Protein AF-A0A956H7H0-F1 (afdb_monomer_lite)

Foldseek 3Di:
DPLDAQDPPLVDVLSVLLNVLSVVQCQQCPDPDPPDDGNLLVLLQLQVVCVPPVSVVSLVVLQVVLQVLLVVLLVLQVVLVVQVVVVVVLVVLVVVLVVLCVCLDPVVVVVVCVVVVHPDPPPVNVVSVVSNVVSVVVVVVSSVRDHSVSSFSVQLSSLQQAAWAFADAPADPPQRHRPQPDPCQQDQEGTPVNRHRSSNLSNQSNQFWHKQACAAPDRRDIATGRCANQWWADDDPVDFATHQKGFDWDDDDPDIGTSHIAGLCDPPQCSHVVNLLRLLSLLVSLVLQPVHDDSSDNHCDPSQLVSLQQQCVQQVHDRDSTCHSCNSQQSSQAGPVSSGGHHRYRRDPPDQRPCHPDSPDPVPFDDDFDQPPPDPDPVVRGDDDPDVDDDGDDDDDPDPDDDDDPDPVPDDDDKDWDADPVPRDIDID

pLDDT: mean 72.26, std 20.15, range [29.22, 96.75]

Radius of gyration: 27.43 Å; chains: 1; bounding box: 87×65×63 Å

Sequence (429 aa):
MPDQQPNTQDGNPFSLLAYVLFKVRHSLEDLEQQGRPPRWIRIARGAPYKDEALGSIVGTAVNGMAESLSFMVELTLDLEELLYQTDAAKAVTEVMLRLIQAATDQNFQNGIQALVGVQTLGDLGSAMTTINAAAADVESYLDYIPEPEDVRGLGHELYRMLCIVQRSFPRDPADNAIDADDSELLAREHLVQDECGKIRLCAWSYAHGVHSKGLGPNEANEQELFCFGARRLFKTAANNELPRFGGMKWISGEDQVQVYEFDFNPAEAPKKNKDIVELVALLTKHGYGTPAMNANAEVISDQIRQNLMLFQAINELPIHGEVDNHTINRLMNLDFARKNLKRAKPFDPAFVPPWGNNPTPRPVWGDLKLINPGAEEWADEGNALQLRTPHPYYVVPLSPAGILPPSVGNWPKQQGWLSDPGTGTRGFV

Secondary structure (DSSP, 8-state):
--SPPPP-SS--HHHHHHHHHHHHHHHHHS-SSTTSPPHHHHHHTTGGGTTSHHHHHHHHHHHHHHHHHHHHHHHHHHHHHHHHHHHHHHHHHHHHHHHHHHHT-HHHHHHHHHHHT-S--THHHHHHHHHHHHHHHHHHHHTTSPPHHHHHHHHHHHHHHH---BPPPPB-TTT--B-SS-GGGG-S--B-TTTS-HHHHHHHHTT--EEE-S-TT-TT--EEESSTTSS-----SS--PPPSEEEEEEEETTEEEEEEEEESS-SSGGGTTHHHHHHHHHHHHTT--SSPP-TT-SS--HHHHHHHHHHHHHTT---SSS--HHHHHHHTTEETTTTEE-PPPPP-TT---TTTT---------------TT-SSTTTTT-----SS----------SS----SSGGG------EEE-TTT--EEE-

Structure (mmCIF, N/CA/C/O backbone):
data_AF-A0A956H7H0-F1
#
_entry.id   AF-A0A956H7H0-F1
#
loop_
_atom_site.group_PDB
_atom_site.id
_atom_site.type_symbol
_atom_site.label_atom_id
_atom_site.label_alt_id
_atom_site.label_comp_id
_atom_site.label_asym_id
_atom_site.label_entity_id
_atom_site.label_seq_id
_atom_site.pdbx_PDB_ins_code
_atom_site.Cartn_x
_atom_site.Cartn_y
_atom_site.Cartn_z
_atom_site.occupancy
_atom_site.B_iso_or_equiv
_atom_site.auth_seq_id
_atom_site.auth_comp_id
_atom_site.auth_asym_id
_atom_site.auth_atom_id
_atom_site.pdbx_PDB_model_num
ATOM 1 N N . MET A 1 1 ? -0.222 -11.703 12.374 1.00 39.00 1 MET A N 1
ATOM 2 C CA . MET A 1 1 ? -0.604 -12.417 13.612 1.00 39.00 1 MET A CA 1
ATOM 3 C C . MET A 1 1 ? -2.125 -12.396 13.744 1.00 39.00 1 MET A C 1
ATOM 5 O O . MET A 1 1 ? -2.737 -11.573 13.063 1.00 39.00 1 MET A O 1
ATOM 9 N N . PRO A 1 2 ? -2.752 -13.269 14.557 1.00 41.53 2 PRO A N 1
ATOM 10 C CA . PRO A 1 2 ? -4.130 -13.043 15.023 1.00 41.53 2 PRO A CA 1
ATOM 11 C C . PRO A 1 2 ? -4.265 -11.648 15.680 1.00 41.53 2 PRO A C 1
ATOM 13 O O . PRO A 1 2 ? -3.256 -10.960 15.838 1.00 41.53 2 PRO A O 1
ATOM 16 N N . ASP A 1 3 ? -5.477 -11.204 16.035 1.00 61.56 3 ASP A N 1
ATOM 17 C CA . ASP A 1 3 ? -5.767 -9.974 16.814 1.00 61.56 3 ASP A CA 1
ATOM 18 C C . ASP A 1 3 ? -5.174 -10.016 18.240 1.00 61.56 3 ASP A C 1
ATOM 20 O O . ASP A 1 3 ? -5.851 -9.861 19.254 1.00 61.56 3 ASP A O 1
ATOM 24 N N . GLN A 1 4 ? -3.880 -10.288 18.339 1.00 68.38 4 GLN A N 1
ATOM 25 C CA . GLN A 1 4 ? -3.144 -10.348 19.577 1.00 68.38 4 GLN A CA 1
ATOM 26 C C . GLN A 1 4 ? -2.668 -8.943 19.914 1.00 68.38 4 GLN A C 1
ATOM 28 O O . GLN A 1 4 ? -1.978 -8.292 19.131 1.00 68.38 4 GLN A O 1
ATOM 33 N N . GLN A 1 5 ? -3.069 -8.484 21.093 1.00 77.44 5 GLN A N 1
ATOM 34 C CA . GLN A 1 5 ? -2.661 -7.199 21.631 1.00 77.44 5 GLN A CA 1
ATOM 35 C C . GLN A 1 5 ? -1.123 -7.128 21.739 1.00 77.44 5 GLN A C 1
ATOM 37 O O . GLN A 1 5 ? -0.523 -8.082 22.245 1.00 77.44 5 GLN A O 1
ATOM 42 N N . PRO A 1 6 ? -0.487 -6.014 21.321 1.00 74.81 6 PRO A N 1
ATOM 43 C CA . PRO A 1 6 ? 0.944 -5.797 21.532 1.00 74.81 6 PRO A CA 1
ATOM 44 C C . PRO A 1 6 ? 1.327 -5.912 23.016 1.00 74.81 6 PRO A C 1
ATOM 46 O O . PRO A 1 6 ? 0.569 -5.481 23.892 1.00 74.81 6 PRO A O 1
ATOM 49 N N . ASN A 1 7 ? 2.491 -6.501 23.304 1.00 74.62 7 ASN A N 1
ATOM 50 C CA . ASN A 1 7 ? 2.996 -6.624 24.671 1.00 74.62 7 ASN A CA 1
ATOM 51 C C . ASN A 1 7 ? 3.462 -5.255 25.174 1.00 74.62 7 ASN A C 1
ATOM 53 O O . ASN A 1 7 ? 4.359 -4.674 24.592 1.00 74.62 7 ASN A O 1
ATOM 57 N N . THR A 1 8 ? 2.877 -4.744 26.254 1.00 73.38 8 THR A N 1
ATOM 58 C CA . THR A 1 8 ? 3.257 -3.442 26.835 1.00 73.38 8 THR A CA 1
ATOM 59 C C . THR A 1 8 ? 4.093 -3.574 28.109 1.00 73.38 8 THR A C 1
ATOM 61 O O . THR A 1 8 ? 4.335 -2.576 28.783 1.00 73.38 8 THR A O 1
ATOM 64 N N . GLN A 1 9 ? 4.445 -4.799 28.513 1.00 71.31 9 GLN A N 1
ATOM 65 C CA . GLN A 1 9 ? 5.193 -5.071 29.749 1.00 71.31 9 GLN A CA 1
ATOM 66 C C . GLN A 1 9 ? 6.713 -5.065 29.544 1.00 71.31 9 GLN A C 1
ATOM 68 O O . GLN A 1 9 ? 7.451 -5.099 30.523 1.00 71.31 9 GLN A O 1
ATOM 73 N N . ASP A 1 10 ? 7.168 -5.015 28.293 1.00 68.12 10 ASP A N 1
ATOM 74 C CA . ASP A 1 10 ? 8.579 -4.947 27.896 1.00 68.12 10 ASP A CA 1
ATOM 75 C C . ASP A 1 10 ? 9.209 -3.557 28.121 1.00 68.12 10 ASP A C 1
ATOM 77 O O . ASP A 1 10 ? 10.428 -3.430 28.134 1.00 68.12 10 ASP A O 1
ATOM 81 N N . GLY A 1 11 ? 8.393 -2.514 28.320 1.00 63.34 11 GLY A N 1
ATOM 82 C CA . GLY A 1 11 ? 8.860 -1.134 28.471 1.00 63.34 11 GLY A CA 1
ATOM 83 C C . GLY A 1 11 ? 9.300 -0.480 27.157 1.00 63.34 11 GLY A C 1
ATOM 84 O O . GLY A 1 11 ? 9.808 0.642 27.186 1.00 63.34 11 GLY A O 1
ATOM 85 N N . ASN A 1 12 ? 9.080 -1.136 26.012 1.00 68.00 12 ASN A N 1
ATOM 86 C CA . ASN A 1 12 ? 9.510 -0.641 24.712 1.00 68.00 12 ASN A CA 1
ATOM 87 C C . ASN A 1 12 ? 8.557 0.463 24.197 1.00 68.00 12 ASN A C 1
ATOM 89 O O . ASN A 1 12 ? 7.347 0.230 24.065 1.00 68.00 12 ASN A O 1
ATOM 93 N N . PRO A 1 13 ? 9.058 1.670 23.864 1.00 65.44 13 PRO A N 1
ATOM 94 C CA . PRO A 1 13 ? 8.220 2.750 23.343 1.00 65.44 13 PRO A CA 1
ATOM 95 C C . PRO A 1 13 ? 7.509 2.394 22.025 1.00 65.44 13 PRO A C 1
ATOM 97 O O . PRO A 1 13 ? 6.378 2.839 21.816 1.00 65.44 13 PRO A O 1
ATOM 100 N N . PHE A 1 14 ? 8.106 1.571 21.157 1.00 69.69 14 PHE A N 1
ATOM 101 C CA . PHE A 1 14 ? 7.477 1.133 19.907 1.00 69.69 14 PHE A CA 1
ATOM 102 C C . PHE A 1 14 ? 6.320 0.166 20.157 1.00 69.69 14 PHE A C 1
ATOM 104 O O . PHE A 1 14 ? 5.262 0.313 19.539 1.00 69.69 14 PHE A O 1
ATOM 111 N N . SER A 1 15 ? 6.458 -0.738 21.131 1.00 68.44 15 SER A N 1
ATOM 112 C CA . SER A 1 15 ? 5.367 -1.609 21.583 1.00 68.44 15 SER A CA 1
ATOM 113 C C . SER A 1 15 ? 4.195 -0.806 22.163 1.00 68.44 15 SER A C 1
ATOM 115 O O . SER A 1 15 ? 3.029 -1.116 21.900 1.00 68.44 15 SER A O 1
ATOM 117 N N . LEU A 1 16 ? 4.478 0.279 22.895 1.00 66.81 16 LEU A N 1
ATOM 118 C CA . LEU A 1 16 ? 3.454 1.194 23.412 1.00 66.81 16 LEU A CA 1
ATOM 119 C C . LEU A 1 16 ? 2.737 1.964 22.293 1.00 66.81 16 LEU A C 1
ATOM 121 O O . LEU A 1 16 ? 1.510 2.077 22.319 1.00 66.81 16 LEU A O 1
ATOM 125 N N . LEU A 1 17 ? 3.469 2.464 21.294 1.00 68.12 17 LEU A N 1
ATOM 126 C CA . LEU A 1 17 ? 2.873 3.120 20.125 1.00 68.12 17 LEU A CA 1
ATOM 127 C C . LEU A 1 17 ? 2.012 2.143 19.316 1.00 68.12 17 LEU A C 1
ATOM 129 O O . LEU A 1 17 ? 0.865 2.460 18.994 1.00 68.12 17 LEU A O 1
ATOM 133 N N . ALA A 1 18 ? 2.515 0.932 19.063 1.00 69.88 18 ALA A N 1
ATOM 134 C CA . ALA A 1 18 ? 1.756 -0.132 18.415 1.00 69.88 18 ALA A CA 1
ATOM 135 C C . ALA A 1 18 ? 0.470 -0.453 19.192 1.00 69.88 18 ALA A C 1
ATOM 137 O O . ALA A 1 18 ? -0.594 -0.599 18.595 1.00 69.88 18 ALA A O 1
ATOM 138 N N . TYR A 1 19 ? 0.527 -0.486 20.527 1.00 75.12 19 TYR A N 1
ATOM 139 C CA . TYR A 1 19 ? -0.649 -0.678 21.375 1.00 75.12 19 TYR A CA 1
ATOM 140 C C . TYR A 1 19 ? -1.686 0.449 21.234 1.00 75.12 19 TYR A C 1
ATOM 142 O O . TYR A 1 19 ? -2.889 0.177 21.176 1.00 75.12 19 TYR A O 1
ATOM 150 N N . VAL A 1 20 ? -1.251 1.710 21.142 1.00 70.56 20 VAL A N 1
ATOM 151 C CA . VAL A 1 20 ? -2.161 2.841 20.897 1.00 70.56 20 VAL A CA 1
ATOM 152 C C . VAL A 1 20 ? -2.854 2.685 19.543 1.00 70.56 20 VAL A C 1
ATOM 154 O O . VAL A 1 20 ? -4.081 2.782 19.481 1.00 70.56 20 VAL A O 1
ATOM 157 N N . LEU A 1 21 ? -2.106 2.382 18.478 1.00 75.62 21 LEU A N 1
ATOM 158 C CA . LEU A 1 21 ? -2.679 2.169 17.144 1.00 75.62 21 LEU A CA 1
ATOM 159 C C . LEU A 1 21 ? -3.631 0.967 17.112 1.00 75.62 21 LEU A C 1
ATOM 161 O O . LEU A 1 21 ? -4.729 1.071 16.568 1.00 75.62 21 LEU A O 1
ATOM 165 N N . PHE A 1 22 ? -3.271 -0.122 17.792 1.00 79.19 22 PHE A N 1
ATOM 166 C CA . PHE A 1 22 ? -4.132 -1.285 17.990 1.00 79.19 22 PHE A CA 1
ATOM 167 C C . PHE A 1 22 ? -5.466 -0.895 18.645 1.00 79.19 22 PHE A C 1
ATOM 169 O O . PHE A 1 22 ? -6.535 -1.293 18.178 1.00 79.19 22 PHE A O 1
ATOM 176 N N . LYS A 1 23 ? -5.445 -0.063 19.697 1.00 79.50 23 LYS A N 1
ATOM 177 C CA . LYS A 1 23 ? -6.673 0.430 20.343 1.00 79.50 23 LYS A CA 1
ATOM 178 C C . LYS A 1 23 ? -7.485 1.356 19.447 1.00 79.50 23 LYS A C 1
ATOM 180 O O . LYS A 1 23 ? -8.712 1.290 19.495 1.00 79.50 23 LYS A O 1
ATOM 185 N N . VAL A 1 24 ? -6.842 2.189 18.630 1.00 79.62 24 VAL A N 1
ATOM 186 C CA . VAL A 1 24 ? -7.536 3.024 17.636 1.00 79.62 24 VAL A CA 1
ATOM 187 C C . VAL A 1 24 ? -8.235 2.148 16.596 1.00 79.62 24 VAL A C 1
AT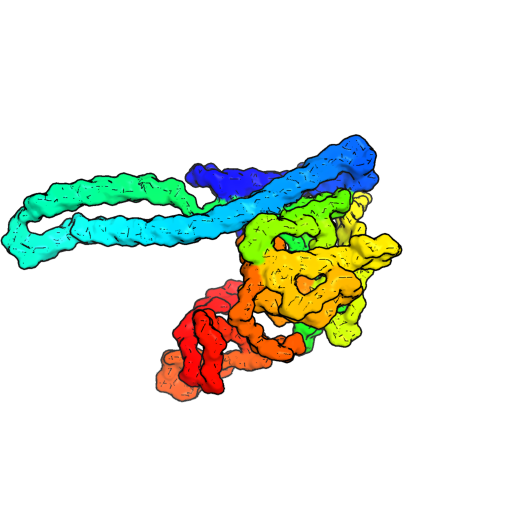OM 189 O O . VAL A 1 24 ? -9.422 2.351 16.344 1.00 79.62 24 VAL A O 1
ATOM 192 N N . ARG A 1 25 ? -7.553 1.131 16.055 1.00 85.06 25 ARG A N 1
ATOM 193 C CA . ARG A 1 25 ? -8.128 0.173 15.099 1.00 85.06 25 ARG A CA 1
ATOM 194 C C . ARG A 1 25 ? -9.345 -0.548 15.679 1.00 85.06 25 ARG A C 1
ATOM 196 O O . ARG A 1 25 ? -10.431 -0.442 15.118 1.00 85.06 25 ARG A O 1
ATOM 203 N N . HIS A 1 26 ? -9.203 -1.179 16.843 1.00 83.94 26 HIS A N 1
ATOM 204 C CA . HIS A 1 26 ? -10.318 -1.854 17.518 1.00 83.94 26 HIS A CA 1
ATOM 205 C C . HIS A 1 26 ? -11.457 -0.893 17.866 1.00 83.94 26 HIS A C 1
ATOM 207 O O . HIS A 1 26 ? -12.628 -1.210 17.695 1.00 83.94 26 HIS A O 1
ATOM 213 N N . SER A 1 27 ? -11.138 0.338 18.270 1.00 81.62 27 SER A N 1
ATOM 214 C CA . SER A 1 27 ? -12.150 1.370 18.492 1.00 81.62 27 SER A CA 1
ATOM 215 C C . SER A 1 27 ? -12.966 1.666 17.227 1.00 81.62 27 SER A C 1
ATOM 217 O O . SER A 1 27 ? -14.162 1.948 17.325 1.00 81.62 27 SER A O 1
ATOM 219 N N . LEU A 1 28 ? -12.353 1.604 16.046 1.00 84.62 28 LEU A N 1
ATOM 220 C CA . LEU A 1 28 ? -13.034 1.825 14.775 1.00 84.62 28 LEU A CA 1
ATOM 221 C C . LEU A 1 28 ? -13.867 0.617 14.340 1.00 84.62 28 LEU A C 1
ATOM 223 O O . LEU A 1 28 ? -14.989 0.809 13.861 1.00 84.62 28 LEU A O 1
ATOM 227 N N . GLU A 1 29 ? -13.312 -0.585 14.495 1.00 88.00 29 GLU A N 1
ATOM 228 C CA . GLU A 1 29 ? -13.802 -1.840 13.914 1.00 88.00 29 GLU A CA 1
ATOM 229 C C . GLU A 1 29 ? -14.776 -2.607 14.814 1.00 88.00 29 GLU A C 1
ATOM 231 O O . GLU A 1 29 ? -15.742 -3.177 14.303 1.00 88.00 29 GLU A O 1
ATOM 236 N N . ASP A 1 30 ? -14.572 -2.588 16.132 1.00 85.19 30 ASP A N 1
ATOM 237 C CA . ASP A 1 30 ? -15.346 -3.407 17.058 1.00 85.19 30 ASP A CA 1
ATOM 238 C C . ASP A 1 30 ? -16.813 -2.954 17.131 1.00 85.19 30 ASP A C 1
ATOM 240 O O . ASP A 1 30 ? -17.162 -1.765 17.183 1.00 85.19 30 ASP A O 1
ATOM 244 N N . LEU A 1 31 ? -17.703 -3.943 17.202 1.00 80.19 31 LEU A N 1
ATOM 245 C CA . LEU A 1 31 ? -19.122 -3.722 17.440 1.00 80.19 31 LEU A CA 1
ATOM 246 C C . LEU A 1 31 ? -19.356 -3.470 18.933 1.00 80.19 31 LEU A C 1
ATOM 248 O O . LEU A 1 31 ? -19.445 -4.399 19.728 1.00 80.19 31 LEU A O 1
ATOM 252 N N . GLU A 1 32 ? -19.499 -2.199 19.313 1.00 73.56 32 GLU A N 1
ATOM 253 C CA . GLU A 1 32 ? -19.806 -1.813 20.701 1.00 73.56 32 GLU A CA 1
ATOM 254 C C . GLU A 1 32 ? -21.134 -2.394 21.209 1.00 73.56 32 GLU A C 1
ATOM 256 O O . GLU A 1 32 ? -21.290 -2.655 22.399 1.00 73.56 32 GLU A O 1
ATOM 261 N N . GLN A 1 33 ? -22.123 -2.517 20.319 1.00 75.88 33 GLN A N 1
ATOM 262 C CA . GLN A 1 33 ? -23.483 -2.951 20.635 1.00 75.88 33 GLN A CA 1
ATOM 263 C C . GLN A 1 33 ? -24.049 -3.758 19.467 1.00 75.88 33 GLN A C 1
ATOM 265 O O . GLN A 1 33 ? -23.892 -3.376 18.305 1.00 75.88 33 GLN A O 1
ATOM 270 N N . GLN A 1 34 ? -24.741 -4.854 19.776 1.00 70.25 34 GLN A N 1
ATOM 271 C CA . GLN A 1 34 ? -25.395 -5.685 18.769 1.00 70.25 34 GLN A CA 1
ATOM 272 C C . GLN A 1 34 ? -26.444 -4.860 18.006 1.00 70.25 34 GLN A C 1
ATOM 274 O O . GLN A 1 34 ? -27.272 -4.183 18.612 1.00 70.25 34 GLN A O 1
ATOM 279 N N . GLY A 1 35 ? -26.383 -4.887 16.674 1.00 72.94 35 GLY A N 1
ATOM 280 C CA . GLY A 1 35 ? -27.271 -4.111 15.801 1.00 72.94 35 GLY A CA 1
ATOM 281 C C . GLY A 1 35 ? -26.827 -2.668 15.530 1.00 72.94 35 GLY A C 1
ATOM 282 O O . GLY A 1 35 ? -27.426 -2.014 14.683 1.00 72.94 35 GLY A O 1
ATOM 283 N N . ARG A 1 36 ? -25.764 -2.164 16.178 1.00 79.31 36 ARG A N 1
ATOM 284 C CA . ARG A 1 36 ? -25.194 -0.846 15.862 1.00 79.31 36 ARG A CA 1
ATOM 285 C C . ARG A 1 36 ? -24.021 -0.991 14.883 1.00 79.31 36 ARG A C 1
ATOM 287 O O . ARG A 1 36 ? -23.135 -1.801 15.144 1.00 79.31 36 ARG A O 1
ATOM 294 N N . PRO A 1 37 ? -23.944 -0.181 13.810 1.00 86.75 37 PRO A N 1
ATOM 295 C CA . PRO A 1 37 ? -22.790 -0.194 12.918 1.00 86.75 37 PRO A CA 1
ATOM 296 C C . PRO A 1 37 ? -21.474 0.123 13.653 1.00 86.75 37 PRO A C 1
ATOM 298 O O . PRO A 1 37 ? -21.477 0.901 14.622 1.00 86.75 37 PRO A O 1
ATOM 301 N N . PRO A 1 38 ? -20.329 -0.393 13.172 1.00 90.38 38 PRO A N 1
ATOM 302 C CA . PRO A 1 38 ? -19.017 -0.047 13.720 1.00 90.38 38 PRO A CA 1
ATOM 303 C C . PRO A 1 38 ? -18.729 1.460 13.572 1.00 90.38 38 PRO A C 1
ATOM 305 O O . PRO A 1 38 ? -19.393 2.167 12.802 1.00 90.38 38 PRO A O 1
ATOM 308 N N . ARG A 1 39 ? -17.783 2.002 14.354 1.00 90.00 39 ARG A N 1
ATOM 309 C CA . ARG A 1 39 ? -17.557 3.464 14.413 1.00 90.00 39 ARG A CA 1
ATOM 310 C C . ARG A 1 39 ? -17.133 4.033 13.062 1.00 90.00 39 ARG A C 1
ATOM 312 O O . ARG A 1 39 ? -17.610 5.104 12.703 1.00 90.00 39 ARG A O 1
ATOM 319 N N . TRP A 1 40 ? -16.326 3.312 12.287 1.00 91.25 40 TRP A N 1
ATOM 320 C CA . TRP A 1 40 ? -15.899 3.774 10.961 1.00 91.25 40 TRP A CA 1
ATOM 321 C C . TRP A 1 40 ? -17.076 3.957 9.978 1.00 91.25 40 TRP A C 1
ATOM 323 O O . TRP A 1 40 ? -17.098 4.917 9.212 1.00 91.25 40 TRP A O 1
ATOM 333 N N . ILE A 1 41 ? -18.124 3.128 10.073 1.00 92.81 41 ILE A N 1
ATOM 334 C CA . ILE A 1 41 ? -19.369 3.306 9.301 1.00 92.81 41 ILE A CA 1
ATOM 335 C C . ILE A 1 41 ? -20.173 4.506 9.789 1.00 92.81 41 ILE A C 1
ATOM 337 O O . ILE A 1 41 ? -20.744 5.246 8.990 1.00 92.81 41 ILE A O 1
ATOM 341 N N . ARG A 1 42 ? -20.220 4.723 11.106 1.00 89.75 42 ARG A N 1
ATOM 342 C CA . ARG A 1 42 ? -20.869 5.909 11.684 1.00 89.75 42 ARG A CA 1
ATOM 343 C C . ARG A 1 42 ? -20.168 7.201 11.260 1.00 89.75 42 ARG A C 1
ATOM 345 O O . ARG A 1 42 ? -20.850 8.194 11.041 1.00 89.75 42 ARG A O 1
ATOM 352 N N . ILE A 1 43 ? -18.844 7.170 11.114 1.00 89.81 43 ILE A N 1
ATOM 353 C CA . ILE A 1 43 ? -18.056 8.271 10.549 1.00 89.81 43 ILE A CA 1
ATOM 354 C C . ILE A 1 43 ? -18.444 8.487 9.081 1.00 89.81 43 ILE A C 1
ATOM 356 O O . ILE A 1 43 ? -18.843 9.591 8.727 1.00 89.81 43 ILE A O 1
ATOM 360 N N . ALA A 1 44 ? -18.436 7.436 8.253 1.00 91.62 44 ALA A N 1
ATOM 361 C CA . ALA A 1 44 ? -18.815 7.537 6.840 1.00 91.62 44 ALA A CA 1
ATOM 362 C C . ALA A 1 44 ? -20.255 8.050 6.634 1.00 91.62 44 ALA A C 1
ATOM 364 O O . ALA A 1 44 ? -20.524 8.816 5.712 1.00 91.62 44 ALA A O 1
ATOM 365 N N . ARG A 1 45 ? -21.183 7.710 7.538 1.00 90.50 45 ARG A N 1
ATOM 366 C CA . ARG A 1 45 ? -22.562 8.235 7.548 1.00 90.50 45 ARG A CA 1
ATOM 367 C C . ARG A 1 45 ? -22.628 9.761 7.671 1.00 90.50 45 ARG A C 1
ATOM 369 O O . ARG A 1 45 ? -23.615 10.351 7.244 1.00 90.50 45 ARG A O 1
ATOM 376 N N . GLY A 1 46 ? -21.613 10.398 8.254 1.00 87.50 46 GLY A N 1
ATOM 377 C CA . GLY A 1 46 ? -21.520 11.853 8.366 1.00 87.50 46 GLY A CA 1
ATOM 378 C C . GLY A 1 46 ? -21.101 12.555 7.071 1.00 87.50 46 GLY A C 1
ATOM 379 O O . GLY A 1 46 ? -21.301 13.762 6.954 1.00 87.50 46 GLY A O 1
ATOM 380 N N . ALA A 1 47 ? -20.549 11.831 6.093 1.00 91.06 47 ALA A N 1
ATOM 381 C CA . ALA A 1 47 ? -19.990 12.418 4.878 1.00 91.06 47 ALA A CA 1
ATOM 382 C C . ALA A 1 47 ? -20.986 13.196 3.991 1.00 91.06 47 ALA A C 1
ATOM 384 O O . ALA A 1 47 ? -20.596 14.243 3.469 1.00 91.06 47 ALA A O 1
ATOM 385 N N . PRO A 1 48 ? -22.265 12.788 3.838 1.00 91.19 48 PRO A N 1
ATOM 386 C CA . PRO A 1 48 ? -23.262 13.595 3.128 1.00 91.19 48 PRO A CA 1
ATOM 387 C C . PRO A 1 48 ? -23.482 14.988 3.737 1.00 91.19 48 PRO A C 1
ATOM 389 O O . PRO A 1 48 ? -23.924 15.891 3.037 1.00 91.19 48 PRO A O 1
ATOM 392 N N . TYR A 1 49 ? -23.144 15.169 5.018 1.00 90.06 49 TYR A N 1
ATOM 393 C CA . TYR A 1 49 ? -23.279 16.422 5.765 1.00 90.06 49 TYR A CA 1
ATOM 394 C C . TYR A 1 49 ? -21.948 17.176 5.894 1.00 90.06 49 TYR A C 1
ATOM 396 O O . TYR A 1 49 ? -21.803 18.025 6.769 1.00 90.06 49 TYR A O 1
ATOM 404 N N . LYS A 1 50 ? -20.937 16.860 5.073 1.00 87.50 50 LYS A N 1
ATOM 405 C CA . LYS A 1 50 ? -19.587 17.451 5.168 1.00 87.50 50 LYS A CA 1
ATOM 406 C C . LYS A 1 50 ? -19.544 18.979 5.048 1.00 87.50 50 LYS A C 1
ATOM 408 O O . LYS A 1 50 ? -18.609 19.588 5.558 1.00 87.50 50 LYS A O 1
ATOM 413 N N . ASP A 1 51 ? -20.554 19.577 4.418 1.00 88.50 51 ASP A N 1
ATOM 414 C CA . ASP A 1 51 ? -20.695 21.031 4.278 1.00 88.50 51 ASP A CA 1
ATOM 415 C C . ASP A 1 51 ? -21.405 21.675 5.490 1.00 88.50 51 ASP A C 1
ATOM 417 O O . ASP A 1 51 ? -21.469 22.898 5.612 1.00 88.50 51 ASP A O 1
ATOM 421 N N . GLU A 1 52 ? -21.919 20.864 6.420 1.00 90.81 52 GLU A N 1
ATOM 422 C CA . GLU A 1 52 ? -22.496 21.302 7.690 1.00 90.81 52 GLU A CA 1
ATOM 423 C C . GLU A 1 52 ? -21.448 21.291 8.811 1.00 90.81 52 GLU A C 1
ATOM 425 O O . GLU A 1 52 ? -20.462 20.557 8.761 1.00 90.81 52 GLU A O 1
ATOM 430 N N . ALA A 1 53 ? -21.678 22.060 9.882 1.00 80.62 53 ALA A N 1
ATOM 431 C CA . ALA A 1 53 ? -20.700 22.242 10.960 1.00 80.62 53 ALA A CA 1
ATOM 432 C C . ALA A 1 53 ? -20.195 20.918 11.566 1.00 80.62 53 ALA A C 1
ATOM 434 O O . ALA A 1 53 ? -18.990 20.727 11.718 1.00 80.62 53 ALA A O 1
ATOM 435 N N . LEU A 1 54 ? -21.098 19.985 11.890 1.00 75.19 54 LEU A N 1
ATOM 436 C CA . LEU A 1 54 ? -20.714 18.703 12.491 1.00 75.19 54 LEU A CA 1
ATOM 437 C C . LEU A 1 54 ? -20.015 17.777 11.488 1.00 75.19 54 LEU A C 1
ATOM 439 O O . LEU A 1 54 ? -19.015 17.156 11.841 1.00 75.19 54 LEU A O 1
ATOM 443 N N . GLY A 1 55 ? -20.494 17.702 10.243 1.00 74.25 55 GLY A N 1
ATOM 444 C CA . GLY A 1 55 ? -19.854 16.879 9.216 1.00 74.25 55 GLY A CA 1
ATOM 445 C C . GLY A 1 55 ? -18.476 17.410 8.829 1.00 74.25 55 GLY A C 1
ATOM 446 O O . GLY A 1 55 ? -17.547 16.619 8.688 1.00 74.25 55 GLY A O 1
ATOM 447 N N . SER A 1 56 ? -18.307 18.731 8.756 1.00 78.69 56 SER A N 1
ATOM 448 C CA . SER A 1 56 ? -17.024 19.386 8.487 1.00 78.69 56 SER A CA 1
ATOM 449 C C . SER A 1 56 ? -15.987 19.104 9.584 1.00 78.69 56 SER A C 1
ATOM 451 O O . SER A 1 56 ? -14.836 18.772 9.283 1.00 78.69 56 SER A O 1
ATOM 453 N N . ILE A 1 57 ? -16.393 19.148 10.862 1.00 73.25 57 ILE A N 1
ATOM 454 C CA . ILE A 1 57 ? -15.517 18.806 11.999 1.00 73.25 57 ILE A CA 1
ATOM 455 C C . ILE A 1 57 ? -15.056 17.347 11.908 1.00 73.25 57 ILE A C 1
ATOM 457 O O . ILE A 1 57 ? -13.868 17.064 12.070 1.00 73.25 57 ILE A O 1
ATOM 461 N N . VAL A 1 58 ? -15.976 16.421 11.618 1.00 77.94 58 VAL A N 1
ATOM 462 C CA . VAL A 1 58 ? -15.635 15.000 11.459 1.00 77.94 58 VAL A CA 1
ATOM 463 C C . VAL A 1 58 ? -14.707 14.791 10.259 1.00 77.94 58 VAL A C 1
ATOM 465 O O . VAL A 1 58 ? -13.699 14.102 10.399 1.00 77.94 58 VAL A O 1
ATOM 468 N N . GLY A 1 59 ? -14.978 15.433 9.118 1.00 74.19 59 GLY A N 1
ATOM 469 C CA . GLY A 1 59 ? -14.114 15.373 7.934 1.00 74.19 59 GLY A CA 1
ATOM 470 C C . GLY A 1 59 ? -12.694 15.868 8.215 1.00 74.19 59 GLY A C 1
ATOM 471 O O . GLY A 1 59 ? -11.721 15.207 7.856 1.00 74.19 59 GLY A O 1
ATOM 472 N N . THR A 1 60 ? -12.567 16.972 8.957 1.00 72.44 60 THR A N 1
ATOM 473 C CA . THR A 1 60 ? -11.272 17.528 9.384 1.00 72.44 60 THR A CA 1
ATOM 474 C C . THR A 1 60 ? -10.511 16.554 10.283 1.00 72.44 60 THR A C 1
ATOM 476 O O . THR A 1 60 ? -9.312 16.348 10.096 1.00 72.44 60 THR A O 1
ATOM 479 N N . ALA A 1 61 ? -11.197 15.920 11.237 1.00 70.88 61 ALA A N 1
ATOM 480 C CA . ALA A 1 61 ? -10.587 14.946 12.139 1.00 70.88 61 ALA A CA 1
ATOM 481 C C . ALA A 1 61 ? -10.103 13.689 11.396 1.00 70.88 61 ALA A C 1
ATOM 483 O O . ALA A 1 61 ? -9.001 13.208 11.656 1.00 70.88 61 ALA A O 1
ATOM 484 N N . VAL A 1 62 ? -10.899 13.181 10.449 1.00 78.75 62 VAL A N 1
ATOM 485 C CA . VAL A 1 62 ? -10.524 12.037 9.605 1.00 78.75 62 VAL A CA 1
ATOM 486 C C . VAL A 1 62 ? -9.307 12.369 8.747 1.00 78.75 62 VAL A C 1
ATOM 488 O O . VAL A 1 62 ? -8.375 11.570 8.693 1.00 78.75 62 VAL A O 1
ATOM 491 N N . ASN A 1 63 ? -9.287 13.550 8.124 1.00 75.75 63 ASN A N 1
ATOM 492 C CA . ASN A 1 63 ? -8.157 13.997 7.316 1.00 75.75 63 ASN A CA 1
ATOM 493 C C . ASN A 1 63 ? -6.878 14.122 8.163 1.00 75.75 63 ASN A C 1
ATOM 495 O O . ASN A 1 63 ? -5.859 13.517 7.847 1.00 75.75 63 ASN A O 1
ATOM 499 N N . GLY A 1 64 ? -6.956 14.801 9.312 1.00 67.31 64 GLY A N 1
ATOM 500 C CA . GLY A 1 64 ? -5.819 14.921 10.229 1.00 67.31 64 GLY A CA 1
ATOM 501 C C . GLY A 1 64 ? -5.291 13.566 10.716 1.00 67.31 64 GLY A C 1
ATOM 502 O O . GLY A 1 64 ? -4.080 13.389 10.850 1.00 67.31 64 GLY A O 1
ATOM 503 N N . MET A 1 65 ? -6.177 12.588 10.934 1.00 74.00 65 MET A N 1
ATOM 504 C CA . MET A 1 65 ? -5.783 11.224 11.291 1.00 74.00 65 MET A CA 1
ATOM 505 C C . MET A 1 65 ? -5.088 10.505 10.128 1.00 74.00 65 MET A C 1
ATOM 507 O O . MET A 1 65 ? -4.047 9.892 10.350 1.00 74.00 65 MET A O 1
ATOM 511 N N . ALA A 1 66 ? -5.615 10.601 8.904 1.00 76.25 66 ALA A N 1
ATOM 512 C CA . ALA A 1 66 ? -4.989 10.010 7.723 1.00 76.25 66 ALA A CA 1
ATOM 513 C C . ALA A 1 66 ? -3.583 10.583 7.474 1.00 76.25 66 ALA A C 1
ATOM 515 O O . ALA A 1 66 ? -2.639 9.810 7.333 1.00 76.25 66 ALA A O 1
ATOM 516 N N . GLU A 1 67 ? -3.425 11.909 7.532 1.00 73.38 67 GLU A N 1
ATOM 517 C CA . GLU A 1 67 ? -2.124 12.580 7.398 1.00 73.38 67 GLU A CA 1
ATOM 518 C C . GLU A 1 67 ? -1.125 12.158 8.475 1.00 73.38 67 GLU A C 1
ATOM 520 O O . GLU A 1 67 ? 0.034 11.856 8.185 1.00 73.38 67 GLU A O 1
ATOM 525 N N . SER A 1 68 ? -1.582 12.093 9.728 1.00 70.88 68 SER A N 1
ATOM 526 C CA . SER A 1 68 ? -0.732 11.679 10.846 1.00 70.88 68 SER A CA 1
ATOM 527 C C . SER A 1 68 ? -0.232 10.248 10.661 1.00 70.88 68 SER A C 1
ATOM 529 O O . SER A 1 68 ? 0.939 9.970 10.909 1.00 70.88 68 SER A O 1
ATOM 531 N N . LEU A 1 69 ? -1.096 9.334 10.204 1.00 79.50 69 LEU A N 1
ATOM 532 C CA . LEU A 1 69 ? -0.702 7.952 9.936 1.00 79.50 69 LEU A CA 1
ATOM 533 C C . LEU A 1 69 ? 0.256 7.845 8.749 1.00 79.50 69 LEU A C 1
ATOM 535 O O . LEU A 1 69 ? 1.215 7.084 8.826 1.00 79.50 69 LEU A O 1
ATOM 539 N N . SER A 1 70 ? 0.046 8.621 7.686 1.00 75.88 70 SER A N 1
ATOM 540 C CA . SER A 1 70 ? 0.972 8.678 6.551 1.00 75.88 70 SER A CA 1
ATOM 541 C C . SER A 1 70 ? 2.369 9.143 6.959 1.00 75.88 70 SER A C 1
ATOM 543 O O . SER A 1 70 ? 3.361 8.572 6.512 1.00 75.88 70 SER A O 1
ATOM 545 N N . PHE A 1 71 ? 2.458 10.136 7.846 1.00 73.62 71 PHE A N 1
ATOM 546 C CA . PHE A 1 71 ? 3.730 10.577 8.416 1.00 73.62 71 PHE A CA 1
ATOM 547 C C . PHE A 1 71 ? 4.355 9.516 9.334 1.00 73.62 71 PHE A C 1
ATOM 549 O O . PHE A 1 71 ? 5.553 9.261 9.263 1.00 73.62 71 PHE A O 1
ATOM 556 N N . MET A 1 72 ? 3.546 8.835 10.155 1.00 72.94 72 MET A N 1
ATOM 557 C CA . MET A 1 72 ? 4.032 7.720 10.973 1.00 72.94 72 MET A CA 1
ATOM 558 C C . MET A 1 72 ? 4.569 6.566 10.121 1.00 72.94 72 MET A C 1
ATOM 560 O O . MET A 1 72 ? 5.553 5.960 10.524 1.00 72.94 72 MET A O 1
ATOM 564 N N . VAL A 1 73 ? 3.978 6.265 8.957 1.00 83.19 73 VAL A N 1
ATOM 565 C CA . VAL A 1 73 ? 4.504 5.250 8.024 1.00 83.19 73 VAL A CA 1
ATOM 566 C C . VAL A 1 73 ? 5.911 5.606 7.557 1.00 83.19 73 VAL A C 1
ATOM 568 O O . VAL A 1 73 ? 6.797 4.762 7.643 1.00 83.19 73 VAL A O 1
ATOM 571 N N . GLU A 1 74 ? 6.122 6.840 7.099 1.00 81.81 74 GLU A N 1
ATOM 572 C CA . GLU A 1 74 ? 7.436 7.325 6.663 1.00 81.81 74 GLU A CA 1
ATOM 573 C C . GLU A 1 74 ? 8.464 7.243 7.794 1.00 81.81 74 GLU A C 1
ATOM 575 O O . GLU A 1 74 ? 9.467 6.550 7.649 1.00 81.81 74 GLU A O 1
ATOM 580 N N . LEU A 1 75 ? 8.156 7.821 8.960 1.00 76.50 75 LEU A N 1
ATOM 581 C CA . LEU A 1 75 ? 9.051 7.773 10.118 1.00 76.50 75 LEU A CA 1
ATOM 582 C C . LEU A 1 75 ? 9.362 6.343 10.566 1.00 76.50 75 LEU A C 1
ATOM 584 O O . LEU A 1 75 ? 10.487 6.046 10.947 1.00 76.50 75 LEU A O 1
ATOM 588 N N . THR A 1 76 ? 8.371 5.449 10.538 1.00 76.88 76 THR A N 1
ATOM 589 C CA . THR A 1 76 ? 8.556 4.038 10.907 1.00 76.88 76 THR A CA 1
ATOM 590 C C . THR A 1 76 ? 9.505 3.347 9.929 1.00 76.88 76 THR A C 1
ATOM 592 O O . THR A 1 76 ? 10.346 2.564 10.354 1.00 76.88 76 THR A O 1
ATOM 595 N N . LEU A 1 77 ? 9.411 3.661 8.634 1.00 82.56 77 LEU A N 1
ATOM 596 C CA . LEU A 1 77 ? 10.317 3.136 7.613 1.00 82.56 77 LEU A CA 1
ATOM 597 C C . LEU A 1 77 ? 11.733 3.715 7.736 1.00 82.56 77 LEU A C 1
ATOM 599 O O . LEU A 1 77 ? 12.691 2.964 7.578 1.00 82.56 77 LEU A O 1
ATOM 603 N N . ASP A 1 78 ? 11.873 5.016 8.004 1.00 78.69 78 ASP A N 1
ATOM 604 C CA . ASP A 1 78 ? 13.177 5.654 8.254 1.00 78.69 78 ASP A CA 1
ATOM 605 C C . ASP A 1 78 ? 13.849 5.037 9.488 1.00 78.69 78 ASP A C 1
ATOM 607 O O . ASP A 1 78 ? 15.032 4.696 9.474 1.00 78.69 78 ASP A O 1
ATOM 611 N N . LEU A 1 79 ? 13.074 4.842 10.558 1.00 71.94 79 LEU A N 1
ATOM 612 C CA . LEU A 1 79 ? 13.542 4.193 11.776 1.00 71.94 79 LEU A CA 1
ATOM 613 C C . LEU A 1 79 ? 13.945 2.744 11.520 1.00 71.94 79 LEU A C 1
ATOM 615 O O . LEU A 1 79 ? 15.001 2.344 11.988 1.00 71.94 79 LEU A O 1
ATOM 619 N N . GLU A 1 80 ? 13.160 1.961 10.776 1.00 76.69 80 GLU A N 1
ATOM 620 C CA . GLU A 1 80 ? 13.524 0.577 10.451 1.00 76.69 80 GLU A CA 1
ATOM 621 C C . GLU A 1 80 ? 14.886 0.515 9.732 1.00 76.69 80 GLU A C 1
ATOM 623 O O . GLU A 1 80 ? 15.734 -0.305 10.083 1.00 76.69 80 GLU A O 1
ATOM 628 N N . GLU A 1 81 ? 15.141 1.419 8.783 1.00 75.62 81 GLU A N 1
ATOM 629 C CA . GLU A 1 81 ? 16.419 1.495 8.069 1.00 75.62 81 GLU A CA 1
ATOM 630 C C . GLU A 1 81 ? 17.591 1.885 8.984 1.00 75.62 81 GLU A C 1
ATOM 632 O O . GLU A 1 81 ? 18.638 1.228 8.969 1.00 75.62 81 GLU A O 1
ATOM 637 N N . LEU A 1 82 ? 17.407 2.903 9.831 1.00 72.31 82 LEU A N 1
ATOM 638 C CA . LEU A 1 82 ? 18.403 3.306 10.828 1.00 72.31 82 LEU A CA 1
ATOM 639 C C . LEU A 1 82 ? 18.684 2.189 11.837 1.00 72.31 82 LEU A C 1
ATOM 641 O O . LEU A 1 82 ? 19.836 1.969 12.224 1.00 72.31 82 LEU A O 1
ATOM 645 N N . LEU A 1 83 ? 17.647 1.467 12.257 1.00 70.06 83 LEU A N 1
ATOM 646 C CA . LEU A 1 83 ? 17.781 0.360 13.190 1.00 70.06 83 LEU A CA 1
ATOM 647 C C . LEU A 1 83 ? 18.469 -0.834 12.551 1.00 70.06 83 LEU A C 1
ATOM 649 O O . LEU A 1 83 ? 19.261 -1.448 13.241 1.00 70.06 83 LEU A O 1
ATOM 653 N N . TYR A 1 84 ? 18.289 -1.144 11.263 1.00 70.00 84 TYR A N 1
ATOM 654 C CA . TYR A 1 84 ? 19.093 -2.200 10.626 1.00 70.00 84 TYR A CA 1
ATOM 655 C C . TYR A 1 84 ? 20.593 -1.875 10.635 1.00 70.00 84 TYR A C 1
ATOM 657 O O . TYR A 1 84 ? 21.419 -2.759 10.859 1.00 70.00 84 TYR A O 1
ATOM 665 N N . GLN A 1 85 ? 20.965 -0.611 10.418 1.00 63.41 85 GLN A N 1
ATOM 666 C CA . GLN A 1 85 ? 22.367 -0.186 10.510 1.00 63.41 85 GLN A CA 1
ATOM 667 C C . GLN A 1 85 ? 22.880 -0.253 11.955 1.00 63.41 85 GLN A C 1
ATOM 669 O O . GLN A 1 85 ? 24.000 -0.702 12.206 1.00 63.41 85 GLN A O 1
ATOM 674 N N . THR A 1 86 ? 22.047 0.172 12.905 1.00 64.62 86 THR A N 1
ATOM 675 C CA . THR A 1 86 ? 22.371 0.167 14.336 1.00 64.62 86 THR A CA 1
ATOM 676 C C . THR A 1 86 ? 22.454 -1.256 14.890 1.00 64.62 86 THR A C 1
ATOM 678 O O . THR A 1 86 ? 23.371 -1.555 15.644 1.00 64.62 86 THR A O 1
ATOM 681 N N . ASP A 1 87 ? 21.568 -2.151 14.465 1.00 67.19 87 ASP A N 1
ATOM 682 C CA . ASP A 1 87 ? 21.550 -3.578 14.787 1.00 67.19 87 ASP A CA 1
ATOM 683 C C . ASP A 1 87 ? 22.796 -4.278 14.252 1.00 67.19 87 ASP A C 1
ATOM 685 O O . ASP A 1 87 ? 23.476 -4.977 14.993 1.00 67.19 87 ASP A O 1
ATOM 689 N N . ALA A 1 88 ? 23.196 -3.999 13.007 1.00 54.06 88 ALA A N 1
ATOM 690 C CA . ALA A 1 88 ? 24.466 -4.494 12.485 1.00 54.06 88 ALA A CA 1
ATOM 691 C C . ALA A 1 88 ? 25.658 -4.032 13.350 1.00 54.06 88 ALA A C 1
ATOM 693 O O . ALA A 1 88 ? 26.571 -4.815 13.620 1.00 54.06 88 ALA A O 1
ATOM 694 N N . ALA A 1 89 ? 25.646 -2.785 13.833 1.00 52.25 89 ALA A N 1
ATOM 695 C CA . ALA A 1 89 ? 26.674 -2.266 14.735 1.00 52.25 89 ALA A CA 1
ATOM 696 C C . ALA A 1 89 ? 26.607 -2.891 16.146 1.00 52.25 89 ALA A C 1
ATOM 698 O O . ALA A 1 89 ? 27.653 -3.232 16.711 1.00 52.25 89 ALA A O 1
ATOM 699 N N . LYS A 1 90 ? 25.399 -3.098 16.691 1.00 67.06 90 LYS A N 1
ATOM 700 C CA . LYS A 1 90 ? 25.134 -3.811 17.952 1.00 67.06 90 LYS A CA 1
ATOM 701 C C . LYS A 1 90 ? 25.648 -5.243 17.857 1.00 67.06 90 LYS A C 1
ATOM 703 O O . LYS A 1 90 ? 26.497 -5.618 18.654 1.00 67.06 90 LYS A O 1
ATOM 708 N N . ALA A 1 91 ? 25.270 -5.990 16.823 1.00 59.75 91 ALA A N 1
ATOM 709 C CA . ALA A 1 91 ? 25.718 -7.356 16.575 1.00 59.75 91 ALA A CA 1
ATOM 710 C C . ALA A 1 91 ? 27.248 -7.464 16.458 1.00 59.75 91 ALA A C 1
ATOM 712 O O . ALA A 1 91 ? 27.855 -8.358 17.046 1.00 59.75 91 ALA A O 1
ATOM 713 N N . VAL A 1 92 ? 27.912 -6.534 15.757 1.00 43.53 92 VAL A N 1
ATOM 714 C CA . VAL A 1 92 ? 29.387 -6.474 15.723 1.00 43.53 92 VAL A CA 1
ATOM 715 C C . VAL A 1 92 ? 29.956 -6.227 17.120 1.00 43.53 92 VAL A C 1
ATOM 717 O O . VAL A 1 92 ? 30.930 -6.871 17.507 1.00 43.53 92 VAL A O 1
ATOM 720 N N . THR A 1 93 ? 29.342 -5.338 17.898 1.00 56.34 93 THR A N 1
ATOM 721 C CA . THR A 1 93 ? 29.765 -5.047 19.273 1.00 56.34 93 THR A CA 1
ATOM 722 C C . THR A 1 93 ? 29.573 -6.253 20.189 1.00 56.34 93 THR A C 1
ATOM 724 O O . THR A 1 93 ? 30.483 -6.580 20.942 1.00 56.34 93 THR A O 1
ATOM 727 N N . GLU A 1 94 ? 28.462 -6.980 20.076 1.00 68.62 94 GLU A N 1
ATOM 728 C CA . GLU A 1 94 ? 28.205 -8.225 20.807 1.00 68.62 94 GLU A CA 1
ATOM 729 C C . GLU A 1 94 ? 29.195 -9.332 20.432 1.00 68.62 94 GLU A C 1
ATOM 731 O O . GLU A 1 94 ? 29.692 -10.046 21.302 1.00 68.62 94 GLU A O 1
ATOM 736 N N . VAL A 1 95 ? 29.536 -9.473 19.148 1.00 52.50 95 VAL A N 1
ATOM 737 C CA . VAL A 1 95 ? 30.564 -10.424 18.697 1.00 52.50 95 VAL A CA 1
ATOM 738 C C . VAL A 1 95 ? 31.931 -10.047 19.269 1.00 52.50 95 VAL A C 1
ATOM 740 O O . VAL A 1 95 ? 32.655 -10.920 19.750 1.00 52.50 95 VAL A O 1
ATOM 743 N N . MET A 1 96 ? 32.274 -8.757 19.275 1.00 45.12 96 MET A N 1
ATOM 744 C CA . MET A 1 96 ? 33.506 -8.255 19.890 1.00 45.12 96 MET A CA 1
ATOM 745 C C . MET A 1 96 ? 33.507 -8.453 21.410 1.00 45.12 96 MET A C 1
ATOM 747 O O . MET A 1 96 ? 34.532 -8.835 21.970 1.00 45.12 96 MET A O 1
ATOM 751 N N . LEU A 1 97 ? 32.365 -8.271 22.072 1.00 60.84 97 LEU A N 1
ATOM 752 C CA . LEU A 1 97 ? 32.187 -8.524 23.499 1.00 60.84 97 LEU A CA 1
ATOM 753 C C . LEU A 1 97 ? 32.395 -10.006 23.823 1.00 60.84 97 LEU A C 1
ATOM 755 O O . LEU A 1 97 ? 33.165 -10.337 24.721 1.00 60.84 97 LEU A O 1
ATOM 759 N N . ARG A 1 98 ? 31.790 -10.908 23.043 1.00 64.12 98 ARG A N 1
ATOM 760 C CA . ARG A 1 98 ? 31.974 -12.361 23.183 1.00 64.12 98 ARG A CA 1
ATOM 761 C C . ARG A 1 98 ? 33.411 -12.789 22.897 1.00 64.12 98 ARG A C 1
ATOM 763 O O . ARG A 1 98 ? 33.914 -13.691 23.558 1.00 64.12 98 ARG A O 1
ATOM 770 N N . LEU A 1 99 ? 34.092 -12.137 21.953 1.00 51.66 99 LEU A N 1
ATOM 771 C CA . LEU A 1 99 ? 35.517 -12.355 21.694 1.00 51.66 99 LEU A CA 1
ATOM 772 C C . LEU A 1 99 ? 36.374 -11.921 22.890 1.00 51.66 99 LEU A C 1
ATOM 774 O O . LEU A 1 99 ? 37.278 -12.653 23.287 1.00 51.66 99 LEU A O 1
ATOM 778 N N . ILE A 1 100 ? 36.076 -10.759 23.476 1.00 59.09 100 ILE A N 1
ATOM 779 C CA . ILE A 1 100 ? 36.736 -10.260 24.685 1.00 59.09 100 ILE A CA 1
ATOM 780 C C . ILE A 1 100 ? 36.513 -11.231 25.848 1.00 59.09 100 ILE A C 1
ATOM 782 O O . ILE A 1 100 ? 37.486 -11.657 26.459 1.00 59.09 100 ILE A O 1
ATOM 786 N N . GLN A 1 101 ? 35.268 -11.641 26.099 1.00 64.69 101 GLN A N 1
ATOM 787 C CA . GLN A 1 101 ? 34.913 -12.610 27.141 1.00 64.69 101 GLN A CA 1
ATOM 788 C C . GLN A 1 101 ? 35.593 -13.971 26.923 1.00 64.69 101 GLN A C 1
ATOM 790 O O . GLN A 1 101 ? 36.067 -14.583 27.873 1.00 64.69 101 GLN A O 1
ATOM 795 N N . ALA A 1 102 ? 35.699 -14.444 25.677 1.00 60.56 102 ALA A N 1
ATOM 796 C CA . ALA A 1 102 ? 36.413 -15.680 25.356 1.00 60.56 102 ALA A CA 1
ATOM 797 C C . ALA A 1 102 ? 37.933 -15.551 25.568 1.00 60.56 102 ALA A C 1
ATOM 799 O O . ALA A 1 102 ? 38.572 -16.483 26.053 1.00 60.56 102 ALA A O 1
ATOM 800 N N . ALA A 1 103 ? 38.519 -14.395 25.241 1.00 54.78 103 ALA A N 1
ATOM 801 C CA . ALA A 1 103 ? 39.934 -14.105 25.473 1.00 54.78 103 ALA A CA 1
ATOM 802 C C . ALA A 1 103 ? 40.263 -13.878 26.961 1.00 54.78 103 ALA A C 1
ATOM 804 O O . ALA A 1 103 ? 41.412 -14.047 27.373 1.00 54.78 103 ALA A O 1
ATOM 805 N N . THR A 1 104 ? 39.271 -13.509 27.773 1.00 61.81 104 THR A N 1
ATOM 806 C CA . THR A 1 104 ? 39.391 -13.395 29.230 1.00 61.81 104 THR A CA 1
ATOM 807 C C . THR A 1 104 ? 38.850 -14.619 29.970 1.00 61.81 104 THR A C 1
ATOM 809 O O . THR A 1 104 ? 38.892 -14.626 31.200 1.00 61.81 104 THR A O 1
ATOM 812 N N . ASP A 1 105 ? 38.421 -15.677 29.274 1.00 69.94 105 ASP A N 1
ATOM 813 C CA . ASP A 1 105 ? 37.944 -16.909 29.907 1.00 69.94 105 ASP A CA 1
ATOM 814 C C . ASP A 1 105 ? 39.072 -17.635 30.652 1.00 69.94 105 ASP A C 1
ATOM 816 O O . ASP A 1 105 ? 40.217 -17.719 30.195 1.00 69.94 105 ASP A O 1
ATOM 820 N N . GLN A 1 106 ? 38.732 -18.229 31.794 1.00 67.50 106 GLN A N 1
ATOM 821 C CA . GLN A 1 106 ? 39.684 -18.910 32.663 1.00 67.50 106 GLN A CA 1
ATOM 822 C C . GLN A 1 106 ? 40.375 -20.079 31.943 1.00 67.50 106 GLN A C 1
ATOM 824 O O . GLN A 1 106 ? 41.557 -20.324 32.174 1.00 67.50 106 GLN A O 1
ATOM 829 N N . ASN A 1 107 ? 39.687 -20.781 31.035 1.00 68.31 107 ASN A N 1
ATOM 830 C CA . ASN A 1 107 ? 40.290 -21.886 30.282 1.00 68.31 107 ASN A CA 1
ATOM 831 C C . ASN A 1 107 ? 41.324 -21.396 29.266 1.00 68.31 107 ASN A C 1
ATOM 833 O O . ASN A 1 107 ? 42.391 -21.999 29.132 1.00 68.31 107 ASN A O 1
ATOM 837 N N . PHE A 1 108 ? 41.039 -20.284 28.588 1.00 63.53 108 PHE A N 1
ATOM 838 C CA . PHE A 1 108 ? 41.983 -19.636 27.682 1.00 63.53 108 PHE A CA 1
ATOM 839 C C . PHE A 1 108 ? 43.211 -19.119 28.446 1.00 63.53 108 PHE A C 1
ATOM 841 O O . PHE A 1 108 ? 44.349 -19.379 28.048 1.00 63.53 108 PHE A O 1
ATOM 848 N N . GLN A 1 109 ? 42.995 -18.482 29.601 1.00 63.34 109 GLN A N 1
ATOM 849 C CA . GLN A 1 109 ? 44.067 -18.023 30.489 1.00 63.34 109 GLN A CA 1
ATOM 850 C C . GLN A 1 109 ? 44.952 -19.176 30.979 1.00 63.34 109 GLN A C 1
ATOM 852 O O . GLN A 1 109 ? 46.179 -19.082 30.908 1.00 63.34 109 GLN A O 1
ATOM 857 N N . ASN A 1 110 ? 44.346 -20.276 31.432 1.00 68.25 110 ASN A N 1
ATOM 858 C CA . ASN A 1 110 ? 45.065 -21.471 31.874 1.00 68.25 110 ASN A CA 1
ATOM 859 C C . ASN A 1 110 ? 45.877 -22.088 30.720 1.00 68.25 110 ASN A C 1
ATOM 861 O O . ASN A 1 110 ? 47.004 -22.540 30.927 1.00 68.25 110 ASN A O 1
ATOM 865 N N . GLY A 1 111 ? 45.340 -22.054 29.495 1.00 60.62 111 GLY A N 1
ATOM 866 C CA . GLY A 1 111 ? 46.039 -22.472 28.280 1.00 60.62 111 GLY A CA 1
ATOM 867 C C . GLY A 1 111 ? 47.271 -21.617 27.967 1.00 60.62 111 GLY A C 1
ATOM 868 O O . GLY A 1 111 ? 48.340 -22.166 27.706 1.00 60.62 111 GLY A O 1
ATOM 869 N N . ILE A 1 112 ? 47.167 -20.285 28.055 1.00 60.97 112 ILE A N 1
ATOM 870 C CA . ILE A 1 112 ? 48.311 -19.377 27.852 1.00 60.97 112 ILE A CA 1
ATOM 871 C C . ILE A 1 112 ? 49.361 -19.531 28.958 1.00 60.97 112 ILE A C 1
ATOM 873 O O . ILE A 1 112 ? 50.552 -19.593 28.658 1.00 60.97 112 ILE A O 1
ATOM 877 N N . GLN A 1 113 ? 48.952 -19.642 30.223 1.00 63.84 113 GLN A N 1
ATOM 878 C CA . GLN A 1 113 ? 49.877 -19.871 31.340 1.00 63.84 113 GLN A CA 1
ATOM 879 C C . GLN A 1 113 ? 50.665 -21.176 31.166 1.00 63.84 113 GLN A C 1
ATOM 881 O O . GLN A 1 113 ? 51.879 -21.197 31.378 1.00 63.84 113 GLN A O 1
ATOM 886 N N . ALA A 1 114 ? 49.999 -22.240 30.705 1.00 67.50 114 ALA A N 1
ATOM 887 C CA . ALA A 1 114 ? 50.644 -23.509 30.382 1.00 67.50 114 ALA A CA 1
ATOM 888 C C . ALA A 1 114 ? 51.619 -23.395 29.194 1.00 67.50 114 ALA A C 1
ATOM 890 O O . ALA A 1 114 ? 52.672 -24.029 29.212 1.00 67.50 114 ALA A O 1
ATOM 891 N N . LEU A 1 115 ? 51.297 -22.578 28.184 1.00 60.16 115 LEU A N 1
ATOM 892 C CA . LEU A 1 115 ? 52.120 -22.404 26.982 1.00 60.16 115 LEU A CA 1
ATOM 893 C C . LEU A 1 115 ? 53.373 -21.543 27.225 1.00 60.16 115 LEU A C 1
ATOM 895 O O . LEU A 1 115 ? 54.433 -21.820 26.669 1.00 60.16 115 LEU A O 1
ATOM 899 N N . VAL A 1 116 ? 53.249 -20.491 28.039 1.00 63.59 116 VAL A N 1
ATOM 900 C CA . VAL A 1 116 ? 54.320 -19.511 28.311 1.00 63.59 116 VAL A CA 1
ATOM 901 C C . VAL A 1 116 ? 55.128 -19.885 29.569 1.00 63.59 116 VAL A C 1
ATOM 903 O O . VAL A 1 116 ? 56.201 -19.337 29.807 1.00 63.59 116 VAL A O 1
ATOM 906 N N . GLY A 1 117 ? 54.660 -20.859 30.360 1.00 57.75 117 GLY A N 1
ATOM 907 C CA . GLY A 1 117 ? 55.388 -21.405 31.512 1.00 57.75 117 GLY A CA 1
ATOM 908 C C . GLY A 1 117 ? 55.451 -20.470 32.723 1.00 57.75 117 GLY A C 1
ATOM 909 O O . GLY A 1 117 ? 56.363 -20.585 33.542 1.00 57.75 117 GLY A O 1
ATOM 910 N N . VAL A 1 118 ? 54.503 -19.535 32.842 1.00 57.91 118 VAL A N 1
ATOM 911 C CA . VAL A 1 118 ? 54.460 -18.515 33.906 1.00 57.91 118 VAL A CA 1
ATOM 912 C C . VAL A 1 118 ? 53.307 -18.812 34.864 1.00 57.91 118 VAL A C 1
ATOM 914 O O . VAL A 1 118 ? 52.195 -19.088 34.423 1.00 57.91 118 VAL A O 1
ATOM 917 N N . GLN A 1 119 ? 53.557 -18.740 36.178 1.00 57.59 119 GLN A N 1
ATOM 918 C CA . GLN A 1 119 ? 52.552 -19.059 37.208 1.00 57.59 119 GLN A CA 1
ATOM 919 C C . GLN A 1 119 ? 51.515 -17.949 37.439 1.00 57.59 119 GLN A C 1
ATOM 921 O O . GLN A 1 119 ? 50.458 -18.216 38.003 1.00 57.59 119 GLN A O 1
ATOM 926 N N . THR A 1 120 ? 51.799 -16.708 37.034 1.00 57.72 120 THR A N 1
ATOM 927 C CA . THR A 1 120 ? 50.879 -15.571 37.169 1.00 57.72 120 THR A CA 1
ATOM 928 C C . THR A 1 120 ? 50.990 -14.645 35.958 1.00 57.72 120 THR A C 1
ATOM 930 O O . THR A 1 120 ? 52.076 -14.423 35.428 1.00 57.72 120 THR A O 1
ATOM 933 N N . LEU A 1 121 ? 49.854 -14.098 35.512 1.00 57.81 121 LEU A N 1
ATOM 934 C CA . LEU A 1 121 ? 49.770 -13.244 34.318 1.00 57.81 121 LEU A CA 1
ATOM 935 C C . LEU A 1 121 ? 50.141 -11.765 34.579 1.00 57.81 121 LEU A C 1
ATOM 937 O O . LEU A 1 121 ? 50.133 -10.971 33.645 1.00 57.81 121 LEU A O 1
ATOM 941 N N . GLY A 1 122 ? 50.501 -11.380 35.811 1.00 64.00 122 GLY A N 1
ATOM 942 C CA . GLY A 1 122 ? 51.009 -10.036 36.141 1.00 64.00 122 GLY A CA 1
ATOM 943 C C . GLY A 1 122 ? 50.130 -8.889 35.616 1.00 64.00 122 GLY A C 1
ATOM 944 O O . GLY A 1 122 ? 48.914 -8.900 35.815 1.00 64.00 122 GLY A O 1
ATOM 945 N N . ASP A 1 123 ? 50.743 -7.934 34.908 1.00 56.97 123 ASP A N 1
ATOM 946 C CA . ASP A 1 123 ? 50.092 -6.767 34.278 1.00 56.97 123 ASP A CA 1
ATOM 947 C C . ASP A 1 123 ? 48.986 -7.131 33.270 1.00 56.97 123 ASP A C 1
ATOM 949 O O . ASP A 1 123 ? 48.094 -6.332 32.988 1.00 56.97 123 ASP A O 1
ATOM 953 N N . LEU A 1 124 ? 49.001 -8.356 32.737 1.00 55.06 124 LEU A N 1
ATOM 954 C CA . LEU A 1 124 ? 47.949 -8.837 31.847 1.00 55.06 124 LEU A CA 1
ATOM 955 C C . LEU A 1 124 ? 46.654 -9.134 32.621 1.00 55.06 124 LEU A C 1
ATOM 957 O O . LEU A 1 124 ? 45.568 -8.886 32.109 1.00 55.06 124 LEU A O 1
ATOM 961 N N . GLY A 1 125 ? 46.742 -9.604 33.871 1.00 60.53 125 GLY A N 1
ATOM 962 C CA . GLY A 1 125 ? 45.565 -9.884 34.704 1.00 60.53 125 GLY A CA 1
ATOM 963 C C . GLY A 1 125 ? 44.814 -8.618 35.136 1.00 60.53 125 GLY A C 1
ATOM 964 O O . GLY A 1 125 ? 43.581 -8.596 35.163 1.00 60.53 125 GLY A O 1
ATOM 965 N N . SER A 1 126 ? 45.540 -7.533 35.423 1.00 61.16 126 SER A N 1
ATOM 966 C CA . SER A 1 126 ? 44.936 -6.229 35.724 1.00 61.16 126 SER A CA 1
ATOM 967 C C . SER A 1 126 ? 44.294 -5.609 34.481 1.00 61.16 126 SER A C 1
ATOM 969 O O . SER A 1 126 ? 43.142 -5.184 34.551 1.00 61.16 126 SER A O 1
ATOM 971 N N . ALA A 1 127 ? 44.973 -5.656 33.327 1.00 56.56 127 ALA A N 1
ATOM 972 C CA . ALA A 1 127 ? 44.409 -5.227 32.048 1.00 56.56 127 ALA A CA 1
ATOM 973 C C . ALA A 1 127 ? 43.128 -6.006 31.689 1.00 56.56 127 ALA A C 1
ATOM 975 O O . ALA A 1 127 ? 42.134 -5.399 31.300 1.00 56.56 127 ALA A O 1
ATOM 976 N N . MET A 1 128 ? 43.102 -7.329 31.895 1.00 63.22 128 MET A N 1
ATOM 977 C CA . MET A 1 128 ? 41.914 -8.164 31.662 1.00 63.22 128 MET A CA 1
ATOM 978 C C . MET A 1 128 ? 40.748 -7.827 32.601 1.00 63.22 128 MET A C 1
ATOM 980 O O . MET A 1 128 ? 39.598 -7.848 32.175 1.00 63.22 128 MET A O 1
ATOM 984 N N . THR A 1 129 ? 41.022 -7.466 33.857 1.00 67.38 129 THR A N 1
ATOM 985 C CA . THR A 1 129 ? 39.976 -7.042 34.806 1.00 67.38 129 THR A CA 1
ATOM 986 C C . THR A 1 129 ? 39.341 -5.720 34.369 1.00 67.38 129 THR A C 1
ATOM 988 O O . THR A 1 129 ? 38.119 -5.586 34.382 1.00 67.38 129 THR A O 1
ATOM 991 N N . THR A 1 130 ? 40.153 -4.756 33.923 1.00 63.91 130 THR A N 1
ATOM 992 C CA . THR A 1 130 ? 39.664 -3.487 33.363 1.00 63.91 130 THR A CA 1
ATOM 993 C C . THR A 1 130 ? 38.858 -3.704 32.082 1.00 63.91 130 THR A C 1
ATOM 995 O O . THR A 1 130 ? 37.809 -3.089 31.908 1.00 63.91 130 THR A O 1
ATOM 998 N N . ILE A 1 131 ? 39.313 -4.610 31.214 1.00 59.88 131 ILE A N 1
ATOM 999 C CA . ILE A 1 131 ? 38.607 -4.986 29.985 1.00 59.88 131 ILE A CA 1
ATOM 1000 C C . ILE A 1 131 ? 37.254 -5.644 30.304 1.00 59.88 131 ILE A C 1
ATOM 1002 O O . ILE A 1 131 ? 36.261 -5.289 29.680 1.00 59.88 131 ILE A O 1
ATOM 1006 N N . ASN A 1 132 ? 37.182 -6.533 31.300 1.00 65.81 132 ASN A N 1
ATOM 1007 C CA . ASN A 1 132 ? 35.926 -7.168 31.718 1.00 65.81 132 ASN A CA 1
ATOM 1008 C C . ASN A 1 132 ? 34.928 -6.174 32.338 1.00 65.81 132 ASN A C 1
ATOM 1010 O O . ASN A 1 132 ? 33.728 -6.299 32.112 1.00 65.81 132 ASN A O 1
ATOM 1014 N N . ALA A 1 133 ? 35.402 -5.175 33.087 1.00 68.94 133 ALA A N 1
ATOM 1015 C CA . ALA A 1 133 ? 34.537 -4.120 33.618 1.00 68.94 133 ALA A CA 1
ATOM 1016 C C . ALA A 1 133 ? 33.966 -3.236 32.495 1.00 68.94 133 ALA A C 1
ATOM 1018 O O . ALA A 1 133 ? 32.763 -3.007 32.442 1.00 68.94 133 ALA A O 1
ATOM 1019 N N . ALA A 1 134 ? 34.810 -2.815 31.547 1.00 60.09 134 ALA A N 1
ATOM 1020 C CA . ALA A 1 134 ? 34.368 -2.045 30.386 1.00 60.09 134 ALA A CA 1
ATOM 1021 C C . ALA A 1 134 ? 33.419 -2.847 29.475 1.00 60.09 134 ALA A C 1
ATOM 1023 O O . ALA A 1 134 ? 32.478 -2.289 28.921 1.00 60.09 134 ALA A O 1
ATOM 1024 N N . ALA A 1 135 ? 33.645 -4.156 29.341 1.00 62.56 135 ALA A N 1
ATOM 1025 C CA . ALA A 1 135 ? 32.762 -5.078 28.635 1.00 62.56 135 ALA A CA 1
ATOM 1026 C C . ALA A 1 135 ? 31.355 -5.117 29.264 1.00 62.56 135 ALA A C 1
ATOM 1028 O O . ALA A 1 135 ? 30.369 -4.967 28.548 1.00 62.56 135 ALA A O 1
ATOM 1029 N N . ALA A 1 136 ? 31.263 -5.245 30.590 1.00 68.94 136 ALA A N 1
ATOM 1030 C CA . ALA A 1 136 ? 29.984 -5.235 31.304 1.00 68.94 136 ALA A CA 1
ATOM 1031 C C . ALA A 1 136 ? 29.249 -3.885 31.187 1.00 68.94 136 ALA A C 1
ATOM 1033 O O . ALA A 1 136 ? 28.031 -3.855 31.014 1.00 68.94 136 ALA A O 1
ATOM 1034 N N . ASP A 1 137 ? 29.984 -2.768 31.225 1.00 65.44 137 ASP A N 1
ATOM 1035 C CA . ASP A 1 137 ? 29.398 -1.444 30.999 1.00 65.44 137 ASP A CA 1
ATOM 1036 C C . ASP A 1 137 ? 28.823 -1.336 29.579 1.00 65.44 137 ASP A C 1
ATOM 1038 O O . ASP A 1 137 ? 27.689 -0.892 29.414 1.00 65.44 137 ASP A O 1
ATOM 1042 N N . VAL A 1 138 ? 29.559 -1.791 28.557 1.00 59.97 138 VAL A N 1
ATOM 1043 C CA . VAL A 1 138 ? 29.081 -1.821 27.163 1.00 59.97 138 VAL A CA 1
ATOM 1044 C C . VAL A 1 138 ? 27.823 -2.680 27.030 1.00 59.97 138 VAL A C 1
ATOM 1046 O O . VAL A 1 138 ? 26.856 -2.210 26.439 1.00 59.97 138 VAL A O 1
ATOM 1049 N N . GLU A 1 139 ? 27.792 -3.876 27.624 1.00 70.44 139 GLU A N 1
ATOM 1050 C CA . GLU A 1 139 ? 26.623 -4.772 27.629 1.00 70.44 139 GLU A CA 1
ATOM 1051 C C . GLU A 1 139 ? 25.370 -4.075 28.182 1.00 70.44 139 GLU A C 1
ATOM 1053 O O . GLU A 1 139 ? 24.316 -4.113 27.553 1.00 70.44 139 GLU A O 1
ATOM 1058 N N . SER A 1 140 ? 25.512 -3.314 29.273 1.00 67.81 140 SER A N 1
ATOM 1059 C CA . SER A 1 140 ? 24.396 -2.562 29.861 1.00 67.81 140 SER A CA 1
ATOM 1060 C C . SER A 1 140 ? 23.818 -1.474 28.946 1.00 67.81 140 SER A C 1
ATOM 1062 O O . SER A 1 140 ? 22.648 -1.124 29.083 1.00 67.81 140 SER A O 1
ATOM 1064 N N . TYR A 1 141 ? 24.608 -0.934 28.009 1.00 62.28 141 TYR A N 1
ATOM 1065 C CA . TYR A 1 141 ? 24.131 0.035 27.017 1.00 62.28 141 TYR A CA 1
ATOM 1066 C C . TYR A 1 141 ? 23.513 -0.636 25.785 1.00 62.28 141 TYR A C 1
ATOM 1068 O O . TYR A 1 141 ? 22.633 -0.037 25.164 1.00 62.28 141 TYR A O 1
ATOM 1076 N N . LEU A 1 142 ? 23.938 -1.857 25.434 1.00 65.50 142 LEU A N 1
ATOM 1077 C CA . LEU A 1 142 ? 23.393 -2.602 24.292 1.00 65.50 142 LEU A CA 1
ATOM 1078 C C . LEU A 1 142 ? 21.914 -2.964 24.490 1.00 65.50 142 LEU A C 1
ATOM 1080 O O . LEU A 1 142 ? 21.160 -2.946 23.518 1.00 65.50 142 LEU A O 1
ATOM 1084 N N . ASP A 1 143 ? 21.484 -3.199 25.732 1.00 66.56 143 ASP A N 1
ATOM 1085 C CA . ASP A 1 143 ? 20.085 -3.491 26.085 1.00 66.56 143 ASP A CA 1
ATOM 1086 C C . ASP A 1 143 ? 19.118 -2.326 25.798 1.00 66.56 143 ASP A C 1
ATOM 1088 O O . ASP A 1 143 ? 17.914 -2.534 25.662 1.00 66.56 143 ASP A O 1
ATOM 1092 N N . TYR A 1 144 ? 19.622 -1.092 25.682 1.00 63.41 144 TYR A N 1
ATOM 1093 C CA . TYR A 1 144 ? 18.808 0.090 25.365 1.00 63.41 144 TYR A CA 1
ATOM 1094 C C . TYR A 1 144 ? 18.756 0.416 23.869 1.00 63.41 144 TYR A C 1
ATOM 1096 O O . TYR A 1 144 ? 18.040 1.338 23.471 1.00 63.41 144 TYR A O 1
ATOM 1104 N N . ILE A 1 145 ? 19.526 -0.294 23.039 1.00 64.81 145 ILE A N 1
ATOM 1105 C CA . ILE A 1 145 ? 19.518 -0.106 21.589 1.00 64.81 145 ILE A CA 1
ATOM 1106 C C . ILE A 1 145 ? 18.303 -0.857 21.021 1.00 64.81 145 ILE A C 1
ATOM 1108 O O . ILE A 1 145 ? 18.274 -2.087 21.133 1.00 64.81 145 ILE A O 1
ATOM 1112 N N . PRO A 1 146 ? 17.320 -0.155 20.416 1.00 65.75 146 PRO A N 1
ATOM 1113 C CA . PRO A 1 146 ? 16.137 -0.796 19.854 1.00 65.75 146 PRO A CA 1
ATOM 1114 C C . PRO A 1 146 ? 16.514 -1.736 18.712 1.00 65.75 146 PRO A C 1
ATOM 1116 O O . PRO A 1 146 ? 17.460 -1.474 17.966 1.00 65.75 146 PRO A O 1
ATOM 1119 N N . GLU A 1 147 ? 15.735 -2.794 18.539 1.00 67.38 147 GLU A N 1
ATOM 1120 C CA . GLU A 1 147 ? 15.925 -3.754 17.459 1.00 67.38 147 GLU A CA 1
ATOM 1121 C C . GLU A 1 147 ? 14.952 -3.471 16.307 1.00 67.38 147 GLU A C 1
ATOM 1123 O O . GLU A 1 147 ? 13.845 -2.967 16.523 1.00 67.38 147 GLU A O 1
ATOM 1128 N N . PRO A 1 148 ? 15.297 -3.830 15.058 1.00 66.12 148 PRO A N 1
ATOM 1129 C CA . PRO A 1 148 ? 14.382 -3.685 13.927 1.00 66.12 148 PRO A CA 1
ATOM 1130 C C . PRO A 1 148 ? 13.048 -4.412 14.152 1.00 66.12 148 PRO A C 1
ATOM 1132 O O . PRO A 1 148 ? 12.011 -4.014 13.619 1.00 66.12 148 PRO A O 1
ATOM 1135 N N . GLU A 1 149 ? 13.053 -5.483 14.951 1.00 68.88 149 GLU A N 1
ATOM 1136 C CA . GLU A 1 149 ? 11.853 -6.253 15.280 1.00 68.88 149 GLU A CA 1
ATOM 1137 C C . GLU A 1 149 ? 10.832 -5.451 16.094 1.00 68.88 149 GLU A C 1
ATOM 1139 O O . GLU A 1 149 ? 9.627 -5.629 15.896 1.00 68.88 149 GLU A O 1
ATOM 1144 N N . ASP A 1 150 ? 11.291 -4.504 16.912 1.00 66.94 150 ASP A N 1
ATOM 1145 C CA . ASP A 1 150 ? 10.442 -3.652 17.749 1.00 66.94 150 ASP A CA 1
ATOM 1146 C C . ASP A 1 150 ? 9.539 -2.742 16.907 1.00 66.94 150 ASP A C 1
ATOM 1148 O O . ASP A 1 150 ? 8.382 -2.469 17.238 1.00 66.94 150 ASP A O 1
ATOM 1152 N N . VAL A 1 151 ? 10.049 -2.316 15.751 1.00 71.44 151 VAL A N 1
ATOM 1153 C CA . VAL A 1 151 ? 9.343 -1.442 14.809 1.00 71.44 151 VAL A CA 1
ATOM 1154 C C . VAL A 1 151 ? 8.361 -2.232 13.937 1.00 71.44 151 VAL A C 1
ATOM 1156 O O . VAL A 1 151 ? 7.361 -1.685 13.463 1.00 71.44 151 VAL A O 1
ATOM 1159 N N . ARG A 1 152 ? 8.544 -3.554 13.794 1.00 74.94 152 ARG A N 1
ATOM 1160 C CA . ARG A 1 152 ? 7.630 -4.403 13.007 1.00 74.94 152 ARG A CA 1
ATOM 1161 C C . ARG A 1 152 ? 6.220 -4.441 13.586 1.00 74.94 152 ARG A C 1
ATOM 1163 O O . ARG A 1 152 ? 5.269 -4.524 12.807 1.00 74.94 152 ARG A O 1
ATOM 1170 N N . GLY A 1 153 ? 6.074 -4.405 14.913 1.00 74.31 153 GLY A N 1
ATOM 1171 C CA . GLY A 1 153 ? 4.764 -4.370 15.573 1.00 74.31 153 GLY A CA 1
ATOM 1172 C C . GLY A 1 153 ? 3.993 -3.093 15.238 1.00 74.31 153 GLY A C 1
ATOM 1173 O O . GLY A 1 153 ? 2.812 -3.145 14.889 1.00 74.31 153 GLY A O 1
ATOM 1174 N N . LEU A 1 154 ? 4.692 -1.956 15.252 1.00 72.38 154 LEU A N 1
ATOM 1175 C CA . LEU A 1 154 ? 4.153 -0.659 14.850 1.00 72.38 154 LEU A CA 1
ATOM 1176 C C . LEU A 1 154 ? 3.763 -0.649 13.365 1.00 72.38 154 LEU A C 1
ATOM 1178 O O . LEU A 1 154 ? 2.642 -0.271 13.015 1.00 72.38 154 LEU A O 1
ATOM 1182 N N . GLY A 1 155 ? 4.655 -1.132 12.499 1.00 78.19 155 GLY A N 1
ATOM 1183 C CA . GLY A 1 155 ? 4.408 -1.208 11.063 1.00 78.19 155 GLY A CA 1
ATOM 1184 C C . GLY A 1 155 ? 3.212 -2.095 10.687 1.00 78.19 155 GLY A C 1
ATOM 1185 O O . GLY A 1 155 ? 2.474 -1.779 9.751 1.00 78.19 155 GLY A O 1
ATOM 1186 N N . HIS A 1 156 ? 2.944 -3.159 11.452 1.00 83.56 156 HIS A N 1
ATOM 1187 C CA . HIS A 1 156 ? 1.775 -4.019 11.253 1.00 83.56 156 HIS A CA 1
ATOM 1188 C C . HIS A 1 156 ? 0.451 -3.275 11.468 1.00 83.56 156 HIS A C 1
ATOM 1190 O O . HIS A 1 156 ? -0.471 -3.389 10.656 1.00 83.56 156 HIS A O 1
ATOM 1196 N N . GLU A 1 157 ? 0.349 -2.495 12.545 1.00 79.62 157 GLU A N 1
ATOM 1197 C CA . GLU A 1 157 ? -0.867 -1.732 12.839 1.00 79.62 157 GLU A CA 1
ATOM 1198 C C . GLU A 1 157 ? -1.050 -0.572 11.851 1.00 79.62 157 GLU A C 1
ATOM 1200 O O . GLU A 1 157 ? -2.165 -0.333 11.382 1.00 79.62 157 GLU A O 1
ATOM 1205 N N . LEU A 1 158 ? 0.040 0.083 11.435 1.00 84.06 158 LEU A N 1
ATOM 1206 C CA . LEU A 1 158 ? 0.006 1.092 10.370 1.00 84.06 158 LEU A CA 1
ATOM 1207 C C . LEU A 1 158 ? -0.476 0.504 9.036 1.00 84.06 158 LEU A C 1
ATOM 1209 O O . LEU A 1 158 ? -1.374 1.067 8.405 1.00 84.06 158 LEU A O 1
ATOM 1213 N N . TYR A 1 159 ? 0.044 -0.666 8.646 1.00 90.19 159 TYR A N 1
ATOM 1214 C CA . TYR A 1 159 ? -0.432 -1.406 7.478 1.00 90.19 159 TYR A CA 1
ATOM 1215 C C . TYR A 1 159 ? -1.941 -1.670 7.569 1.00 90.19 159 TYR A C 1
ATOM 1217 O O . TYR A 1 159 ? -2.686 -1.356 6.640 1.00 90.19 159 TYR A O 1
ATOM 1225 N N . ARG A 1 160 ? -2.417 -2.197 8.703 1.00 88.88 160 ARG A N 1
ATOM 1226 C CA . ARG A 1 160 ? -3.834 -2.537 8.902 1.00 88.88 160 ARG A CA 1
ATOM 1227 C C . ARG A 1 160 ? -4.764 -1.333 8.822 1.00 88.88 160 ARG A C 1
ATOM 1229 O O . ARG A 1 160 ? -5.894 -1.492 8.388 1.00 88.88 160 ARG A O 1
ATOM 1236 N N . MET A 1 161 ? -4.320 -0.138 9.202 1.00 86.38 161 MET A N 1
ATOM 1237 C CA . MET A 1 161 ? -5.156 1.067 9.135 1.00 86.38 161 MET A CA 1
ATOM 1238 C C . MET A 1 161 ? -5.225 1.707 7.741 1.00 86.38 161 MET A C 1
ATOM 1240 O O . MET A 1 161 ? -6.187 2.433 7.469 1.00 86.38 161 MET A O 1
ATOM 1244 N N . LEU A 1 162 ? -4.249 1.439 6.864 1.00 91.62 162 LEU A N 1
ATOM 1245 C CA . LEU A 1 162 ? -4.084 2.138 5.579 1.00 91.62 162 LEU A CA 1
ATOM 1246 C C . LEU A 1 162 ? -4.171 1.248 4.330 1.00 91.62 162 LEU A C 1
ATOM 1248 O O . LEU A 1 162 ? -4.381 1.778 3.238 1.00 91.62 162 LEU A O 1
ATOM 1252 N N . CYS A 1 163 ? -4.004 -0.070 4.458 1.00 94.56 163 CYS A N 1
ATOM 1253 C CA . CYS A 1 163 ? -3.925 -0.969 3.307 1.00 94.56 163 CYS A CA 1
ATOM 1254 C C . CYS A 1 163 ? -5.199 -0.982 2.449 1.00 94.56 163 CYS A C 1
ATOM 1256 O O . CYS A 1 163 ? -6.311 -0.728 2.915 1.00 94.56 163 CYS A O 1
ATOM 1258 N N . ILE A 1 164 ? -5.030 -1.311 1.169 1.00 95.75 164 ILE A N 1
ATOM 1259 C CA . ILE A 1 164 ? -6.132 -1.494 0.220 1.00 95.75 164 ILE A CA 1
ATOM 1260 C C . ILE A 1 164 ? -6.140 -2.952 -0.203 1.00 95.75 164 ILE A C 1
ATOM 1262 O O . ILE A 1 164 ? -5.126 -3.468 -0.671 1.00 95.75 164 ILE A O 1
ATOM 1266 N N . VAL A 1 165 ? -7.283 -3.613 -0.063 1.00 94.19 165 VAL A N 1
ATOM 1267 C CA . VAL A 1 165 ? -7.443 -5.012 -0.448 1.00 94.19 165 VAL A CA 1
ATOM 1268 C C . VAL A 1 165 ? -8.583 -5.137 -1.442 1.00 94.19 165 VAL A C 1
ATOM 1270 O O . VAL A 1 165 ? -9.754 -4.955 -1.117 1.00 94.19 165 VAL A O 1
ATOM 1273 N N . GLN A 1 166 ? -8.226 -5.447 -2.679 1.00 91.31 166 GLN A N 1
ATOM 1274 C CA . GLN A 1 166 ? -9.139 -5.821 -3.743 1.00 91.31 166 GLN A CA 1
ATOM 1275 C C . GLN A 1 166 ? -9.415 -7.328 -3.670 1.00 91.31 166 GLN A C 1
ATOM 1277 O O . GLN A 1 166 ? -8.529 -8.128 -3.368 1.00 91.31 166 GLN A O 1
ATOM 1282 N N . ARG A 1 167 ? -10.642 -7.735 -3.990 1.00 88.12 167 ARG A N 1
ATOM 1283 C CA . ARG A 1 167 ? -10.977 -9.113 -4.343 1.00 88.12 167 ARG A CA 1
ATOM 1284 C C . ARG A 1 167 ? -10.070 -9.529 -5.493 1.00 88.12 167 ARG A C 1
ATOM 1286 O O . ARG A 1 167 ? -9.865 -8.732 -6.415 1.00 88.12 167 ARG A O 1
ATOM 1293 N N . SER A 1 168 ? -9.581 -10.763 -5.454 1.00 82.81 168 SER A N 1
ATOM 1294 C CA . SER A 1 168 ? -8.757 -11.334 -6.518 1.00 82.81 168 SER A CA 1
ATOM 1295 C C . SER A 1 168 ? -9.389 -11.107 -7.890 1.00 82.81 168 SER A C 1
ATOM 1297 O O . SER A 1 168 ? -10.614 -11.160 -8.033 1.00 82.81 168 SER A O 1
ATOM 1299 N N . PHE A 1 169 ? -8.557 -10.822 -8.891 1.00 83.25 169 PHE A N 1
ATOM 1300 C CA . PHE A 1 169 ? -9.023 -10.821 -10.273 1.00 83.25 169 PHE A CA 1
ATOM 1301 C C . PHE A 1 169 ? -9.592 -12.204 -10.606 1.00 83.25 169 PHE A C 1
ATOM 1303 O O . PHE A 1 169 ? -8.970 -13.195 -10.208 1.00 83.25 169 PHE A O 1
ATOM 1310 N N . PRO A 1 170 ? -10.737 -12.288 -11.304 1.00 82.81 170 PRO A N 1
ATOM 1311 C CA . PRO A 1 170 ? -11.174 -13.558 -11.864 1.00 82.81 170 PRO A CA 1
ATOM 1312 C C . PRO A 1 170 ? -10.082 -14.059 -12.817 1.00 82.81 170 PRO A C 1
ATOM 1314 O O . PRO A 1 170 ? -9.485 -13.267 -13.554 1.00 82.81 170 PRO A O 1
ATOM 1317 N N . ARG A 1 171 ? -9.742 -15.347 -12.726 1.00 79.25 171 ARG A N 1
ATOM 1318 C CA . ARG A 1 171 ? -8.656 -15.965 -13.497 1.00 79.25 171 ARG A CA 1
ATOM 1319 C C . ARG A 1 171 ? -9.190 -17.137 -14.307 1.00 79.25 171 ARG A C 1
ATOM 1321 O O . ARG A 1 171 ? -9.943 -17.943 -13.763 1.00 79.25 171 ARG A O 1
ATOM 1328 N N . ASP A 1 172 ? -8.747 -17.259 -15.554 1.00 68.31 172 ASP A N 1
ATOM 1329 C CA . ASP A 1 172 ? -9.040 -18.425 -16.388 1.00 68.31 172 ASP A CA 1
ATOM 1330 C C . ASP A 1 172 ? -8.307 -19.658 -15.813 1.00 68.31 172 ASP A C 1
ATOM 1332 O O . ASP A 1 172 ? -7.085 -19.617 -15.623 1.00 68.31 172 ASP A O 1
ATOM 1336 N N . PRO A 1 173 ? -9.003 -20.770 -15.517 1.00 64.81 173 PRO A N 1
ATOM 1337 C CA . PRO A 1 173 ? -8.372 -21.990 -15.017 1.00 64.81 173 PRO A CA 1
ATOM 1338 C C . PRO A 1 173 ? -7.326 -22.614 -15.958 1.00 64.81 173 PRO A C 1
ATOM 1340 O O . PRO A 1 173 ? -6.490 -23.390 -15.494 1.00 64.81 173 PRO A O 1
ATOM 1343 N N . ALA A 1 174 ? -7.390 -22.340 -17.264 1.00 68.12 174 ALA A N 1
ATOM 1344 C CA . ALA A 1 174 ? -6.541 -22.963 -18.275 1.00 68.12 174 ALA A CA 1
ATOM 1345 C C . ALA A 1 174 ? -5.135 -22.353 -18.343 1.00 68.12 174 ALA A C 1
ATOM 1347 O O . ALA A 1 174 ? -4.157 -23.084 -18.514 1.00 68.12 174 ALA A O 1
ATOM 1348 N N . ASP A 1 175 ? -5.026 -21.031 -18.219 1.00 62.53 175 ASP A N 1
ATOM 1349 C CA . ASP A 1 175 ? -3.761 -20.304 -18.384 1.00 62.53 175 ASP A CA 1
ATOM 1350 C C . ASP A 1 175 ? -3.451 -19.310 -17.250 1.00 62.53 175 ASP A C 1
ATOM 1352 O O . ASP A 1 175 ? -2.370 -18.709 -17.234 1.00 62.53 175 ASP A O 1
ATOM 1356 N N . ASN A 1 176 ? -4.355 -19.184 -16.272 1.00 62.97 176 ASN A N 1
ATOM 1357 C CA . ASN A 1 176 ? -4.271 -18.273 -15.132 1.00 62.97 176 ASN A CA 1
ATOM 1358 C C . ASN A 1 176 ? -4.152 -16.786 -15.533 1.00 62.97 176 ASN A C 1
ATOM 1360 O O . ASN A 1 176 ? -3.689 -15.954 -14.745 1.00 62.97 176 ASN A O 1
ATOM 1364 N N . ALA A 1 177 ? -4.553 -16.424 -16.755 1.00 71.38 177 ALA A N 1
ATOM 1365 C CA . ALA A 1 177 ? -4.731 -15.035 -17.158 1.00 71.38 177 ALA A CA 1
ATOM 1366 C C . ALA A 1 177 ? -5.969 -14.438 -16.473 1.00 71.38 177 ALA A C 1
ATOM 1368 O O . ALA A 1 177 ? -6.791 -15.163 -15.921 1.00 71.38 177 ALA A O 1
ATOM 1369 N N . ILE A 1 178 ? -6.103 -13.106 -16.466 1.00 79.81 178 ILE A N 1
ATOM 1370 C CA . ILE A 1 178 ? -7.372 -12.482 -16.057 1.00 79.81 178 ILE A CA 1
ATOM 1371 C C . ILE A 1 178 ? -8.464 -12.965 -17.013 1.00 79.81 178 ILE A C 1
ATOM 1373 O O . ILE A 1 178 ? -8.328 -12.775 -18.223 1.00 79.81 178 ILE A O 1
ATOM 1377 N N . ASP A 1 179 ? -9.532 -13.534 -16.459 1.00 82.81 179 ASP A N 1
ATOM 1378 C CA . ASP A 1 179 ? -10.728 -13.876 -17.220 1.00 82.81 179 ASP A CA 1
ATOM 1379 C C . ASP A 1 179 ? -11.434 -12.575 -17.621 1.00 82.81 179 ASP A C 1
ATOM 1381 O O . ASP A 1 179 ? -12.013 -11.867 -16.794 1.00 82.81 179 ASP A O 1
ATOM 1385 N N . ALA A 1 180 ? -11.295 -12.224 -18.898 1.00 84.38 180 ALA A N 1
ATOM 1386 C CA . ALA A 1 180 ? -11.822 -10.996 -19.475 1.00 84.38 180 ALA A CA 1
ATOM 1387 C C . ALA A 1 180 ? -13.348 -11.024 -19.667 1.00 84.38 180 ALA A C 1
ATOM 1389 O O . ALA A 1 180 ? -13.946 -9.950 -19.803 1.00 84.38 180 ALA A O 1
ATOM 1390 N N . ASP A 1 181 ? -13.939 -12.223 -19.677 1.00 85.31 181 ASP A N 1
ATOM 1391 C CA . ASP A 1 181 ? -15.360 -12.472 -19.916 1.00 85.31 181 ASP A CA 1
ATOM 1392 C C . ASP A 1 181 ? -16.154 -12.591 -18.601 1.00 85.31 181 ASP A C 1
ATOM 1394 O O . ASP A 1 181 ? -17.388 -12.517 -18.606 1.00 85.31 181 ASP A O 1
ATOM 1398 N N . ASP A 1 182 ? -15.470 -12.720 -17.459 1.00 87.69 182 ASP A N 1
ATOM 1399 C CA . ASP A 1 182 ? -16.108 -12.755 -16.146 1.00 87.69 182 ASP A CA 1
ATOM 1400 C C . ASP A 1 182 ? -16.753 -11.401 -15.792 1.00 87.69 182 ASP A C 1
ATOM 1402 O O . ASP A 1 182 ? -16.108 -10.353 -15.679 1.00 87.69 182 ASP A O 1
ATOM 1406 N N . SER A 1 183 ? -18.064 -11.434 -15.543 1.00 85.50 183 SER A N 1
ATOM 1407 C CA . SER A 1 183 ? -18.860 -10.270 -15.141 1.00 85.50 183 SER A CA 1
ATOM 1408 C C . SER A 1 183 ? -18.377 -9.584 -13.853 1.00 85.50 183 SER A C 1
ATOM 1410 O O . SER A 1 183 ? -18.595 -8.380 -13.682 1.00 85.50 183 SER A O 1
ATOM 1412 N N . GLU A 1 184 ? -17.695 -10.303 -12.956 1.00 87.12 184 GLU A N 1
ATOM 1413 C CA . GLU A 1 184 ? -17.117 -9.744 -11.735 1.00 87.12 184 GLU A CA 1
ATOM 1414 C C . GLU A 1 184 ? -15.929 -8.819 -12.018 1.00 87.12 184 GLU A C 1
ATOM 1416 O O . GLU A 1 184 ? -15.604 -7.965 -11.186 1.00 87.12 184 GLU A O 1
ATOM 1421 N N . LEU A 1 185 ? -15.279 -8.932 -13.182 1.00 86.25 185 LEU A N 1
ATOM 1422 C CA . LEU A 1 185 ? -14.140 -8.091 -13.547 1.00 86.25 185 LEU A CA 1
ATOM 1423 C C . LEU A 1 185 ? -14.516 -6.600 -13.563 1.00 86.25 185 LEU A C 1
ATOM 1425 O O . LEU A 1 185 ? -13.749 -5.763 -13.079 1.00 86.25 185 LEU A O 1
ATOM 1429 N N . LEU A 1 186 ? -15.723 -6.291 -14.049 1.00 88.50 186 LEU A N 1
ATOM 1430 C CA . LEU A 1 186 ? -16.277 -4.937 -14.156 1.00 88.50 186 LEU A CA 1
ATOM 1431 C C . LEU A 1 186 ? -17.173 -4.545 -12.970 1.00 88.50 186 LEU A C 1
ATOM 1433 O O . LEU A 1 186 ? -17.808 -3.485 -12.993 1.00 88.50 186 LEU A O 1
ATOM 1437 N N . ALA A 1 187 ? -17.232 -5.375 -11.925 1.00 87.50 187 ALA A N 1
ATOM 1438 C CA . ALA A 1 187 ? -18.058 -5.110 -10.760 1.00 87.50 187 ALA A CA 1
ATOM 1439 C C . ALA A 1 187 ? -17.641 -3.818 -10.043 1.00 87.50 187 ALA A C 1
ATOM 1441 O O . ALA A 1 187 ? -16.467 -3.540 -9.785 1.00 87.50 187 ALA A O 1
ATOM 1442 N N . ARG A 1 188 ? -18.653 -3.041 -9.651 1.00 88.44 188 ARG A N 1
ATOM 1443 C CA . ARG A 1 188 ? -18.481 -1.787 -8.911 1.00 88.44 188 ARG A CA 1
ATOM 1444 C C . ARG A 1 188 ? -17.843 -1.999 -7.534 1.00 88.44 188 ARG A C 1
ATOM 1446 O O . ARG A 1 188 ? -17.014 -1.195 -7.109 1.00 88.44 188 ARG A O 1
ATOM 1453 N N . GLU A 1 189 ? -18.246 -3.063 -6.844 1.00 89.62 189 GLU A N 1
ATOM 1454 C CA . GLU A 1 189 ? -17.791 -3.414 -5.497 1.00 89.62 189 GLU A CA 1
ATOM 1455 C C . GLU A 1 189 ? -16.747 -4.529 -5.578 1.00 89.62 189 GLU A C 1
ATOM 1457 O O . GLU A 1 189 ? -17.074 -5.708 -5.692 1.00 89.62 189 GLU A O 1
ATOM 1462 N N . HIS A 1 190 ? -15.474 -4.151 -5.527 1.00 89.25 190 HIS A N 1
ATOM 1463 C CA . HIS A 1 190 ? -14.356 -5.090 -5.631 1.00 89.25 190 HIS A CA 1
ATOM 1464 C C . HIS A 1 190 ? -13.393 -5.005 -4.452 1.00 89.25 190 HIS A C 1
ATOM 1466 O O . HIS A 1 190 ? -12.432 -5.759 -4.435 1.00 89.25 190 HIS A O 1
ATOM 1472 N N . LEU A 1 191 ? -13.599 -4.118 -3.479 1.00 93.50 191 LEU A N 1
ATOM 1473 C CA . LEU A 1 191 ? -12.777 -4.094 -2.270 1.00 93.50 191 LEU A CA 1
ATOM 1474 C C . LEU A 1 191 ? -13.316 -5.065 -1.219 1.00 93.50 191 LEU A C 1
ATOM 1476 O O . LEU A 1 191 ? -14.528 -5.211 -1.049 1.00 93.50 191 LEU A O 1
ATOM 1480 N N . VAL A 1 192 ? -12.407 -5.712 -0.496 1.00 92.00 192 VAL A N 1
ATOM 1481 C CA . VAL A 1 192 ? -12.727 -6.552 0.659 1.00 92.00 192 VAL A CA 1
ATOM 1482 C C . VAL A 1 192 ? -12.827 -5.639 1.874 1.00 92.00 192 VAL A C 1
ATOM 1484 O O . VAL A 1 192 ? -11.822 -5.255 2.466 1.00 92.00 192 VAL A O 1
ATOM 1487 N N . GLN A 1 193 ? -14.058 -5.253 2.219 1.00 90.25 193 GLN A N 1
ATOM 1488 C CA . GLN A 1 193 ? -14.341 -4.268 3.267 1.00 90.25 193 GLN A CA 1
ATOM 1489 C C . GLN A 1 193 ? -13.608 -4.566 4.579 1.00 90.25 193 GLN A C 1
ATOM 1491 O O . GLN A 1 193 ? -13.055 -3.652 5.190 1.00 90.25 193 GLN A O 1
ATOM 1496 N N . ASP A 1 194 ? -13.596 -5.828 5.002 1.00 88.56 194 ASP A N 1
ATOM 1497 C CA . ASP A 1 194 ? -13.060 -6.228 6.302 1.00 88.56 194 ASP A CA 1
ATOM 1498 C C . ASP A 1 194 ? -11.530 -6.177 6.338 1.00 88.56 194 ASP A C 1
ATOM 1500 O O . ASP A 1 194 ? -10.965 -5.843 7.375 1.00 88.56 194 ASP A O 1
ATOM 1504 N N . GLU A 1 195 ? -10.867 -6.371 5.197 1.00 90.12 195 GLU A N 1
ATOM 1505 C CA . GLU A 1 195 ? -9.404 -6.366 5.093 1.00 90.12 195 GLU A CA 1
ATOM 1506 C C . GLU A 1 195 ? -8.812 -4.993 4.748 1.00 90.12 195 GLU A C 1
ATOM 1508 O O . GLU A 1 195 ? -7.637 -4.757 5.010 1.00 90.12 195 GLU A O 1
ATOM 1513 N N . CYS A 1 196 ? -9.598 -4.076 4.176 1.00 93.75 196 CYS A N 1
ATOM 1514 C CA . CYS A 1 196 ? -9.146 -2.711 3.904 1.00 93.75 196 CYS A CA 1
ATOM 1515 C C . CYS A 1 196 ? -8.944 -1.898 5.189 1.00 93.75 196 CYS A C 1
ATOM 1517 O O . CYS A 1 196 ? -9.736 -1.974 6.133 1.00 93.75 196 CYS A O 1
ATOM 1519 N N . GLY A 1 197 ? -7.955 -1.010 5.171 1.00 92.94 197 GLY A N 1
ATOM 1520 C CA . GLY A 1 197 ? -7.703 -0.066 6.243 1.00 92.94 197 GLY A CA 1
ATOM 1521 C C . GLY A 1 197 ? -8.819 0.958 6.407 1.00 92.94 197 GLY A C 1
ATOM 1522 O O . GLY A 1 197 ? -9.152 1.709 5.487 1.00 92.94 197 GLY A O 1
ATOM 1523 N N . LYS A 1 198 ? -9.425 1.004 7.597 1.00 91.69 198 LYS A N 1
ATOM 1524 C CA . LYS A 1 198 ? -10.638 1.804 7.829 1.00 91.69 198 LYS A CA 1
ATOM 1525 C C . LYS A 1 198 ? -10.393 3.305 7.754 1.00 91.69 198 LYS A C 1
ATOM 1527 O O . LYS A 1 198 ? -11.297 4.030 7.357 1.00 91.69 198 LYS A O 1
ATOM 1532 N N . ILE A 1 199 ? -9.184 3.778 8.064 1.00 88.94 199 ILE A N 1
ATOM 1533 C CA . ILE A 1 199 ? -8.856 5.204 7.925 1.00 88.94 199 ILE A CA 1
ATOM 1534 C C . ILE A 1 199 ? -8.868 5.623 6.459 1.00 88.94 199 ILE A C 1
ATOM 1536 O O . ILE A 1 199 ? -9.436 6.663 6.133 1.00 88.94 199 ILE A O 1
ATOM 1540 N N . ARG A 1 200 ? -8.346 4.773 5.565 1.00 91.44 200 ARG A N 1
ATOM 1541 C CA . ARG A 1 200 ? -8.416 4.992 4.115 1.00 91.44 200 ARG A CA 1
ATOM 1542 C C . ARG A 1 200 ? -9.867 5.093 3.639 1.00 91.44 200 ARG A C 1
ATOM 1544 O O . ARG A 1 200 ? -10.212 6.025 2.919 1.00 91.44 200 ARG A O 1
ATOM 1551 N N . LEU A 1 201 ? -10.728 4.178 4.090 1.00 94.19 201 LEU A N 1
ATOM 1552 C CA . LEU A 1 201 ? -12.154 4.184 3.744 1.00 94.19 201 LEU A CA 1
ATOM 1553 C C . LEU A 1 201 ? -12.888 5.419 4.292 1.00 94.19 201 LEU A C 1
ATOM 1555 O O . LEU A 1 201 ? -13.697 6.017 3.584 1.00 94.19 201 LEU A O 1
ATOM 1559 N N . CYS A 1 202 ? -12.587 5.834 5.526 1.00 92.06 202 CYS A N 1
ATOM 1560 C CA . CYS A 1 202 ? -13.120 7.064 6.107 1.00 92.06 202 CYS A CA 1
ATOM 1561 C C . CYS A 1 202 ? -12.681 8.297 5.305 1.00 92.06 202 CYS A C 1
ATOM 1563 O O . CYS A 1 202 ? -13.525 9.136 4.997 1.00 92.06 202 CYS A O 1
ATOM 1565 N N . ALA A 1 203 ? -11.407 8.405 4.916 1.00 90.31 203 ALA A N 1
ATOM 1566 C CA . ALA A 1 203 ? -10.918 9.525 4.108 1.00 90.31 203 ALA A CA 1
ATOM 1567 C C . ALA A 1 203 ? -11.650 9.603 2.758 1.00 90.31 203 ALA A C 1
ATOM 1569 O O . ALA A 1 203 ? -12.174 10.657 2.390 1.00 90.31 203 ALA A O 1
ATOM 1570 N N . TRP A 1 204 ? -11.812 8.464 2.078 1.00 94.12 204 TRP A N 1
ATOM 1571 C CA . TRP A 1 204 ? -12.590 8.398 0.841 1.00 94.12 204 TRP A CA 1
ATOM 1572 C C . TRP A 1 204 ? -14.058 8.760 1.012 1.00 94.12 204 TRP A C 1
ATOM 1574 O O . TRP A 1 204 ? -14.619 9.380 0.110 1.00 94.12 204 TRP A O 1
ATOM 1584 N N . SER A 1 205 ? -14.678 8.442 2.152 1.00 93.94 205 SER A N 1
ATOM 1585 C CA . SER A 1 205 ? -16.072 8.833 2.384 1.00 93.94 205 SER A CA 1
ATOM 1586 C C . SER A 1 205 ? -16.267 10.343 2.364 1.00 93.94 205 SER A C 1
ATOM 1588 O O . SER A 1 205 ? -17.234 10.838 1.791 1.00 93.94 205 SER A O 1
ATOM 1590 N N . TYR A 1 206 ? -15.285 11.089 2.868 1.00 91.75 206 TYR A N 1
ATOM 1591 C CA . TYR A 1 206 ? -15.286 12.548 2.841 1.00 91.75 206 TYR A CA 1
ATOM 1592 C C . TYR A 1 206 ? -14.738 13.137 1.537 1.00 91.75 206 TYR A C 1
ATOM 1594 O O . TYR A 1 206 ? -14.670 14.359 1.405 1.00 91.75 206 TYR A O 1
ATOM 1602 N N . ALA A 1 207 ? -14.415 12.294 0.549 1.00 87.56 207 ALA A N 1
ATOM 1603 C CA . ALA A 1 207 ? -13.748 12.696 -0.681 1.00 87.56 207 ALA A CA 1
ATOM 1604 C C . ALA A 1 207 ? -12.435 13.445 -0.381 1.00 87.56 207 ALA A C 1
ATOM 1606 O O . ALA A 1 207 ? -12.189 14.524 -0.917 1.00 87.56 207 ALA A O 1
ATOM 1607 N N . HIS A 1 208 ? -11.624 12.883 0.518 1.00 87.56 208 HIS A N 1
ATOM 1608 C CA . HIS A 1 208 ? -10.272 13.341 0.823 1.00 87.56 208 HIS A CA 1
ATOM 1609 C C . HIS A 1 208 ? -9.244 12.325 0.335 1.00 87.56 208 HIS A C 1
ATOM 1611 O O . HIS A 1 208 ? -9.464 11.112 0.423 1.00 87.56 208 HIS A O 1
ATOM 1617 N N . GLY A 1 209 ? -8.125 12.832 -0.181 1.00 88.00 209 GLY A N 1
ATOM 1618 C CA . GLY A 1 209 ? -6.974 12.003 -0.479 1.00 88.00 209 GLY A CA 1
ATOM 1619 C C . GLY A 1 209 ? -6.167 11.678 0.768 1.00 88.00 209 GLY A C 1
ATOM 1620 O O . GLY A 1 209 ? -6.332 12.284 1.822 1.00 88.00 209 GLY A O 1
ATOM 1621 N N . VAL A 1 210 ? -5.307 10.676 0.640 1.00 89.81 210 VAL A N 1
ATOM 1622 C CA . VAL A 1 210 ? -4.343 10.299 1.676 1.00 89.81 210 VAL A CA 1
ATOM 1623 C C . VAL A 1 210 ? -2.956 10.379 1.065 1.00 89.81 210 VAL A C 1
ATOM 1625 O O . VAL A 1 210 ? -2.717 9.793 0.004 1.00 89.81 210 VAL A O 1
ATOM 1628 N N . HIS A 1 211 ? -2.041 11.089 1.718 1.00 91.38 211 HIS A N 1
ATOM 1629 C CA . HIS A 1 211 ? -0.675 11.212 1.229 1.00 91.38 211 HIS A CA 1
ATOM 1630 C C . HIS A 1 211 ? 0.087 9.896 1.383 1.00 91.38 211 HIS A C 1
ATOM 1632 O O . HIS A 1 211 ? 0.049 9.252 2.426 1.00 91.38 211 HIS A O 1
ATOM 1638 N N . SER A 1 212 ? 0.809 9.498 0.344 1.00 92.75 212 SER A N 1
ATOM 1639 C CA . SER A 1 212 ? 1.893 8.528 0.448 1.00 92.75 212 SER A CA 1
ATOM 1640 C C . SER A 1 212 ? 3.205 9.299 0.435 1.00 92.75 212 SER A C 1
ATOM 1642 O O . SER A 1 212 ? 3.450 10.032 -0.520 1.00 92.75 212 SER A O 1
ATOM 1644 N N . LYS A 1 213 ? 4.020 9.155 1.479 1.00 89.19 213 LYS A N 1
ATOM 1645 C CA . LYS A 1 213 ? 5.293 9.873 1.670 1.00 89.19 213 LYS A CA 1
ATOM 1646 C C . LYS A 1 213 ? 6.488 8.923 1.519 1.00 89.19 213 LYS A C 1
ATOM 1648 O O . LYS A 1 213 ? 6.278 7.709 1.425 1.00 89.19 213 LYS A O 1
ATOM 1653 N N . GLY A 1 214 ? 7.711 9.452 1.455 1.00 86.00 214 GLY A N 1
ATOM 1654 C CA . GLY A 1 214 ? 8.921 8.647 1.265 1.00 86.00 214 GLY A CA 1
ATOM 1655 C C . GLY A 1 214 ? 8.954 7.924 -0.086 1.00 86.00 214 GLY A C 1
ATOM 1656 O O . GLY A 1 214 ? 9.175 6.711 -0.133 1.00 86.00 214 GLY A O 1
ATOM 1657 N N . LEU A 1 215 ? 8.630 8.622 -1.184 1.00 91.56 215 LEU A N 1
ATOM 1658 C CA . LEU A 1 215 ? 8.507 8.012 -2.516 1.00 91.56 215 LEU A CA 1
ATOM 1659 C C . LEU A 1 215 ? 9.792 8.122 -3.351 1.00 91.56 215 LEU A C 1
ATOM 1661 O O . LEU A 1 215 ? 10.234 9.206 -3.730 1.00 91.56 215 LEU A O 1
ATOM 1665 N N . GLY A 1 216 ? 10.329 6.985 -3.781 1.00 88.38 216 GLY A N 1
ATOM 1666 C CA . GLY A 1 216 ? 11.470 6.953 -4.687 1.00 88.38 216 GLY A CA 1
ATOM 1667 C C . GLY A 1 216 ? 12.780 7.430 -4.049 1.00 88.38 216 GLY A C 1
ATOM 1668 O O . GLY A 1 216 ? 12.968 7.278 -2.846 1.00 88.38 216 GLY A O 1
ATOM 1669 N N . PRO A 1 217 ? 13.719 7.970 -4.848 1.00 81.88 217 PRO A N 1
ATOM 1670 C CA . PRO A 1 217 ? 15.072 8.278 -4.378 1.00 81.88 217 PRO A CA 1
ATOM 1671 C C . PRO A 1 217 ? 15.160 9.561 -3.539 1.00 81.88 217 PRO A C 1
ATOM 1673 O O . PRO A 1 217 ? 16.191 9.815 -2.928 1.00 81.88 217 PRO A O 1
ATOM 1676 N N . ASN A 1 218 ? 14.117 10.394 -3.547 1.00 81.94 218 ASN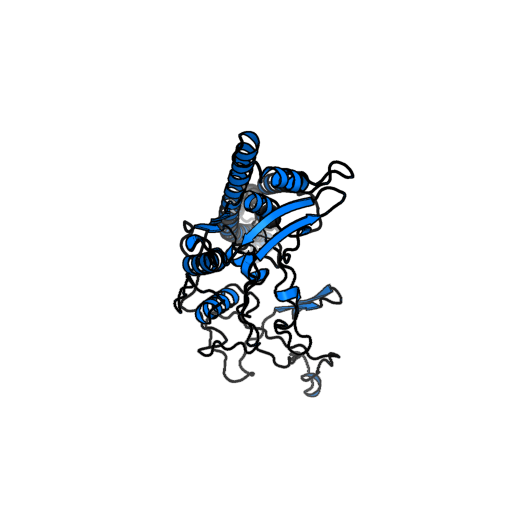 A N 1
ATOM 1677 C CA . ASN A 1 218 ? 14.035 11.594 -2.725 1.00 81.94 218 ASN A CA 1
ATOM 1678 C C . ASN A 1 218 ? 12.966 11.374 -1.657 1.00 81.94 218 ASN A C 1
ATOM 1680 O O . ASN A 1 218 ? 11.781 11.351 -1.976 1.00 81.94 218 ASN A O 1
ATOM 1684 N N . GLU A 1 219 ? 13.386 11.246 -0.403 1.00 69.38 219 GLU A N 1
ATOM 1685 C CA . GLU A 1 219 ? 12.499 10.957 0.730 1.00 69.38 219 GLU A CA 1
ATOM 1686 C C . GLU A 1 219 ? 11.428 12.040 0.923 1.00 69.38 219 GLU A C 1
ATOM 1688 O O . GLU A 1 219 ? 10.294 11.723 1.257 1.00 69.38 219 GLU A O 1
ATOM 1693 N N . ALA A 1 220 ? 11.714 13.294 0.548 1.00 79.38 220 ALA A N 1
ATOM 1694 C CA . ALA A 1 220 ? 10.735 14.382 0.584 1.00 79.38 220 ALA A CA 1
A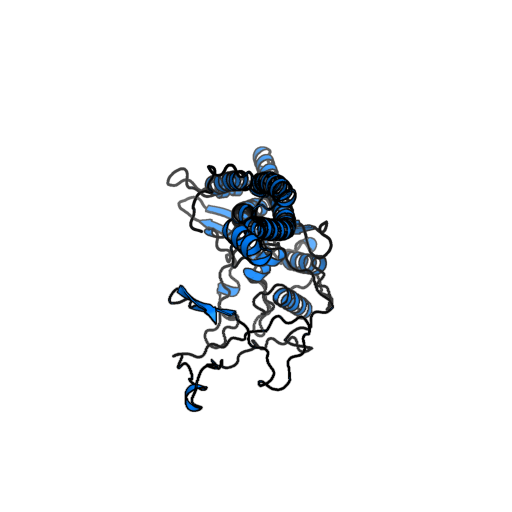TOM 1695 C C . ALA A 1 220 ? 9.605 14.255 -0.459 1.00 79.38 220 ALA A C 1
ATOM 1697 O O . ALA A 1 220 ? 8.678 15.069 -0.477 1.00 79.38 220 ALA A O 1
ATOM 1698 N N . ASN A 1 221 ? 9.678 13.290 -1.380 1.00 90.56 221 ASN A N 1
ATOM 1699 C CA . ASN A 1 221 ? 8.607 13.072 -2.338 1.00 90.56 221 ASN A CA 1
ATOM 1700 C C . ASN A 1 221 ? 7.376 12.487 -1.638 1.00 90.56 221 ASN A C 1
ATOM 1702 O O . ASN A 1 221 ? 7.405 11.392 -1.075 1.00 90.56 221 ASN A O 1
ATOM 1706 N N . GLU A 1 222 ? 6.250 13.163 -1.819 1.00 93.38 222 GLU A N 1
ATOM 1707 C CA . GLU A 1 222 ? 4.941 12.701 -1.370 1.00 93.38 222 GLU A CA 1
ATOM 1708 C C . GLU A 1 222 ? 3.910 12.793 -2.491 1.00 93.38 222 GLU A C 1
ATOM 1710 O O . GLU A 1 222 ? 4.048 13.622 -3.386 1.00 93.38 222 GLU A O 1
ATOM 1715 N N . GLN A 1 223 ? 2.866 11.969 -2.468 1.00 95.31 223 GLN A N 1
ATOM 1716 C CA . GLN A 1 223 ? 1.751 12.011 -3.414 1.00 95.31 223 GLN A CA 1
ATOM 1717 C C . GLN A 1 223 ? 0.423 11.867 -2.678 1.00 95.31 223 GLN A C 1
ATOM 1719 O O . GLN A 1 223 ? 0.181 10.838 -2.054 1.00 95.31 223 GLN A O 1
ATOM 1724 N N . GLU A 1 224 ? -0.466 12.849 -2.818 1.00 94.62 224 GLU A N 1
ATOM 1725 C CA . GLU A 1 224 ? -1.860 12.711 -2.396 1.00 94.62 224 GLU A CA 1
ATOM 1726 C C . GLU A 1 224 ? -2.598 11.722 -3.313 1.00 94.62 224 GLU A C 1
ATOM 1728 O O . GLU A 1 224 ? -2.565 11.853 -4.542 1.00 94.62 224 GLU A O 1
ATOM 1733 N N . LEU A 1 225 ? -3.261 10.730 -2.718 1.00 94.44 225 LEU A N 1
ATOM 1734 C CA . LEU A 1 225 ? -4.016 9.694 -3.423 1.00 94.44 225 LEU A CA 1
ATOM 1735 C C . LEU A 1 225 ? -5.500 9.812 -3.092 1.00 94.44 225 LEU A C 1
ATOM 1737 O O . LEU A 1 225 ? -5.931 9.411 -2.010 1.00 94.44 225 LEU A O 1
ATOM 1741 N N . PHE A 1 226 ? -6.280 10.353 -4.024 1.00 93.50 226 PHE A N 1
ATOM 1742 C CA . PHE A 1 226 ? -7.703 10.611 -3.843 1.00 93.50 226 PHE A CA 1
ATOM 1743 C C . PHE A 1 226 ? -8.561 9.376 -4.093 1.00 93.50 226 PHE A C 1
ATOM 1745 O O . PHE A 1 226 ? -9.506 9.123 -3.356 1.00 93.50 226 PHE A O 1
ATOM 1752 N N . CYS A 1 227 ? -8.246 8.598 -5.129 1.00 93.38 227 CYS A N 1
ATOM 1753 C CA . CYS A 1 227 ? -9.062 7.448 -5.540 1.00 93.38 227 CYS A CA 1
ATOM 1754 C C . CYS A 1 227 ? -8.236 6.255 -6.038 1.00 93.38 227 CYS A C 1
ATOM 1756 O O . CYS A 1 227 ? -8.801 5.236 -6.441 1.00 93.38 227 CYS A O 1
ATOM 1758 N N . PHE A 1 228 ? -6.905 6.338 -5.986 1.00 95.00 228 PHE A N 1
ATOM 1759 C CA . PHE A 1 228 ? -6.018 5.240 -6.343 1.00 95.00 228 PHE A CA 1
ATOM 1760 C C . PHE A 1 228 ? -6.312 3.978 -5.524 1.00 95.00 228 PHE A C 1
ATOM 1762 O O . PHE A 1 228 ? -6.316 4.002 -4.291 1.00 95.00 228 PHE A O 1
ATOM 1769 N N . GLY A 1 229 ? -6.536 2.866 -6.228 1.00 92.94 229 GLY A N 1
ATOM 1770 C CA . GLY A 1 229 ? -6.911 1.574 -5.650 1.00 92.94 229 GLY A CA 1
ATOM 1771 C C . GLY A 1 229 ? -8.419 1.379 -5.457 1.00 92.94 229 GLY A C 1
ATOM 1772 O O . GLY A 1 229 ? -8.839 0.253 -5.202 1.00 92.94 229 GLY A O 1
ATOM 1773 N N . ALA A 1 230 ? -9.241 2.424 -5.629 1.00 93.25 230 ALA A N 1
ATOM 1774 C CA . ALA A 1 230 ? -10.701 2.340 -5.529 1.00 93.25 230 ALA A CA 1
ATOM 1775 C C . ALA A 1 230 ? -11.383 1.791 -6.797 1.00 93.25 230 ALA A C 1
ATOM 1777 O O . ALA A 1 230 ? -12.603 1.630 -6.794 1.00 93.25 230 ALA A O 1
ATOM 1778 N N . ARG A 1 231 ? -10.613 1.533 -7.863 1.00 92.00 231 ARG A N 1
ATOM 1779 C CA . ARG A 1 231 ? -10.999 0.853 -9.108 1.00 92.00 231 ARG A CA 1
ATOM 1780 C C . ARG A 1 231 ? -9.960 -0.217 -9.454 1.00 92.00 231 ARG A C 1
ATOM 1782 O O . ARG A 1 231 ? -8.764 -0.023 -9.234 1.00 92.00 231 ARG A O 1
ATOM 1789 N N . ARG A 1 232 ? -10.410 -1.336 -10.031 1.00 90.25 232 ARG A N 1
ATOM 1790 C CA . ARG A 1 232 ? -9.531 -2.342 -10.645 1.00 90.25 232 ARG A CA 1
ATOM 1791 C C . ARG A 1 232 ? -8.872 -1.772 -11.898 1.00 90.25 232 ARG A C 1
ATOM 1793 O O . ARG A 1 232 ? -9.565 -1.352 -12.822 1.00 90.25 232 ARG A O 1
ATOM 1800 N N . LEU A 1 233 ? -7.545 -1.801 -11.934 1.00 90.94 233 LEU A N 1
ATOM 1801 C CA . LEU A 1 233 ? -6.744 -1.345 -13.065 1.00 90.94 233 LEU A CA 1
ATOM 1802 C C . LEU A 1 233 ? -6.043 -2.543 -13.713 1.00 90.94 233 LEU A C 1
ATOM 1804 O O . LEU A 1 233 ? -5.157 -3.158 -13.117 1.00 90.94 233 LEU A O 1
ATOM 1808 N N . PHE A 1 234 ? -6.448 -2.876 -14.938 1.00 86.56 234 PHE A N 1
ATOM 1809 C CA . PHE A 1 234 ? -5.957 -4.043 -15.670 1.00 86.56 234 PHE A CA 1
ATOM 1810 C C . PHE A 1 234 ? -5.819 -3.767 -17.173 1.00 86.56 234 PHE A C 1
ATOM 1812 O O . PHE A 1 234 ? -6.306 -2.763 -17.692 1.00 86.56 234 PHE A O 1
ATOM 1819 N N . LYS A 1 235 ? -5.142 -4.682 -17.874 1.00 84.31 235 LYS A N 1
ATOM 1820 C CA . LYS A 1 235 ? -5.124 -4.758 -19.338 1.00 84.31 235 LYS A CA 1
ATOM 1821 C C . LYS A 1 235 ? -5.085 -6.218 -19.770 1.00 84.31 235 LYS A C 1
ATOM 1823 O O . LYS A 1 235 ? -4.107 -6.911 -19.480 1.00 84.31 235 LYS A O 1
ATOM 1828 N N . THR A 1 236 ? -6.089 -6.656 -20.521 1.00 77.00 236 THR A N 1
ATOM 1829 C CA . THR A 1 236 ? -6.095 -7.978 -21.165 1.00 77.00 236 THR A CA 1
ATOM 1830 C C . THR A 1 236 ? -6.085 -7.822 -22.685 1.00 77.00 236 THR A C 1
ATOM 1832 O O . THR A 1 236 ? -6.312 -6.731 -23.200 1.00 77.00 236 THR A O 1
ATOM 1835 N N . ALA A 1 237 ? -5.787 -8.893 -23.424 1.00 72.31 237 ALA A N 1
ATOM 1836 C CA . ALA A 1 237 ? -5.857 -8.850 -24.887 1.00 72.31 237 ALA A CA 1
ATOM 1837 C C . ALA A 1 237 ? -7.308 -8.758 -25.404 1.00 72.31 237 ALA A C 1
ATOM 1839 O O . ALA A 1 237 ? -7.533 -8.194 -26.472 1.00 72.31 237 ALA A O 1
ATOM 1840 N N . ALA A 1 238 ? -8.268 -9.302 -24.646 1.00 72.56 238 ALA A N 1
ATOM 1841 C CA . ALA A 1 238 ? -9.679 -9.400 -25.023 1.00 72.56 238 ALA A CA 1
ATOM 1842 C C . ALA A 1 238 ? -10.542 -8.237 -24.502 1.00 72.56 238 ALA A C 1
ATOM 1844 O O . ALA A 1 238 ? -11.560 -7.912 -25.105 1.00 72.56 238 ALA A O 1
ATOM 1845 N N . ASN A 1 239 ? -10.126 -7.577 -23.419 1.00 73.38 239 ASN A N 1
ATOM 1846 C CA . ASN A 1 239 ? -10.872 -6.506 -22.770 1.00 73.38 239 ASN A CA 1
ATOM 1847 C C . ASN A 1 239 ? -9.937 -5.360 -22.352 1.00 73.38 239 ASN A C 1
ATOM 1849 O O . ASN A 1 239 ? -9.036 -5.526 -21.518 1.00 73.38 239 ASN A O 1
ATOM 1853 N N . ASN A 1 240 ? -10.183 -4.197 -22.957 1.00 72.19 240 ASN A N 1
ATOM 1854 C CA . ASN A 1 240 ? -9.482 -2.944 -22.688 1.00 72.19 240 ASN A CA 1
ATOM 1855 C C . ASN A 1 240 ? -10.348 -1.947 -21.901 1.00 72.19 240 ASN A C 1
ATOM 1857 O O . ASN A 1 240 ? -9.889 -0.842 -21.631 1.00 72.19 240 ASN A O 1
ATOM 1861 N N . GLU A 1 241 ? -11.588 -2.292 -21.560 1.00 84.69 241 GLU A N 1
ATOM 1862 C CA . GLU A 1 241 ? -12.490 -1.409 -20.829 1.00 84.69 241 GLU A CA 1
ATOM 1863 C C . GLU A 1 241 ? -12.266 -1.553 -19.321 1.00 84.69 241 GLU A C 1
ATOM 1865 O O . GLU A 1 241 ? -12.258 -2.651 -18.769 1.00 84.69 241 GLU A O 1
ATOM 1870 N N . LEU A 1 242 ? -12.087 -0.423 -18.638 1.00 89.75 242 LEU A N 1
ATOM 1871 C CA . LEU A 1 242 ? -11.987 -0.378 -17.182 1.00 89.75 242 LEU A CA 1
ATOM 1872 C C . LEU A 1 242 ? -13.364 -0.116 -16.557 1.00 89.75 242 LEU A C 1
ATOM 1874 O O . LEU A 1 242 ? -14.201 0.543 -17.183 1.00 89.75 242 LEU A O 1
ATOM 1878 N N . PRO A 1 243 ? -13.599 -0.535 -15.296 1.00 90.81 243 PRO A N 1
ATOM 1879 C CA . PRO A 1 243 ? -14.834 -0.210 -14.598 1.00 90.81 243 PRO A CA 1
ATOM 1880 C C . PRO A 1 243 ? -15.085 1.302 -14.615 1.00 90.81 243 PRO A C 1
ATOM 1882 O O . PRO A 1 243 ? -14.195 2.107 -14.333 1.00 90.81 243 PRO A O 1
ATOM 1885 N N . ARG A 1 244 ? -16.308 1.721 -14.940 1.00 90.75 244 ARG A N 1
ATOM 1886 C CA . ARG A 1 244 ? -16.646 3.151 -14.900 1.00 90.75 244 ARG A CA 1
ATOM 1887 C C . ARG A 1 244 ? -16.730 3.677 -13.469 1.00 90.75 244 ARG A C 1
ATOM 1889 O O . ARG A 1 244 ? -16.330 4.807 -13.207 1.00 90.75 244 ARG A O 1
ATOM 1896 N N . PHE A 1 245 ? -17.264 2.861 -12.566 1.00 92.25 245 PHE A N 1
ATOM 1897 C CA . PHE A 1 245 ? -17.503 3.229 -11.178 1.00 92.25 245 PHE A CA 1
ATOM 1898 C C . PHE A 1 245 ? -16.713 2.329 -10.239 1.00 92.25 245 PHE A C 1
ATOM 1900 O O . PHE A 1 245 ? -16.628 1.120 -10.451 1.00 92.25 245 PHE A O 1
ATOM 1907 N N . GLY A 1 246 ? -16.211 2.921 -9.164 1.00 93.06 246 GLY A N 1
ATOM 1908 C CA . GLY A 1 246 ? -15.712 2.211 -7.993 1.00 93.06 246 GLY A CA 1
ATOM 1909 C C . GLY A 1 246 ? -16.494 2.671 -6.776 1.00 93.06 246 GLY A C 1
ATOM 1910 O O . GLY A 1 246 ? -16.723 3.867 -6.598 1.00 93.06 246 GLY A O 1
ATOM 1911 N N . GLY A 1 247 ? -16.949 1.744 -5.941 1.00 93.31 247 GLY A N 1
ATOM 1912 C CA . GLY A 1 247 ? -17.699 2.127 -4.754 1.00 93.31 247 GLY A CA 1
ATOM 1913 C C . GLY A 1 247 ? -17.763 1.039 -3.705 1.00 93.31 247 GLY A C 1
ATOM 1914 O O . GLY A 1 247 ? -17.516 -0.131 -3.983 1.00 93.31 247 GLY A O 1
ATOM 1915 N N . MET A 1 248 ? -18.140 1.452 -2.501 1.00 93.56 248 MET A N 1
ATOM 1916 C CA . MET A 1 248 ? -18.383 0.553 -1.380 1.00 93.56 248 MET A CA 1
ATOM 1917 C C . MET A 1 248 ? -19.644 0.973 -0.640 1.00 93.56 248 MET A C 1
ATOM 1919 O O . MET A 1 248 ? -19.809 2.144 -0.284 1.00 93.56 248 MET A O 1
ATOM 1923 N N . LYS A 1 249 ? -20.522 0.003 -0.400 1.00 92.06 249 LYS A N 1
ATOM 1924 C CA . LYS A 1 249 ? -21.714 0.148 0.428 1.00 92.06 249 LYS A CA 1
ATOM 1925 C C . LYS A 1 249 ? -21.609 -0.793 1.613 1.00 92.06 249 LYS A C 1
ATOM 1927 O O . LYS A 1 249 ? -21.267 -1.959 1.457 1.00 92.06 249 LYS A O 1
ATOM 1932 N N . TRP A 1 250 ? -21.945 -0.283 2.786 1.00 89.31 250 TRP A N 1
ATOM 1933 C CA . TRP A 1 250 ? -22.154 -1.110 3.959 1.00 89.31 250 TRP A CA 1
ATOM 1934 C C . TRP A 1 250 ? -23.624 -1.501 4.032 1.00 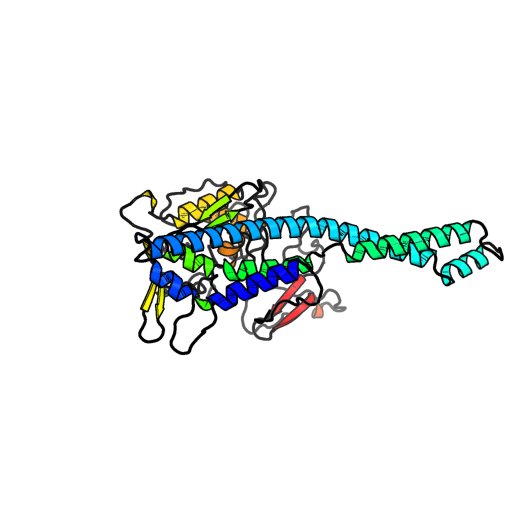89.31 250 TRP A C 1
ATOM 1936 O O . TRP A 1 250 ? -24.500 -0.631 4.045 1.00 89.31 250 TRP A O 1
ATOM 1946 N N . ILE A 1 251 ? -23.872 -2.808 4.044 1.00 83.56 251 ILE A N 1
ATOM 1947 C CA . ILE A 1 251 ? -25.209 -3.398 4.020 1.00 83.56 251 ILE A CA 1
ATOM 1948 C C . ILE A 1 251 ? -25.265 -4.427 5.150 1.00 83.56 251 ILE A C 1
ATOM 1950 O O . ILE A 1 251 ? -24.886 -5.582 4.973 1.00 83.56 251 ILE A O 1
ATOM 1954 N N . SER A 1 252 ? -25.683 -3.996 6.339 1.00 78.25 252 SER A N 1
ATOM 1955 C CA . SER A 1 252 ? -25.917 -4.898 7.470 1.00 78.25 252 SER A CA 1
ATOM 1956 C C . SER A 1 252 ? -27.083 -4.390 8.316 1.00 78.25 252 SER A C 1
ATOM 1958 O O . SER A 1 252 ? -27.064 -3.267 8.817 1.00 78.25 252 SER A O 1
ATOM 1960 N N . GLY A 1 253 ? -28.118 -5.223 8.463 1.00 67.19 253 GLY A N 1
ATOM 1961 C CA . GLY A 1 253 ? -29.379 -4.838 9.104 1.00 67.19 253 GLY A CA 1
ATOM 1962 C C . GLY A 1 253 ? -30.238 -3.907 8.237 1.00 67.19 253 GLY A C 1
ATOM 1963 O O . GLY A 1 253 ? -30.278 -4.054 7.018 1.00 67.19 253 GLY A O 1
ATOM 1964 N N . GLU A 1 254 ? -30.947 -2.969 8.876 1.00 64.25 254 GLU A N 1
ATOM 1965 C CA . GLU A 1 254 ? -31.821 -1.979 8.213 1.00 64.25 254 GLU A CA 1
ATOM 1966 C C . GLU A 1 254 ? -31.068 -0.729 7.720 1.00 64.25 254 GLU A C 1
ATOM 1968 O O . GLU A 1 254 ? -31.566 0.008 6.870 1.00 64.25 254 GLU A O 1
ATOM 1973 N N . ASP A 1 255 ? -29.855 -0.497 8.224 1.00 70.25 255 ASP A N 1
ATOM 1974 C CA . ASP A 1 255 ? -29.038 0.657 7.866 1.00 70.25 255 ASP A CA 1
ATOM 1975 C C . ASP A 1 255 ? -28.204 0.349 6.608 1.00 70.25 255 ASP A C 1
ATOM 1977 O O . ASP A 1 255 ? -27.412 -0.594 6.572 1.00 70.25 255 ASP A O 1
ATOM 1981 N N . GLN A 1 256 ? -28.333 1.187 5.578 1.00 85.50 256 GLN A N 1
ATOM 1982 C CA . GLN A 1 256 ? -27.463 1.171 4.400 1.00 85.50 256 GLN A CA 1
ATOM 1983 C C . GLN A 1 256 ? -26.650 2.459 4.356 1.00 85.50 256 GLN A C 1
ATOM 1985 O O . GLN A 1 256 ? -27.208 3.556 4.387 1.00 85.50 256 GLN A O 1
ATOM 1990 N N . VAL A 1 257 ? -25.325 2.339 4.285 1.00 89.50 257 VAL A N 1
ATOM 1991 C CA . VAL A 1 257 ? -24.424 3.499 4.227 1.00 89.50 257 VAL A CA 1
ATOM 1992 C C . VAL A 1 257 ? -23.561 3.401 2.976 1.00 89.50 257 VAL A C 1
ATOM 1994 O O . VAL A 1 257 ? -22.785 2.458 2.822 1.00 89.50 257 VAL A O 1
ATOM 1997 N N . GLN A 1 258 ? -23.679 4.383 2.079 1.00 91.88 258 GLN A N 1
ATOM 1998 C CA . GLN A 1 258 ? -22.706 4.570 1.003 1.00 91.88 258 GLN A CA 1
ATOM 1999 C C . GLN A 1 258 ? -21.413 5.084 1.634 1.00 91.88 258 GLN A C 1
ATOM 2001 O O . GLN A 1 258 ? -21.394 6.194 2.157 1.00 91.88 258 GLN A O 1
ATOM 2006 N N . VAL A 1 259 ? -20.350 4.279 1.601 1.00 93.81 259 VAL A N 1
ATOM 2007 C CA . VAL A 1 259 ? -19.049 4.693 2.138 1.00 93.81 259 VAL A CA 1
ATOM 2008 C C . VAL A 1 259 ? -18.400 5.653 1.156 1.00 93.81 259 VAL A C 1
ATOM 2010 O O . VAL A 1 259 ? -18.149 6.789 1.511 1.00 93.81 259 VAL A O 1
ATOM 2013 N N . TYR A 1 260 ? -18.191 5.238 -0.093 1.00 94.38 260 TYR A N 1
ATOM 2014 C CA . TYR A 1 260 ? -17.696 6.113 -1.159 1.00 94.38 260 TYR A CA 1
ATOM 2015 C C . TYR A 1 260 ? -18.222 5.651 -2.520 1.00 94.38 260 TYR A C 1
ATOM 2017 O O . TYR A 1 260 ? -18.525 4.469 -2.705 1.00 94.38 260 TYR A O 1
ATOM 2025 N N . GLU A 1 261 ? -18.319 6.569 -3.475 1.00 93.75 261 GLU A N 1
ATOM 2026 C CA . GLU A 1 261 ? -18.601 6.287 -4.883 1.00 93.75 261 GLU A CA 1
ATOM 2027 C C . GLU A 1 261 ? -17.779 7.258 -5.735 1.00 93.75 261 GLU A C 1
ATOM 2029 O O . GLU A 1 261 ? -17.865 8.472 -5.558 1.00 93.75 261 GLU A O 1
ATOM 2034 N N . PHE A 1 262 ? -16.981 6.718 -6.651 1.00 94.19 262 PHE A N 1
ATOM 2035 C CA . PHE A 1 262 ? -16.198 7.493 -7.604 1.00 94.19 262 PHE A CA 1
ATOM 2036 C C . PHE A 1 262 ? -16.630 7.137 -9.031 1.00 94.19 262 PHE A C 1
ATOM 2038 O O . PHE A 1 262 ? -16.684 5.957 -9.389 1.00 94.19 262 PHE A O 1
ATOM 2045 N N . ASP A 1 263 ? -16.938 8.157 -9.838 1.00 93.62 263 ASP A N 1
ATOM 2046 C CA . ASP A 1 263 ? -17.091 8.045 -11.296 1.00 93.62 263 ASP A CA 1
ATOM 2047 C C . ASP A 1 263 ? -15.744 8.380 -11.941 1.00 93.62 263 ASP A C 1
ATOM 2049 O O . ASP A 1 263 ? -15.223 9.481 -11.754 1.00 93.62 263 ASP A O 1
ATOM 2053 N N . PHE A 1 264 ? -15.181 7.435 -12.693 1.00 92.12 264 PHE A N 1
ATOM 2054 C CA . PHE A 1 264 ? -13.903 7.595 -13.388 1.00 92.12 264 PHE A CA 1
ATOM 2055 C C . PHE A 1 264 ? -14.063 8.092 -14.828 1.00 92.12 264 PHE A C 1
ATOM 2057 O O . PHE A 1 264 ? -13.066 8.391 -15.487 1.00 92.12 264 PHE A O 1
ATOM 2064 N N . ASN A 1 265 ? -15.301 8.243 -15.306 1.00 90.25 265 ASN A N 1
ATOM 2065 C CA . ASN A 1 265 ? -15.614 8.908 -16.568 1.00 90.25 265 ASN A CA 1
ATOM 2066 C C . ASN A 1 265 ? -16.661 10.034 -16.392 1.00 90.25 265 ASN A C 1
ATOM 2068 O O . ASN A 1 265 ? -17.702 10.016 -17.058 1.00 90.25 265 ASN A O 1
ATOM 2072 N N . PRO A 1 266 ? -16.420 11.013 -15.495 1.00 90.44 266 PRO A N 1
ATOM 2073 C CA . PRO A 1 266 ? -17.299 12.157 -15.325 1.00 90.44 266 PRO A CA 1
ATOM 2074 C C . PRO A 1 266 ? -17.095 13.176 -16.457 1.00 90.44 266 PRO A C 1
ATOM 2076 O O . PRO A 1 266 ? -16.073 13.186 -17.145 1.00 90.44 266 PRO A O 1
ATOM 2079 N N . ALA A 1 267 ? -18.043 14.104 -16.606 1.00 87.81 267 ALA A N 1
ATOM 2080 C CA . ALA A 1 267 ? -17.906 15.230 -17.537 1.00 87.81 267 ALA A CA 1
ATOM 2081 C C . ALA A 1 267 ? -16.772 16.202 -17.142 1.00 87.81 267 ALA A C 1
ATOM 2083 O O . ALA A 1 267 ? -16.233 16.921 -17.981 1.00 87.81 267 ALA A O 1
ATOM 2084 N N . GLU A 1 268 ? -16.410 16.231 -15.859 1.00 85.62 268 GLU A N 1
ATOM 2085 C CA . GLU A 1 268 ? -15.350 17.074 -15.316 1.00 85.62 268 GLU A CA 1
ATOM 2086 C C . GLU A 1 268 ? -13.969 16.465 -15.604 1.00 85.62 268 GLU A C 1
ATOM 2088 O O . GLU A 1 268 ? -13.533 15.526 -14.936 1.00 85.62 268 GLU A O 1
ATOM 2093 N N . ALA A 1 269 ? -13.262 17.023 -16.591 1.00 82.38 269 ALA A N 1
ATOM 2094 C CA . ALA A 1 269 ? -11.980 16.498 -17.068 1.00 82.38 269 ALA A CA 1
ATOM 2095 C C . ALA A 1 269 ? -10.921 16.250 -15.963 1.00 82.38 269 ALA A C 1
ATOM 2097 O O . ALA A 1 269 ? -10.297 15.193 -16.010 1.00 82.38 269 ALA A O 1
ATOM 2098 N N . PRO A 1 270 ? -10.741 17.114 -14.937 1.00 83.56 270 PRO A N 1
ATOM 2099 C CA . PRO A 1 270 ? -9.800 16.855 -13.837 1.00 83.56 270 PRO A CA 1
ATOM 2100 C C . PRO A 1 270 ? -10.046 15.574 -13.023 1.00 83.56 270 PRO A C 1
ATOM 2102 O O . PRO A 1 270 ? -9.131 15.097 -12.352 1.00 83.56 270 PRO A O 1
ATOM 2105 N N . LYS A 1 271 ? -11.272 15.033 -13.044 1.00 82.81 271 LYS A N 1
ATOM 2106 C CA . LYS A 1 271 ? -11.661 13.818 -12.306 1.00 82.81 271 LYS A CA 1
ATOM 2107 C C . LYS A 1 271 ? -11.670 12.567 -13.186 1.00 82.81 271 LYS A C 1
ATOM 2109 O O . LYS A 1 271 ? -11.733 11.452 -12.671 1.00 82.81 271 LYS A O 1
ATOM 2114 N N . LYS A 1 272 ? -11.596 12.734 -14.508 1.00 89.50 272 LYS A N 1
ATOM 2115 C CA . LYS A 1 272 ? -11.583 11.625 -15.460 1.00 89.50 272 LYS A CA 1
ATOM 2116 C C . LYS A 1 272 ? -10.290 10.8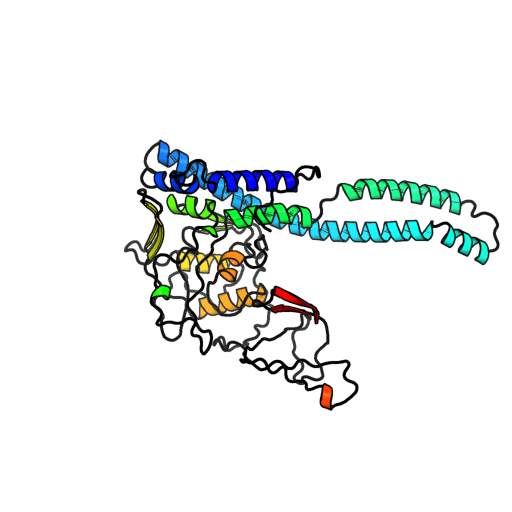26 -15.329 1.00 89.50 272 LYS A C 1
ATOM 2118 O O . LYS A 1 272 ? -9.206 11.393 -15.388 1.00 89.50 272 LYS A O 1
ATOM 2123 N N . ASN A 1 273 ? -10.425 9.510 -15.144 1.00 90.88 273 ASN A N 1
ATOM 2124 C CA . ASN A 1 273 ? -9.318 8.565 -14.951 1.00 90.88 273 ASN A CA 1
ATOM 2125 C C . ASN A 1 273 ? -8.287 9.024 -13.906 1.00 90.88 273 ASN A C 1
ATOM 2127 O O . ASN A 1 273 ? -7.084 8.808 -14.054 1.00 90.88 273 ASN A O 1
ATOM 2131 N N . LYS A 1 274 ? -8.766 9.682 -12.843 1.00 92.75 274 LYS A N 1
ATOM 2132 C CA . LYS A 1 274 ? -7.922 10.266 -11.797 1.00 92.75 274 LYS A CA 1
ATOM 2133 C C . LYS A 1 274 ? -7.034 9.229 -11.100 1.00 92.75 274 LYS A C 1
ATOM 2135 O O . LYS A 1 274 ? -5.909 9.545 -10.733 1.00 92.75 274 LYS A O 1
ATOM 2140 N N . ASP A 1 275 ? -7.491 7.991 -10.983 1.00 93.62 275 ASP A N 1
ATOM 2141 C CA . ASP A 1 275 ? -6.714 6.858 -10.477 1.00 93.62 275 ASP A CA 1
ATOM 2142 C C . ASP A 1 275 ? -5.536 6.466 -11.384 1.00 93.62 275 ASP A C 1
ATOM 2144 O O . ASP A 1 275 ? -4.471 6.127 -10.874 1.00 93.62 275 ASP A O 1
ATOM 2148 N N . ILE A 1 276 ? -5.682 6.553 -12.712 1.00 94.81 276 ILE A N 1
ATOM 2149 C CA . ILE A 1 276 ? -4.573 6.358 -13.661 1.00 94.81 276 ILE A CA 1
ATOM 2150 C C . ILE A 1 276 ? -3.583 7.521 -13.556 1.00 94.81 276 ILE A C 1
ATOM 2152 O O . ILE A 1 276 ? -2.374 7.292 -13.530 1.00 94.81 276 ILE A O 1
ATOM 2156 N N . VAL A 1 277 ? -4.078 8.759 -13.434 1.00 95.06 277 VAL A N 1
ATOM 2157 C CA . VAL A 1 277 ? -3.230 9.940 -13.192 1.00 95.06 277 VAL A CA 1
ATOM 2158 C C . VAL A 1 277 ? -2.408 9.751 -11.912 1.00 95.06 277 VAL A C 1
ATOM 2160 O O . VAL A 1 277 ? -1.201 9.987 -11.914 1.00 95.06 277 VAL A O 1
ATOM 2163 N N . GLU A 1 278 ? -3.041 9.296 -10.828 1.00 96.19 278 GLU A N 1
ATOM 2164 C CA . GLU A 1 278 ? -2.386 9.015 -9.544 1.00 96.19 278 GLU A CA 1
ATOM 2165 C C . GLU A 1 278 ? -1.379 7.865 -9.641 1.00 96.19 278 GLU A C 1
ATOM 2167 O O . GLU A 1 278 ? -0.275 7.985 -9.114 1.00 96.19 278 GLU A O 1
ATOM 2172 N N . LEU A 1 279 ? -1.702 6.793 -10.371 1.00 96.75 279 LEU A N 1
ATOM 2173 C CA . LEU A 1 279 ? -0.775 5.693 -10.637 1.00 96.75 279 LEU A CA 1
ATOM 2174 C C . LEU A 1 279 ? 0.480 6.168 -11.380 1.00 96.75 279 LEU A C 1
ATOM 2176 O O . LEU A 1 279 ? 1.602 5.858 -10.980 1.00 96.75 279 LEU A O 1
ATOM 2180 N N . VAL A 1 280 ? 0.298 6.930 -12.461 1.00 96.62 280 VAL A N 1
ATOM 2181 C CA . VAL A 1 280 ? 1.409 7.480 -13.247 1.00 96.62 280 VAL A CA 1
ATOM 2182 C C . VAL A 1 280 ? 2.247 8.429 -12.392 1.00 96.62 280 VAL A C 1
ATOM 2184 O O . VAL A 1 280 ? 3.476 8.381 -12.461 1.00 96.62 280 VAL A O 1
ATOM 2187 N N . ALA A 1 281 ? 1.612 9.248 -11.549 1.00 95.94 281 ALA A N 1
ATOM 2188 C CA . ALA A 1 281 ? 2.310 10.134 -10.623 1.00 95.94 281 ALA A CA 1
ATOM 2189 C C . ALA A 1 281 ? 3.133 9.356 -9.583 1.00 95.94 281 ALA A C 1
ATOM 2191 O O . ALA A 1 281 ? 4.289 9.709 -9.349 1.00 95.94 281 ALA A O 1
ATOM 2192 N N . LEU A 1 282 ? 2.581 8.279 -9.009 1.00 96.56 282 LEU A N 1
ATOM 2193 C CA . LEU A 1 282 ? 3.295 7.393 -8.084 1.00 96.56 282 LEU A CA 1
ATOM 2194 C C . LEU A 1 282 ? 4.517 6.757 -8.747 1.00 96.56 282 LEU A C 1
ATOM 2196 O O . LEU A 1 282 ? 5.624 6.877 -8.228 1.00 96.56 282 LEU A O 1
ATOM 2200 N N . LEU A 1 283 ? 4.338 6.127 -9.910 1.00 96.50 283 LEU A N 1
ATOM 2201 C CA . LEU A 1 283 ? 5.436 5.512 -10.659 1.00 96.50 283 LEU A CA 1
ATOM 2202 C C . LEU A 1 283 ? 6.526 6.539 -10.991 1.00 96.50 283 LEU A C 1
ATOM 2204 O O . LEU A 1 283 ? 7.701 6.291 -10.732 1.00 96.50 283 LEU A O 1
ATOM 2208 N N . THR A 1 284 ? 6.134 7.724 -11.465 1.00 95.56 284 THR A N 1
ATOM 2209 C CA . THR A 1 284 ? 7.071 8.810 -11.790 1.00 95.56 284 THR A CA 1
ATOM 2210 C C . THR A 1 284 ? 7.856 9.269 -10.560 1.00 95.56 284 THR A C 1
ATOM 2212 O O . THR A 1 284 ? 9.071 9.435 -10.645 1.00 95.56 284 THR A O 1
ATOM 2215 N N . LYS A 1 285 ? 7.200 9.431 -9.402 1.00 95.50 285 LYS A N 1
ATOM 2216 C CA . LYS A 1 285 ? 7.859 9.815 -8.138 1.00 95.50 285 LYS A CA 1
ATOM 2217 C C . LYS A 1 285 ? 8.801 8.738 -7.610 1.00 95.50 285 LYS A C 1
ATOM 2219 O O . LYS A 1 285 ? 9.848 9.067 -7.065 1.00 95.50 285 LYS A O 1
ATOM 2224 N N . HIS A 1 286 ? 8.486 7.469 -7.862 1.00 95.38 286 HIS A N 1
ATOM 2225 C CA . HIS A 1 286 ? 9.384 6.341 -7.612 1.00 95.38 286 HIS A CA 1
ATOM 2226 C C . HIS A 1 286 ? 10.541 6.226 -8.630 1.00 95.38 286 HIS A C 1
ATOM 2228 O O . HIS A 1 286 ? 11.414 5.374 -8.475 1.00 95.38 286 HIS A O 1
ATOM 2234 N N . GLY A 1 287 ? 10.581 7.079 -9.661 1.00 94.44 287 GLY A N 1
ATOM 2235 C CA . GLY A 1 287 ? 11.619 7.102 -10.701 1.00 94.44 287 GLY A CA 1
ATOM 2236 C C . GLY A 1 287 ? 11.300 6.276 -11.955 1.00 94.44 287 GLY A C 1
ATOM 2237 O O . GLY A 1 287 ? 12.094 6.247 -12.893 1.00 94.44 287 GLY A O 1
ATOM 2238 N N . TYR A 1 288 ? 10.133 5.634 -12.013 1.00 94.19 288 TYR A N 1
ATOM 2239 C CA . TYR A 1 288 ? 9.675 4.826 -13.144 1.00 94.19 288 TYR A CA 1
ATOM 2240 C C . TYR A 1 288 ? 8.967 5.725 -14.160 1.00 94.19 288 TYR A C 1
ATOM 2242 O O . TYR A 1 288 ? 7.755 5.920 -14.098 1.00 94.19 288 TYR A O 1
ATOM 2250 N N . GLY A 1 289 ? 9.738 6.328 -15.065 1.00 90.25 289 GLY A N 1
ATOM 2251 C CA . GLY A 1 289 ? 9.227 7.239 -16.100 1.00 90.25 289 GLY A CA 1
ATOM 2252 C C . GLY A 1 289 ? 9.595 6.851 -17.533 1.00 90.25 289 GLY A C 1
ATOM 2253 O O . GLY A 1 289 ? 9.255 7.583 -18.461 1.00 90.25 289 GLY A O 1
ATOM 2254 N N . THR A 1 290 ? 10.298 5.730 -17.723 1.00 87.88 290 THR A N 1
ATOM 2255 C CA . THR A 1 290 ? 10.822 5.302 -19.027 1.00 87.88 290 THR A CA 1
ATOM 2256 C C . THR A 1 290 ? 10.398 3.856 -19.300 1.00 87.88 290 THR A C 1
ATOM 2258 O O . THR A 1 290 ? 10.855 2.961 -18.594 1.00 87.88 290 THR A O 1
ATOM 2261 N N . PRO A 1 291 ? 9.561 3.596 -20.325 1.00 88.75 291 PRO A N 1
ATOM 2262 C CA . PRO A 1 291 ? 9.079 4.536 -21.347 1.00 88.75 291 PRO A CA 1
ATOM 2263 C C . PRO A 1 291 ? 8.103 5.593 -20.802 1.00 88.75 291 PRO A C 1
ATOM 2265 O O . PRO A 1 291 ? 7.411 5.354 -19.816 1.00 88.75 291 PRO A O 1
ATOM 2268 N N . ALA A 1 292 ? 8.021 6.747 -21.472 1.00 93.19 292 ALA A N 1
ATOM 2269 C CA . ALA A 1 292 ? 7.149 7.848 -21.060 1.00 93.19 292 ALA A CA 1
ATOM 2270 C C . ALA A 1 292 ? 5.670 7.423 -21.024 1.00 93.19 292 ALA A C 1
ATOM 2272 O O . ALA A 1 292 ? 5.138 6.885 -21.998 1.00 93.19 292 ALA A O 1
ATOM 2273 N N . MET A 1 293 ? 5.001 7.685 -19.901 1.00 94.56 293 MET A N 1
ATOM 2274 C CA . MET A 1 293 ? 3.591 7.354 -19.682 1.00 94.56 293 MET A CA 1
ATOM 2275 C C . MET A 1 293 ? 2.681 8.548 -19.985 1.00 94.56 293 MET A C 1
ATOM 2277 O O . MET A 1 293 ? 3.016 9.692 -19.685 1.00 94.56 293 MET A O 1
ATOM 2281 N N . ASN A 1 294 ? 1.492 8.280 -20.529 1.00 90.94 294 ASN A N 1
ATOM 2282 C CA . ASN A 1 294 ? 0.446 9.291 -20.660 1.00 90.94 294 ASN A CA 1
ATOM 2283 C C . ASN A 1 294 ? -0.428 9.296 -19.398 1.00 90.94 294 ASN A C 1
ATOM 2285 O O . ASN A 1 294 ? -1.178 8.350 -19.170 1.00 90.94 294 ASN A O 1
ATOM 2289 N N . ALA A 1 295 ? -0.360 10.371 -18.610 1.00 82.12 295 ALA A N 1
ATOM 2290 C CA . ALA A 1 295 ? -1.162 10.525 -17.395 1.00 82.12 295 ALA A CA 1
ATOM 2291 C C . ALA A 1 295 ? -2.675 10.599 -17.671 1.00 82.12 295 ALA A C 1
ATOM 2293 O O . ALA A 1 295 ? -3.462 10.232 -16.811 1.00 82.12 295 ALA A O 1
ATOM 2294 N N . ASN A 1 296 ? -3.088 11.013 -18.874 1.00 85.06 296 ASN A N 1
ATOM 2295 C CA . ASN A 1 296 ? -4.496 11.146 -19.263 1.00 85.06 296 ASN A CA 1
ATOM 2296 C C . ASN A 1 296 ? -5.018 9.920 -20.032 1.00 85.06 296 ASN A C 1
ATOM 2298 O O . ASN A 1 296 ? -5.978 10.030 -20.797 1.00 85.06 296 ASN A O 1
ATOM 2302 N N . ALA A 1 297 ? -4.352 8.769 -19.909 1.00 85.94 297 ALA A N 1
ATOM 2303 C CA . ALA A 1 297 ? -4.791 7.547 -20.567 1.00 85.94 297 ALA A CA 1
ATOM 2304 C C . ALA A 1 297 ? -6.152 7.083 -20.018 1.00 85.94 297 ALA A C 1
ATOM 2306 O O . ALA A 1 297 ? -6.432 7.195 -18.827 1.00 85.94 297 ALA A O 1
ATOM 2307 N N . GLU A 1 298 ? -6.999 6.548 -20.899 1.00 87.19 298 GLU A N 1
ATOM 2308 C CA . GLU A 1 298 ? -8.305 5.988 -20.515 1.00 87.19 298 GLU A CA 1
ATOM 2309 C C . GLU A 1 298 ? -8.232 4.511 -20.118 1.00 87.19 298 GLU A C 1
ATOM 2311 O O . GLU A 1 298 ? -9.164 3.974 -19.528 1.00 87.19 298 GLU A O 1
ATOM 2316 N N . VAL A 1 299 ? -7.104 3.873 -20.426 1.00 88.69 299 VAL A N 1
ATOM 2317 C CA . VAL A 1 299 ? -6.815 2.458 -20.197 1.00 88.69 299 VAL A CA 1
ATOM 2318 C C . VAL A 1 299 ? -5.363 2.314 -19.748 1.00 88.69 299 VAL A C 1
ATOM 2320 O O . VAL A 1 299 ? -4.547 3.219 -19.954 1.00 88.69 299 VAL A O 1
ATOM 2323 N N . ILE A 1 300 ? -4.999 1.162 -19.188 1.00 90.00 300 ILE A N 1
ATOM 2324 C CA . ILE A 1 300 ? -3.596 0.849 -18.901 1.00 90.00 300 ILE A CA 1
ATOM 2325 C C . ILE A 1 300 ? -2.850 0.669 -20.233 1.00 90.00 300 ILE A C 1
ATOM 2327 O O . ILE A 1 300 ? -3.015 -0.329 -20.933 1.00 90.00 300 ILE A O 1
ATOM 2331 N N . SER A 1 301 ? -2.052 1.667 -20.625 1.00 89.38 301 SER A N 1
ATOM 2332 C CA . SER A 1 301 ? -1.267 1.624 -21.865 1.00 89.38 301 SER A CA 1
ATOM 2333 C C . SER A 1 301 ? -0.088 0.652 -21.758 1.00 89.38 301 SER A C 1
ATOM 2335 O O . SER A 1 301 ? 0.296 0.235 -20.665 1.00 89.38 301 SER A O 1
ATOM 2337 N N . ASP A 1 302 ? 0.533 0.304 -22.890 1.00 87.31 302 ASP A N 1
ATOM 2338 C CA . ASP A 1 302 ? 1.730 -0.551 -22.874 1.00 87.31 302 ASP A CA 1
ATOM 2339 C C . ASP A 1 302 ? 2.899 0.100 -22.130 1.00 87.31 302 ASP A C 1
ATOM 2341 O O . ASP A 1 302 ? 3.653 -0.595 -21.456 1.00 87.31 302 ASP A O 1
ATOM 2345 N N . GLN A 1 303 ? 3.028 1.428 -22.187 1.00 91.06 303 GLN A N 1
ATOM 2346 C CA . GLN A 1 303 ? 4.057 2.160 -21.448 1.00 91.06 303 GLN A CA 1
ATOM 2347 C C . GLN A 1 303 ? 3.807 2.118 -19.937 1.00 91.06 303 GLN A C 1
ATOM 2349 O O . GLN A 1 303 ? 4.746 1.909 -19.171 1.00 91.06 303 GLN A O 1
ATOM 2354 N N . ILE A 1 304 ? 2.550 2.273 -19.497 1.00 92.81 304 ILE A N 1
ATOM 2355 C CA . ILE A 1 304 ? 2.190 2.140 -18.076 1.00 92.81 304 ILE A CA 1
ATOM 2356 C C . ILE A 1 304 ? 2.471 0.710 -17.611 1.00 92.81 304 ILE A C 1
ATOM 2358 O O . ILE A 1 304 ? 3.140 0.508 -16.601 1.00 92.81 304 ILE A O 1
ATOM 2362 N N . ARG A 1 305 ? 2.037 -0.287 -18.390 1.00 89.38 305 ARG A N 1
ATOM 2363 C CA . ARG A 1 305 ? 2.270 -1.705 -18.099 1.00 89.38 305 ARG A CA 1
ATOM 2364 C C . ARG A 1 305 ? 3.758 -2.043 -17.989 1.00 89.38 305 ARG A C 1
ATOM 2366 O O . ARG A 1 305 ? 4.149 -2.759 -17.077 1.00 89.38 305 ARG A O 1
ATOM 2373 N N . GLN A 1 306 ? 4.594 -1.518 -18.882 1.00 87.38 306 GLN A N 1
ATOM 2374 C CA . GLN A 1 306 ? 6.042 -1.736 -18.841 1.00 87.38 306 GLN A CA 1
ATOM 2375 C C . GLN A 1 306 ? 6.680 -1.167 -17.572 1.00 87.38 306 GLN A C 1
ATOM 2377 O O . GLN A 1 306 ? 7.446 -1.869 -16.915 1.00 87.38 306 GLN A O 1
ATOM 2382 N N . ASN A 1 307 ? 6.330 0.064 -17.188 1.00 92.38 307 ASN A N 1
ATOM 2383 C CA . ASN A 1 307 ? 6.816 0.653 -15.937 1.00 92.38 307 ASN A CA 1
ATOM 2384 C C . ASN A 1 307 ? 6.305 -0.111 -14.706 1.00 92.38 307 ASN A C 1
ATOM 2386 O O . ASN A 1 307 ? 7.061 -0.299 -13.758 1.00 92.38 307 ASN A O 1
ATOM 2390 N N . LEU A 1 308 ? 5.065 -0.614 -14.731 1.00 92.31 308 LEU A N 1
ATOM 2391 C CA . LEU A 1 308 ? 4.534 -1.495 -13.686 1.00 92.31 308 LEU A CA 1
ATOM 2392 C C . LEU A 1 308 ? 5.330 -2.796 -13.571 1.00 92.31 308 LEU A C 1
ATOM 2394 O O . LEU A 1 308 ? 5.681 -3.194 -12.467 1.00 92.31 308 LEU A O 1
ATOM 2398 N N . MET A 1 309 ? 5.646 -3.449 -14.692 1.00 86.19 309 MET A N 1
ATOM 2399 C CA . MET A 1 309 ? 6.450 -4.674 -14.683 1.00 86.19 309 MET A CA 1
ATOM 2400 C C . MET A 1 309 ? 7.856 -4.410 -14.136 1.00 86.19 309 MET A C 1
ATOM 2402 O O . MET A 1 309 ? 8.340 -5.196 -13.326 1.00 86.19 309 MET A O 1
ATOM 2406 N N . LEU A 1 310 ? 8.493 -3.295 -14.520 1.00 85.81 310 LEU A N 1
ATOM 2407 C CA . LEU A 1 310 ? 9.780 -2.869 -13.953 1.00 85.81 310 LEU A CA 1
ATOM 2408 C C . LEU A 1 310 ? 9.679 -2.651 -12.441 1.00 85.81 310 LEU A C 1
ATOM 2410 O O . LEU A 1 310 ? 10.506 -3.171 -11.694 1.00 85.81 310 LEU A O 1
ATOM 2414 N N . PHE A 1 311 ? 8.645 -1.935 -11.993 1.00 93.56 311 PHE A N 1
ATOM 2415 C CA . PHE A 1 311 ? 8.376 -1.713 -10.575 1.00 93.56 311 PHE A CA 1
ATOM 2416 C C . PHE A 1 311 ? 8.223 -3.033 -9.824 1.00 93.56 311 PHE A C 1
ATOM 2418 O O . PHE A 1 311 ? 8.890 -3.232 -8.810 1.00 93.56 311 PHE A O 1
ATOM 2425 N N . GLN A 1 312 ? 7.400 -3.946 -10.342 1.00 85.88 312 GLN A N 1
ATOM 2426 C CA . GLN A 1 312 ? 7.172 -5.269 -9.766 1.00 85.88 312 GLN A CA 1
ATOM 2427 C C . GLN A 1 312 ? 8.467 -6.076 -9.683 1.00 85.88 312 GLN A C 1
ATOM 2429 O O . GLN A 1 312 ? 8.775 -6.615 -8.625 1.00 85.88 312 GLN A O 1
ATOM 2434 N N . ALA A 1 313 ? 9.255 -6.109 -10.756 1.00 81.31 313 ALA A N 1
ATOM 2435 C CA . ALA A 1 313 ? 10.488 -6.882 -10.802 1.00 81.31 313 ALA A CA 1
ATOM 2436 C C . ALA A 1 313 ? 11.538 -6.362 -9.807 1.00 81.31 313 ALA A C 1
ATOM 2438 O O . ALA A 1 313 ? 12.079 -7.145 -9.029 1.00 81.31 313 ALA A O 1
ATOM 2439 N N . ILE A 1 314 ? 11.775 -5.045 -9.770 1.00 83.12 314 ILE A N 1
ATOM 2440 C CA . ILE A 1 314 ? 12.722 -4.425 -8.829 1.00 83.12 314 ILE A CA 1
ATOM 2441 C C . ILE A 1 314 ? 12.260 -4.626 -7.375 1.00 83.12 314 ILE A C 1
ATOM 2443 O O . ILE A 1 314 ? 13.072 -4.902 -6.488 1.00 83.12 314 ILE A O 1
ATOM 2447 N N . ASN A 1 315 ? 10.950 -4.543 -7.120 1.00 83.31 315 ASN A N 1
ATOM 2448 C CA . ASN A 1 315 ? 10.360 -4.689 -5.786 1.00 83.31 315 ASN A CA 1
ATOM 2449 C C . ASN A 1 315 ? 10.086 -6.136 -5.349 1.00 83.31 315 ASN A C 1
ATOM 2451 O O . ASN A 1 315 ? 9.508 -6.325 -4.268 1.00 83.31 315 ASN A O 1
ATOM 2455 N N . GLU A 1 316 ? 10.523 -7.123 -6.140 1.00 81.12 316 GLU A N 1
ATOM 2456 C CA . GLU A 1 316 ? 10.358 -8.561 -5.877 1.00 81.12 316 GLU A CA 1
ATOM 2457 C C . GLU A 1 316 ? 8.878 -8.966 -5.736 1.00 81.12 316 GLU A C 1
ATOM 2459 O O . GLU A 1 316 ? 8.496 -9.727 -4.846 1.00 81.12 316 GLU A O 1
ATOM 2464 N N . LEU A 1 317 ? 8.021 -8.407 -6.590 1.00 78.50 317 LEU A N 1
ATOM 2465 C CA . LEU A 1 317 ? 6.591 -8.703 -6.668 1.00 78.50 317 LEU A CA 1
ATOM 2466 C C . LEU A 1 317 ? 6.290 -9.617 -7.868 1.00 78.50 317 LEU A C 1
ATOM 2468 O O . LEU A 1 317 ? 7.100 -9.694 -8.797 1.00 78.50 317 LEU A O 1
ATOM 2472 N N . PRO A 1 318 ? 5.116 -10.273 -7.903 1.00 78.50 318 PRO A N 1
ATOM 2473 C CA . PRO A 1 318 ? 4.650 -10.971 -9.097 1.00 78.50 318 PRO A CA 1
ATOM 2474 C C . PRO A 1 318 ? 4.656 -10.057 -10.336 1.00 78.50 318 PRO A C 1
ATOM 2476 O O . PRO A 1 318 ? 4.110 -8.956 -10.316 1.00 78.50 318 PRO A O 1
ATOM 2479 N N . ILE A 1 319 ? 5.292 -10.509 -11.421 1.00 79.06 319 ILE A N 1
ATOM 2480 C CA . ILE A 1 319 ? 5.524 -9.706 -12.632 1.00 79.06 319 ILE A CA 1
ATOM 2481 C C . ILE A 1 319 ? 4.431 -10.012 -13.661 1.00 79.06 319 ILE A C 1
ATOM 2483 O O . ILE A 1 319 ? 4.590 -10.873 -14.525 1.00 79.06 319 ILE A O 1
ATOM 2487 N N . HIS A 1 320 ? 3.309 -9.305 -13.577 1.00 74.12 320 HIS A N 1
ATOM 2488 C CA . HIS A 1 320 ? 2.188 -9.442 -14.522 1.00 74.12 320 HIS A CA 1
ATOM 2489 C C . HIS A 1 320 ? 1.824 -8.118 -15.220 1.00 74.12 320 HIS A C 1
ATOM 2491 O O . HIS A 1 320 ? 1.165 -8.120 -16.267 1.00 74.12 320 HIS A O 1
ATOM 2497 N N . GLY A 1 321 ? 2.297 -6.980 -14.698 1.00 79.62 321 GLY A N 1
ATOM 2498 C CA . GLY A 1 321 ? 1.974 -5.642 -15.203 1.00 79.62 321 GLY A CA 1
ATOM 2499 C C . GLY A 1 321 ? 0.535 -5.206 -14.912 1.00 79.62 321 GLY A C 1
ATOM 2500 O O . GLY A 1 321 ? 0.006 -4.331 -15.593 1.00 79.62 321 GLY A O 1
ATOM 2501 N N . GLU A 1 322 ? -0.106 -5.836 -13.930 1.00 83.94 322 GLU A N 1
ATOM 2502 C CA . GLU A 1 322 ? -1.450 -5.501 -13.441 1.00 83.94 322 GLU A CA 1
ATOM 2503 C C . GLU A 1 322 ? -1.325 -4.823 -12.073 1.00 83.94 322 GLU A C 1
ATOM 2505 O O . GLU A 1 322 ? -0.339 -5.018 -11.363 1.00 83.94 322 GLU A O 1
ATOM 2510 N N . VAL A 1 323 ? -2.330 -4.050 -11.678 1.00 90.69 323 VAL A N 1
ATOM 2511 C CA . VAL A 1 323 ? -2.329 -3.327 -10.403 1.00 90.69 323 VAL A CA 1
ATOM 2512 C C . VAL A 1 323 ? -3.086 -4.166 -9.373 1.00 90.69 323 VAL A C 1
ATOM 2514 O O . VAL A 1 323 ? -4.244 -3.908 -9.063 1.00 90.69 323 VAL A O 1
ATOM 2517 N N . ASP A 1 324 ? -2.441 -5.234 -8.909 1.00 87.00 324 ASP A N 1
ATOM 2518 C CA . ASP A 1 324 ? -2.974 -6.171 -7.917 1.00 87.00 324 ASP A CA 1
ATOM 2519 C C . ASP A 1 324 ? -2.718 -5.707 -6.471 1.00 87.00 324 ASP A C 1
ATOM 2521 O O . ASP A 1 324 ? -2.109 -4.663 -6.224 1.00 87.00 324 ASP A O 1
ATOM 2525 N N . ASN A 1 325 ? -3.146 -6.501 -5.486 1.00 87.06 325 ASN A N 1
ATOM 2526 C CA . ASN A 1 325 ? -2.958 -6.175 -4.072 1.00 87.06 325 ASN A CA 1
ATOM 2527 C C . ASN A 1 325 ? -1.487 -5.985 -3.687 1.00 87.06 325 ASN A C 1
ATOM 2529 O O . ASN A 1 325 ? -1.185 -5.099 -2.885 1.00 87.06 325 ASN A O 1
ATOM 2533 N N . HIS A 1 326 ? -0.567 -6.776 -4.244 1.00 87.19 326 HIS A N 1
ATOM 2534 C CA . HIS A 1 326 ? 0.858 -6.601 -3.971 1.00 87.19 326 HIS A CA 1
ATOM 2535 C C . HIS A 1 326 ? 1.364 -5.267 -4.522 1.00 87.19 326 HIS A C 1
ATOM 2537 O O . HIS A 1 326 ? 2.031 -4.516 -3.808 1.00 87.19 326 HIS A O 1
ATOM 2543 N N . THR A 1 327 ? 0.996 -4.946 -5.760 1.00 92.50 327 THR A N 1
ATOM 2544 C CA . THR A 1 327 ? 1.442 -3.739 -6.460 1.00 92.50 327 THR A CA 1
ATOM 2545 C C . THR A 1 327 ? 0.846 -2.469 -5.858 1.00 92.50 327 THR A C 1
ATOM 2547 O O . THR A 1 327 ? 1.594 -1.539 -5.560 1.00 92.50 327 THR A O 1
ATOM 2550 N N . ILE A 1 328 ? -0.471 -2.433 -5.616 1.00 95.25 328 ILE A N 1
ATOM 2551 C CA . ILE A 1 328 ? -1.171 -1.282 -5.017 1.00 95.25 328 ILE A CA 1
ATOM 2552 C C . ILE A 1 328 ? -0.527 -0.906 -3.690 1.00 95.25 328 ILE A C 1
ATOM 2554 O O . ILE A 1 328 ? -0.152 0.246 -3.486 1.00 95.25 328 ILE A O 1
ATOM 2558 N N . ASN A 1 329 ? -0.388 -1.882 -2.791 1.00 95.00 329 ASN A N 1
ATOM 2559 C CA . ASN A 1 329 ? 0.134 -1.633 -1.455 1.00 95.00 329 ASN A CA 1
ATOM 2560 C C . ASN A 1 329 ? 1.618 -1.261 -1.504 1.00 95.00 329 ASN A C 1
ATOM 2562 O O . ASN A 1 329 ? 2.007 -0.284 -0.866 1.00 95.00 329 ASN A O 1
ATOM 2566 N N . ARG A 1 330 ? 2.441 -1.946 -2.313 1.00 94.12 330 ARG A N 1
ATOM 2567 C CA . ARG A 1 330 ? 3.870 -1.613 -2.376 1.00 94.12 330 ARG A CA 1
ATOM 2568 C C . ARG A 1 330 ? 4.116 -0.221 -2.942 1.00 94.12 330 ARG A C 1
ATOM 2570 O O . ARG A 1 330 ? 5.004 0.449 -2.436 1.00 94.12 330 ARG A O 1
ATOM 2577 N N . LEU A 1 331 ? 3.323 0.257 -3.907 1.00 96.56 331 LEU A N 1
ATOM 2578 C CA . LEU A 1 331 ? 3.414 1.641 -4.404 1.00 96.56 331 LEU A CA 1
ATOM 2579 C C . LEU A 1 331 ? 3.232 2.692 -3.295 1.00 96.56 331 LEU A C 1
ATOM 2581 O O . LEU A 1 331 ? 3.703 3.818 -3.449 1.00 96.56 331 LEU A O 1
ATOM 2585 N N . MET A 1 332 ? 2.590 2.310 -2.189 1.00 95.25 332 MET A N 1
ATOM 2586 C CA . MET A 1 332 ? 2.358 3.127 -0.997 1.00 95.25 332 MET A CA 1
ATOM 2587 C C . MET A 1 332 ? 3.256 2.726 0.190 1.00 95.25 332 MET A C 1
ATOM 2589 O O . MET A 1 332 ? 2.919 3.002 1.337 1.00 95.25 332 MET A O 1
ATOM 2593 N N . ASN A 1 333 ? 4.375 2.039 -0.067 1.00 94.38 333 ASN A N 1
ATOM 2594 C CA . ASN A 1 333 ? 5.312 1.528 0.942 1.00 94.38 333 ASN A CA 1
ATOM 2595 C C . ASN A 1 333 ? 4.715 0.495 1.929 1.00 94.38 333 ASN A C 1
ATOM 2597 O O . ASN A 1 333 ? 5.214 0.304 3.041 1.00 94.38 333 ASN A O 1
ATOM 2601 N N . LEU A 1 334 ? 3.660 -0.214 1.516 1.00 92.69 334 LEU A N 1
ATOM 2602 C CA . LEU A 1 334 ? 3.000 -1.270 2.287 1.00 92.69 334 LEU A CA 1
ATOM 2603 C C . LEU A 1 334 ? 3.335 -2.663 1.715 1.00 92.69 334 LEU A C 1
ATOM 2605 O O . LEU A 1 334 ? 3.291 -2.901 0.509 1.00 92.69 334 LEU A O 1
ATOM 2609 N N . ASP A 1 335 ? 3.634 -3.635 2.573 1.00 84.69 335 ASP A N 1
ATOM 2610 C CA . ASP A 1 335 ? 3.883 -5.032 2.213 1.00 84.69 335 ASP A CA 1
ATOM 2611 C C . ASP A 1 335 ? 2.625 -5.886 2.397 1.00 84.69 335 ASP A C 1
ATOM 2613 O O . ASP A 1 335 ? 2.283 -6.307 3.504 1.00 84.69 335 ASP A O 1
ATOM 2617 N N . PHE A 1 336 ? 1.950 -6.200 1.290 1.00 81.88 336 PHE A N 1
ATOM 2618 C CA . PHE A 1 336 ? 0.756 -7.043 1.315 1.00 81.88 336 PHE A CA 1
ATOM 2619 C C . PHE A 1 336 ? 1.026 -8.496 1.736 1.00 81.88 336 PHE A C 1
ATOM 2621 O O . PHE A 1 336 ? 0.154 -9.114 2.346 1.00 81.88 336 PHE A O 1
ATOM 2628 N N . ALA A 1 337 ? 2.208 -9.046 1.439 1.00 76.25 337 ALA A N 1
ATOM 2629 C CA . ALA A 1 337 ? 2.531 -10.439 1.749 1.00 76.25 337 ALA A CA 1
ATOM 2630 C C . ALA A 1 337 ? 2.807 -10.617 3.244 1.00 76.25 337 ALA A C 1
ATOM 2632 O O . ALA A 1 337 ? 2.308 -11.545 3.880 1.00 76.25 337 ALA A O 1
ATOM 2633 N N . ARG A 1 338 ? 3.593 -9.696 3.812 1.00 76.12 338 ARG A N 1
ATOM 2634 C CA . ARG A 1 338 ? 3.970 -9.716 5.233 1.00 76.12 338 ARG A CA 1
ATOM 2635 C C . ARG A 1 338 ? 2.976 -8.984 6.131 1.00 76.12 338 ARG A C 1
ATOM 2637 O O . ARG A 1 338 ? 3.074 -9.102 7.349 1.00 76.12 338 ARG A O 1
ATOM 2644 N N . LYS A 1 339 ? 2.019 -8.261 5.538 1.00 82.31 339 LYS A N 1
ATOM 2645 C CA . LYS A 1 339 ? 1.067 -7.382 6.230 1.00 82.31 339 LYS A CA 1
ATOM 2646 C C . LYS A 1 339 ? 1.797 -6.351 7.095 1.00 82.31 339 LYS A C 1
ATOM 2648 O O . LYS A 1 339 ? 1.449 -6.162 8.250 1.00 82.31 339 LYS A O 1
ATOM 2653 N N . ASN A 1 340 ? 2.858 -5.748 6.574 1.00 84.56 340 ASN A N 1
ATOM 2654 C CA . ASN A 1 340 ? 3.702 -4.799 7.307 1.00 84.56 340 ASN A CA 1
ATOM 2655 C C . ASN A 1 340 ? 4.067 -3.616 6.399 1.00 84.56 340 ASN A C 1
ATOM 2657 O O . ASN A 1 340 ? 3.563 -3.533 5.283 1.00 84.56 340 ASN A O 1
ATOM 2661 N N . LEU A 1 341 ? 4.922 -2.706 6.844 1.00 84.50 341 LEU A N 1
ATOM 2662 C CA . LEU A 1 341 ? 5.523 -1.693 5.987 1.00 84.50 341 LEU A CA 1
ATOM 2663 C C . LEU A 1 341 ? 6.720 -2.295 5.243 1.00 84.50 341 LEU A C 1
ATOM 2665 O O . LEU A 1 341 ? 7.387 -3.203 5.735 1.00 84.50 341 LEU A O 1
ATOM 2669 N N . LYS A 1 342 ? 6.954 -1.825 4.019 1.00 86.56 342 LYS A N 1
ATOM 2670 C CA . LYS A 1 342 ? 8.189 -2.074 3.269 1.00 86.56 342 LYS A CA 1
ATOM 2671 C C . LYS A 1 342 ? 8.326 -0.987 2.219 1.00 86.56 342 LYS A C 1
ATOM 2673 O O . LYS A 1 342 ? 7.484 -0.896 1.322 1.00 86.56 342 LYS A O 1
ATOM 2678 N N . ARG A 1 343 ? 9.403 -0.203 2.311 1.00 89.12 343 ARG A N 1
ATOM 2679 C CA . ARG A 1 343 ? 9.699 0.862 1.349 1.00 89.12 343 ARG A CA 1
ATOM 2680 C C . ARG A 1 343 ? 9.782 0.287 -0.065 1.00 89.12 343 ARG A C 1
ATOM 2682 O O . ARG A 1 343 ? 10.395 -0.761 -0.294 1.00 89.12 343 ARG A O 1
ATOM 2689 N N . ALA A 1 344 ? 9.132 0.955 -1.009 1.00 92.88 344 ALA A N 1
ATOM 2690 C CA . ALA A 1 344 ? 9.292 0.652 -2.416 1.00 92.88 344 ALA A CA 1
ATOM 2691 C C . ALA A 1 344 ? 10.694 1.051 -2.867 1.00 92.88 344 ALA A C 1
ATOM 2693 O O . ALA A 1 344 ? 11.155 2.163 -2.617 1.00 92.88 344 ALA A O 1
ATOM 2694 N N . LYS A 1 345 ? 11.367 0.143 -3.566 1.00 89.62 345 LYS A N 1
ATOM 2695 C CA . LYS A 1 345 ? 12.662 0.426 -4.168 1.00 89.62 345 LYS A CA 1
ATOM 2696 C C . LYS A 1 345 ? 12.469 1.389 -5.350 1.00 89.62 345 LYS A C 1
ATOM 2698 O O . LYS A 1 345 ? 11.609 1.116 -6.207 1.00 89.62 345 LYS A O 1
ATOM 2703 N N . PRO A 1 346 ? 13.252 2.482 -5.419 1.00 93.12 346 PRO A N 1
ATOM 2704 C CA . PRO A 1 346 ? 13.234 3.376 -6.567 1.00 93.12 346 PRO A CA 1
ATOM 2705 C C . PRO A 1 346 ? 13.691 2.645 -7.830 1.00 93.12 346 PRO A C 1
ATOM 2707 O O . PRO A 1 346 ? 14.279 1.563 -7.762 1.00 93.12 346 PRO A O 1
ATOM 2710 N N . PHE A 1 347 ? 13.421 3.238 -8.989 1.00 91.12 347 PHE A N 1
ATOM 2711 C CA . PHE A 1 347 ? 13.937 2.713 -10.247 1.00 91.12 347 PHE A CA 1
ATOM 2712 C C . PHE A 1 347 ? 15.472 2.678 -10.237 1.00 91.12 347 PHE A C 1
ATOM 2714 O O . PHE A 1 347 ? 16.120 3.690 -9.967 1.00 91.12 347 PHE A O 1
ATOM 2721 N N . ASP A 1 348 ? 16.037 1.519 -10.573 1.00 84.75 348 ASP A N 1
ATOM 2722 C CA . ASP A 1 348 ? 17.469 1.326 -10.779 1.00 84.75 348 ASP A CA 1
ATOM 2723 C C . ASP A 1 348 ? 17.770 1.316 -12.290 1.00 84.75 348 ASP A C 1
ATOM 2725 O O . ASP A 1 348 ? 17.382 0.370 -12.981 1.00 84.75 348 ASP A O 1
ATOM 2729 N N . PRO A 1 349 ? 18.471 2.332 -12.830 1.00 84.12 349 PRO A N 1
ATOM 2730 C CA . PRO A 1 349 ? 18.847 2.375 -14.242 1.00 84.12 349 PRO A CA 1
ATOM 2731 C C . PRO A 1 349 ? 19.758 1.224 -14.689 1.00 84.12 349 PRO A C 1
ATOM 2733 O O . PRO A 1 349 ? 19.838 0.956 -15.887 1.00 84.12 349 PRO A O 1
ATOM 2736 N N . ALA A 1 350 ? 20.463 0.568 -13.761 1.00 80.00 350 ALA A N 1
ATOM 2737 C CA . ALA A 1 350 ? 21.299 -0.594 -14.048 1.00 80.00 350 ALA A CA 1
ATOM 2738 C C . ALA A 1 350 ? 20.502 -1.910 -14.070 1.00 80.00 350 ALA A C 1
ATOM 2740 O O . ALA A 1 350 ? 21.042 -2.946 -14.468 1.00 80.00 350 ALA A O 1
ATOM 2741 N N . PHE A 1 351 ? 19.224 -1.889 -13.674 1.00 77.62 351 PHE A N 1
ATOM 2742 C CA . PHE A 1 351 ? 18.380 -3.074 -13.669 1.00 77.62 351 PHE A CA 1
ATOM 2743 C C . PHE A 1 351 ? 18.121 -3.573 -15.092 1.00 77.62 351 PHE A C 1
ATOM 2745 O O . PHE A 1 351 ? 17.572 -2.868 -15.941 1.00 77.62 351 PHE A O 1
ATOM 2752 N N . VAL A 1 352 ? 18.472 -4.833 -15.340 1.00 73.94 352 VAL A N 1
ATOM 2753 C CA . VAL A 1 352 ? 18.208 -5.500 -16.616 1.00 73.94 352 VAL A CA 1
ATOM 2754 C C . VAL A 1 352 ? 16.904 -6.294 -16.492 1.00 73.94 352 VAL A C 1
ATOM 2756 O O . VAL A 1 352 ? 16.864 -7.269 -15.738 1.00 73.94 352 VAL A O 1
ATOM 2759 N N . PRO A 1 353 ? 15.829 -5.920 -17.214 1.00 67.62 353 PRO A N 1
ATOM 2760 C CA . PRO A 1 353 ? 14.553 -6.608 -17.096 1.00 67.62 353 PRO A CA 1
ATOM 2761 C C . PRO A 1 353 ? 14.650 -8.062 -17.586 1.00 67.62 353 PRO A C 1
ATOM 2763 O O . PRO A 1 353 ? 15.203 -8.309 -18.663 1.00 67.62 353 PRO A O 1
ATOM 2766 N N . PRO A 1 354 ? 14.049 -9.033 -16.872 1.00 61.09 354 PRO A N 1
ATOM 2767 C CA . PRO A 1 354 ? 14.128 -10.450 -17.235 1.00 61.09 354 PRO A CA 1
ATOM 2768 C C . PRO A 1 354 ? 13.414 -10.790 -18.555 1.00 61.09 354 PRO A C 1
ATOM 2770 O O . PRO A 1 354 ? 13.691 -11.825 -19.155 1.00 61.09 354 PRO A O 1
ATOM 2773 N N . TRP A 1 355 ? 12.526 -9.917 -19.041 1.00 61.56 355 TRP A N 1
ATOM 2774 C CA . TRP A 1 355 ? 11.855 -10.040 -20.344 1.00 61.56 355 TRP A CA 1
ATOM 2775 C C . TRP A 1 355 ? 12.594 -9.327 -21.497 1.00 61.56 355 TRP A C 1
ATOM 2777 O O . TRP A 1 355 ? 12.125 -9.331 -22.638 1.00 61.56 355 TRP A O 1
ATOM 2787 N N . GLY A 1 356 ? 13.757 -8.718 -21.231 1.00 61.66 356 GLY A N 1
ATOM 2788 C CA . GLY A 1 356 ? 14.548 -7.994 -22.228 1.00 61.66 356 GLY A CA 1
ATOM 2789 C C . GLY A 1 356 ? 13.753 -6.894 -22.945 1.00 61.66 356 GLY A C 1
ATOM 2790 O O . GLY A 1 356 ? 12.959 -6.179 -22.337 1.00 61.66 356 GLY A O 1
ATOM 2791 N N . ASN A 1 357 ? 13.944 -6.774 -24.262 1.00 53.94 357 ASN A N 1
ATOM 2792 C CA . ASN A 1 357 ? 13.296 -5.748 -25.093 1.00 53.94 357 ASN A CA 1
ATOM 2793 C C . ASN A 1 357 ? 11.860 -6.096 -25.518 1.00 53.94 357 ASN A C 1
ATOM 2795 O O . ASN A 1 357 ? 11.256 -5.321 -26.258 1.00 53.94 357 ASN A O 1
ATOM 2799 N N . ASN A 1 358 ? 11.325 -7.257 -25.120 1.00 56.28 358 ASN A N 1
ATOM 2800 C CA . ASN A 1 358 ? 10.010 -7.705 -25.566 1.00 56.28 358 ASN A CA 1
ATOM 2801 C C . ASN A 1 358 ? 9.038 -7.775 -24.375 1.00 56.28 358 ASN A C 1
ATOM 2803 O O . ASN A 1 358 ? 8.934 -8.812 -23.724 1.00 56.28 358 ASN A O 1
ATOM 2807 N N . PRO A 1 359 ? 8.317 -6.681 -24.074 1.00 53.12 359 PRO A N 1
ATOM 2808 C CA . PRO A 1 359 ? 7.456 -6.564 -22.898 1.00 53.12 359 PRO A CA 1
ATOM 2809 C C . PRO A 1 359 ? 6.140 -7.342 -23.019 1.00 53.12 359 PRO A C 1
ATOM 2811 O O . PRO A 1 359 ? 5.235 -7.162 -22.205 1.00 53.12 359 PRO A O 1
ATOM 2814 N N . THR A 1 360 ? 5.992 -8.194 -24.037 1.00 49.00 360 THR A N 1
ATOM 2815 C CA . THR A 1 360 ? 4.863 -9.119 -24.101 1.00 49.00 360 THR A CA 1
ATOM 2816 C C . THR A 1 360 ? 4.883 -10.039 -22.885 1.00 49.00 360 THR A C 1
ATOM 2818 O O . THR A 1 360 ? 5.906 -10.681 -22.635 1.00 49.00 360 THR A O 1
ATOM 2821 N N . PRO A 1 361 ? 3.756 -10.163 -22.166 1.00 41.75 361 PRO A N 1
ATOM 2822 C CA . PRO A 1 361 ? 3.619 -11.108 -21.078 1.00 41.75 361 PRO A CA 1
ATOM 2823 C C . PRO A 1 361 ? 3.663 -12.508 -21.683 1.00 41.75 361 PRO A C 1
ATOM 2825 O O . PRO A 1 361 ? 2.657 -13.051 -22.124 1.00 41.75 361 PRO A O 1
ATOM 2828 N N . ARG A 1 362 ? 4.842 -13.115 -21.735 1.00 38.19 362 ARG A N 1
ATOM 2829 C CA . ARG A 1 362 ? 4.872 -14.544 -21.488 1.00 38.19 362 ARG A CA 1
ATOM 2830 C C . ARG A 1 362 ? 5.007 -14.644 -19.986 1.00 38.19 362 ARG A C 1
ATOM 2832 O O . ARG A 1 362 ? 6.065 -14.262 -19.484 1.00 38.19 362 ARG A O 1
ATOM 2839 N N . PRO A 1 363 ? 3.975 -15.089 -19.254 1.00 36.22 363 PRO A N 1
ATOM 2840 C CA . PRO A 1 363 ? 4.280 -15.717 -17.988 1.00 36.22 363 PRO A CA 1
ATOM 2841 C C . PRO A 1 363 ? 5.408 -16.709 -18.275 1.00 36.22 363 PRO A C 1
ATOM 2843 O O . PRO A 1 363 ? 5.310 -17.535 -19.189 1.00 36.22 363 PRO A O 1
ATOM 2846 N N . VAL A 1 364 ? 6.558 -16.494 -17.642 1.00 35.47 364 VAL A N 1
ATOM 2847 C CA . VAL A 1 364 ? 7.686 -17.396 -17.817 1.00 35.47 364 VAL A CA 1
ATOM 2848 C C . VAL A 1 364 ? 7.226 -18.671 -17.126 1.00 35.47 364 VAL A C 1
ATOM 2850 O O . VAL A 1 364 ? 7.229 -18.769 -15.904 1.00 35.47 364 VAL A O 1
ATOM 2853 N N . TRP A 1 365 ? 6.707 -19.596 -17.924 1.00 33.09 365 TRP A N 1
ATOM 2854 C CA . TRP A 1 365 ? 6.193 -20.884 -17.504 1.00 33.09 365 TRP A CA 1
ATOM 2855 C C . TRP A 1 365 ? 7.069 -21.966 -18.153 1.00 33.09 365 TRP A C 1
ATOM 2857 O O . TRP A 1 365 ? 7.223 -21.988 -19.376 1.00 33.09 365 TRP A O 1
ATOM 2867 N N . GLY A 1 366 ? 7.640 -22.858 -17.344 1.00 32.69 366 GLY A N 1
ATOM 2868 C CA . GLY A 1 366 ? 8.392 -24.038 -17.773 1.00 32.69 366 GLY A CA 1
ATOM 2869 C C . GLY A 1 366 ? 8.560 -25.034 -16.621 1.00 32.69 366 GLY A C 1
ATOM 2870 O O . GLY A 1 366 ? 8.482 -24.643 -15.456 1.00 32.69 366 GLY A O 1
ATOM 2871 N N . ASP A 1 367 ? 8.741 -26.316 -16.951 1.00 29.22 367 ASP A N 1
ATOM 2872 C CA . ASP A 1 367 ? 8.863 -27.410 -15.980 1.00 29.22 367 ASP A CA 1
ATOM 2873 C C . ASP A 1 367 ? 10.019 -27.190 -14.999 1.00 29.22 367 ASP A C 1
ATOM 2875 O O . ASP A 1 367 ? 11.132 -26.825 -15.392 1.00 29.22 367 ASP A O 1
ATOM 2879 N N . LEU A 1 368 ? 9.788 -27.509 -13.727 1.00 33.72 368 LEU A N 1
ATOM 2880 C CA . LEU A 1 368 ? 10.852 -27.554 -12.735 1.00 33.72 368 LEU A CA 1
ATOM 2881 C C . LEU A 1 368 ? 11.450 -28.930 -12.618 1.00 33.72 368 LEU A C 1
ATOM 2883 O O . LEU A 1 368 ? 10.762 -29.925 -12.401 1.00 33.72 368 LEU A O 1
ATOM 2887 N N . LYS A 1 369 ? 12.775 -28.950 -12.674 1.00 32.06 369 LYS A N 1
ATOM 2888 C CA . LYS A 1 369 ? 13.568 -30.113 -12.318 1.00 32.06 369 LYS A CA 1
ATOM 2889 C C . LYS A 1 369 ? 14.134 -29.890 -10.927 1.00 32.06 369 LYS A C 1
ATOM 2891 O O . LYS A 1 369 ? 14.973 -29.015 -10.729 1.00 32.06 369 LYS A O 1
ATOM 2896 N N . LEU A 1 370 ? 13.663 -30.689 -9.975 1.00 34.28 370 LEU A N 1
ATOM 2897 C CA . LEU A 1 370 ? 14.343 -30.867 -8.703 1.00 34.28 370 LEU A CA 1
ATOM 2898 C C . LEU A 1 370 ? 15.620 -31.662 -8.999 1.00 34.28 370 LEU A C 1
ATOM 2900 O O . LEU A 1 370 ? 15.553 -32.839 -9.337 1.00 34.28 370 LEU A O 1
ATOM 2904 N N . ILE A 1 371 ? 16.776 -31.010 -8.946 1.00 35.09 371 ILE A N 1
ATOM 2905 C CA . ILE A 1 371 ? 18.061 -31.699 -9.074 1.00 35.09 371 ILE A CA 1
ATOM 2906 C C . ILE A 1 371 ? 18.474 -32.073 -7.656 1.00 35.09 371 ILE A C 1
ATOM 2908 O O . ILE A 1 371 ? 18.715 -31.173 -6.857 1.00 35.09 371 ILE A O 1
ATOM 2912 N N . ASN A 1 372 ? 18.519 -33.369 -7.338 1.00 36.06 372 ASN A N 1
ATOM 2913 C CA . ASN A 1 372 ? 19.064 -33.870 -6.076 1.00 36.06 372 ASN A CA 1
ATOM 2914 C C . ASN A 1 372 ? 20.602 -33.855 -6.168 1.00 36.06 372 ASN A C 1
ATOM 2916 O O . ASN A 1 372 ? 21.173 -34.730 -6.816 1.00 36.06 372 ASN A O 1
ATOM 2920 N N . PRO A 1 373 ? 21.306 -32.888 -5.553 1.00 34.75 373 PRO A N 1
ATOM 2921 C CA . PRO A 1 373 ? 22.745 -32.744 -5.736 1.00 34.75 373 PRO A CA 1
ATOM 2922 C C . PRO A 1 373 ? 23.564 -33.751 -4.909 1.00 34.75 373 PRO A C 1
ATOM 2924 O O . PRO A 1 373 ? 24.789 -33.694 -4.968 1.00 34.75 373 PRO A O 1
ATOM 2927 N N . GLY A 1 374 ? 22.909 -34.621 -4.127 1.00 32.97 374 GLY A N 1
ATOM 2928 C CA . GLY A 1 374 ? 23.524 -35.701 -3.349 1.00 32.97 374 GLY A CA 1
ATOM 2929 C C . GLY A 1 374 ? 23.154 -37.108 -3.832 1.00 32.97 374 GLY A C 1
ATOM 2930 O O . GLY A 1 374 ? 23.330 -38.059 -3.078 1.00 32.97 374 GLY A O 1
ATOM 2931 N N . ALA A 1 375 ? 22.603 -37.251 -5.043 1.00 35.56 375 ALA A N 1
ATOM 2932 C CA . ALA A 1 375 ? 22.352 -38.554 -5.652 1.00 35.56 375 ALA A CA 1
ATOM 2933 C C . ALA A 1 375 ? 23.681 -39.211 -6.069 1.00 35.56 375 ALA A C 1
ATOM 2935 O O . ALA A 1 375 ? 24.452 -38.628 -6.828 1.00 35.56 375 ALA A O 1
ATOM 2936 N N . GLU A 1 376 ? 23.956 -40.416 -5.566 1.00 35.34 376 GLU A N 1
ATOM 2937 C CA . GLU A 1 376 ? 25.171 -41.171 -5.913 1.00 35.34 376 GLU A CA 1
ATOM 2938 C C . GLU A 1 376 ? 25.029 -41.944 -7.244 1.00 35.34 376 GLU A C 1
ATOM 2940 O O . GLU A 1 376 ? 26.036 -42.332 -7.837 1.00 35.34 376 GLU A O 1
ATOM 2945 N N . GLU A 1 377 ? 23.801 -42.120 -7.758 1.00 32.91 377 GLU A N 1
ATOM 2946 C CA . GLU A 1 377 ? 23.501 -42.822 -9.015 1.00 32.91 377 GLU A CA 1
ATOM 2947 C C . GLU A 1 377 ? 22.758 -41.940 -10.043 1.00 32.91 377 GLU A C 1
ATOM 2949 O O . GLU A 1 377 ? 21.869 -41.159 -9.705 1.00 32.91 377 GLU A O 1
ATOM 2954 N N . TRP A 1 378 ? 23.068 -42.117 -11.339 1.00 35.75 378 TRP A N 1
ATOM 2955 C CA . TRP A 1 378 ? 22.519 -41.304 -12.446 1.00 35.75 378 TRP A CA 1
ATOM 2956 C C . TRP A 1 378 ? 20.988 -41.398 -12.603 1.00 35.75 378 TRP A C 1
ATOM 2958 O O . TRP A 1 378 ? 20.362 -40.502 -13.168 1.00 35.75 378 TRP A O 1
ATOM 2968 N N . ALA A 1 379 ? 20.379 -42.483 -12.116 1.00 42.06 379 ALA A N 1
ATOM 2969 C CA . ALA A 1 379 ? 18.934 -42.690 -12.163 1.00 42.06 379 ALA A CA 1
ATOM 2970 C C . ALA A 1 379 ? 18.178 -41.843 -11.117 1.00 42.06 379 ALA A C 1
ATOM 2972 O O . ALA A 1 379 ? 16.987 -41.590 -11.295 1.00 42.06 379 ALA A O 1
ATOM 2973 N N . ASP A 1 380 ? 18.871 -41.350 -10.085 1.00 37.72 380 ASP A N 1
ATOM 2974 C CA . ASP A 1 380 ? 18.295 -40.587 -8.970 1.00 37.72 380 ASP A CA 1
ATOM 2975 C C . ASP A 1 380 ? 18.443 -39.060 -9.128 1.00 37.72 380 ASP A C 1
ATOM 2977 O O . ASP A 1 380 ? 17.804 -38.290 -8.404 1.00 37.72 380 ASP A O 1
ATOM 2981 N N . GLU A 1 381 ? 19.225 -38.601 -10.114 1.00 36.88 381 GLU A N 1
ATOM 2982 C CA . GLU A 1 381 ? 19.356 -37.183 -10.499 1.00 36.88 381 GLU A CA 1
ATOM 2983 C C . GLU A 1 381 ? 18.099 -36.633 -11.204 1.00 36.88 381 GLU A C 1
ATOM 2985 O O . GLU A 1 381 ? 17.928 -35.420 -11.345 1.00 36.88 381 GLU A O 1
ATOM 2990 N N . GLY A 1 382 ? 17.210 -37.526 -11.653 1.00 37.16 382 GLY A N 1
ATOM 2991 C CA . GLY A 1 382 ? 16.061 -37.226 -12.504 1.00 37.16 382 GLY A CA 1
ATOM 2992 C C . GLY A 1 382 ? 14.724 -37.682 -11.931 1.00 37.16 382 GLY A C 1
ATOM 2993 O O . GLY A 1 382 ? 13.873 -38.145 -12.689 1.00 37.16 382 GLY A O 1
ATOM 2994 N N . ASN A 1 383 ? 14.509 -37.563 -10.620 1.00 34.09 383 ASN A N 1
ATOM 2995 C CA . ASN A 1 383 ? 13.191 -37.828 -10.049 1.00 34.09 383 ASN A CA 1
ATOM 2996 C C . ASN A 1 383 ? 12.202 -36.723 -10.452 1.00 34.09 383 ASN A C 1
ATOM 2998 O O . ASN A 1 383 ? 12.160 -35.638 -9.871 1.00 34.09 383 ASN A O 1
ATOM 3002 N N . ALA A 1 384 ? 11.388 -37.008 -11.469 1.00 35.19 384 ALA A N 1
ATOM 3003 C CA . ALA A 1 384 ? 10.227 -36.201 -11.800 1.00 35.19 384 ALA A CA 1
ATOM 3004 C C . ALA A 1 384 ? 9.208 -36.315 -10.658 1.00 35.19 384 ALA A C 1
ATOM 3006 O O . ALA A 1 384 ? 8.628 -37.378 -10.433 1.00 35.19 384 ALA A O 1
ATOM 3007 N N . LEU A 1 385 ? 8.963 -35.216 -9.945 1.00 35.12 385 LEU A N 1
ATOM 3008 C CA . LEU A 1 385 ? 7.778 -35.106 -9.103 1.00 35.12 385 LEU A CA 1
ATOM 3009 C C . LEU A 1 385 ? 6.556 -35.245 -10.017 1.00 35.12 385 LEU A C 1
ATOM 3011 O O . LEU A 1 385 ? 6.251 -34.342 -10.795 1.00 35.12 385 LEU A O 1
ATOM 3015 N N . GLN A 1 386 ? 5.853 -36.377 -9.940 1.00 32.88 386 GLN A N 1
ATOM 3016 C CA . GLN A 1 386 ? 4.524 -36.497 -10.534 1.00 32.88 386 GLN A CA 1
ATOM 3017 C C . GLN A 1 386 ? 3.539 -35.679 -9.698 1.00 32.88 386 GLN A C 1
ATOM 3019 O O . GLN A 1 386 ? 2.794 -36.200 -8.870 1.00 32.88 386 GLN A O 1
ATOM 3024 N N . LEU A 1 387 ? 3.548 -34.366 -9.905 1.00 33.31 387 LEU A N 1
ATOM 3025 C CA . LEU A 1 387 ? 2.431 -33.518 -9.524 1.00 33.31 387 LEU A CA 1
ATOM 3026 C C . LEU A 1 387 ? 1.240 -33.917 -10.402 1.00 33.31 387 LEU A C 1
ATOM 3028 O O . LEU A 1 387 ? 1.360 -34.027 -11.621 1.00 33.31 387 LEU A O 1
ATOM 3032 N N . ARG A 1 388 ? 0.079 -34.153 -9.781 1.00 31.42 388 ARG A N 1
ATOM 3033 C CA . ARG A 1 388 ? -1.163 -34.543 -10.476 1.00 31.42 388 ARG A CA 1
ATOM 3034 C C . ARG A 1 388 ? -1.682 -33.479 -11.458 1.00 31.42 388 ARG A C 1
ATOM 3036 O O . ARG A 1 388 ? -2.617 -33.768 -12.199 1.00 31.42 388 ARG A O 1
ATOM 3043 N N . THR A 1 389 ? -1.064 -32.300 -11.492 1.00 31.45 389 THR A N 1
ATOM 3044 C CA . THR A 1 389 ? -1.396 -31.182 -12.380 1.00 31.45 389 THR A CA 1
ATOM 3045 C C . THR A 1 389 ? -0.164 -30.273 -12.554 1.00 31.45 389 THR A C 1
ATOM 3047 O O . THR A 1 389 ? 0.503 -29.994 -11.555 1.00 31.45 389 THR A O 1
ATOM 3050 N N . PRO A 1 390 ? 0.178 -29.811 -13.776 1.00 29.31 390 PRO A N 1
ATOM 3051 C CA . PRO A 1 390 ? 1.374 -29.000 -14.012 1.00 29.31 390 PRO A CA 1
ATOM 3052 C C . PRO A 1 390 ? 1.164 -27.551 -13.549 1.00 29.31 390 PRO A C 1
ATOM 3054 O O . PRO A 1 390 ? 0.271 -26.869 -14.048 1.00 29.31 390 PRO A O 1
ATOM 3057 N N . HIS A 1 391 ? 2.017 -27.061 -12.647 1.00 31.69 391 HIS A N 1
ATOM 3058 C CA . HIS A 1 391 ? 2.148 -25.635 -12.335 1.00 31.69 391 HIS A CA 1
ATOM 3059 C C . HIS A 1 391 ? 3.621 -25.212 -12.467 1.00 31.69 391 HIS A C 1
ATOM 3061 O O . HIS A 1 391 ? 4.477 -25.863 -11.866 1.00 31.69 391 HIS A O 1
ATOM 3067 N N . PRO A 1 392 ? 3.954 -24.157 -13.225 1.00 30.50 392 PRO A N 1
ATOM 3068 C CA . PRO A 1 392 ? 5.348 -23.755 -13.432 1.00 30.50 392 PRO A CA 1
ATOM 3069 C C . PRO A 1 392 ? 5.827 -22.685 -12.423 1.00 30.50 392 PRO A C 1
ATOM 3071 O O . PRO A 1 392 ? 5.048 -21.845 -11.989 1.00 30.50 392 PRO A O 1
ATOM 3074 N N . TYR A 1 393 ? 7.116 -22.675 -12.061 1.00 30.14 393 TYR A N 1
ATOM 3075 C CA . TYR A 1 393 ? 7.793 -21.616 -11.278 1.00 30.14 393 TYR A CA 1
ATOM 3076 C C . TYR A 1 393 ? 9.288 -21.508 -11.658 1.00 30.14 393 TYR A C 1
ATOM 3078 O O . TYR A 1 393 ? 9.858 -22.441 -12.215 1.00 30.14 393 TYR A O 1
ATOM 3086 N N . TYR A 1 394 ? 9.931 -20.367 -11.369 1.00 33.72 394 TYR A N 1
ATOM 3087 C CA . TYR A 1 394 ? 11.373 -20.126 -11.560 1.00 33.72 394 TYR A CA 1
ATOM 3088 C C . TYR A 1 394 ? 12.002 -19.538 -10.290 1.00 33.72 394 TYR A C 1
ATOM 3090 O O . TYR A 1 394 ? 11.373 -18.743 -9.596 1.00 33.72 394 TYR A O 1
ATOM 3098 N N . VAL A 1 395 ? 13.269 -19.885 -10.035 1.00 31.28 395 VAL A N 1
ATOM 3099 C CA . VAL A 1 395 ? 14.134 -19.280 -9.007 1.00 31.28 395 VAL A CA 1
ATOM 3100 C C . VAL A 1 395 ? 15.215 -18.462 -9.715 1.00 31.28 395 VAL A C 1
ATOM 3102 O O . VAL A 1 395 ? 15.901 -18.980 -10.596 1.00 31.28 395 VAL A O 1
ATOM 3105 N N . VAL A 1 396 ? 15.366 -17.189 -9.342 1.00 32.38 396 VAL A N 1
ATOM 3106 C CA . VAL A 1 396 ? 16.414 -16.292 -9.854 1.00 32.38 396 VAL A CA 1
ATOM 3107 C C . VAL A 1 396 ? 17.504 -16.161 -8.785 1.00 32.38 396 VAL A C 1
ATOM 3109 O O . VAL A 1 396 ? 17.179 -15.787 -7.657 1.00 32.38 396 VAL A O 1
ATOM 3112 N N . PRO A 1 397 ? 18.784 -16.445 -9.087 1.00 30.30 397 PRO A N 1
ATOM 3113 C CA . PRO A 1 397 ? 19.858 -16.216 -8.132 1.00 30.30 397 PRO A CA 1
ATOM 3114 C C . PRO A 1 397 ? 20.125 -14.712 -7.980 1.00 30.30 397 PRO A C 1
ATOM 3116 O O . PRO 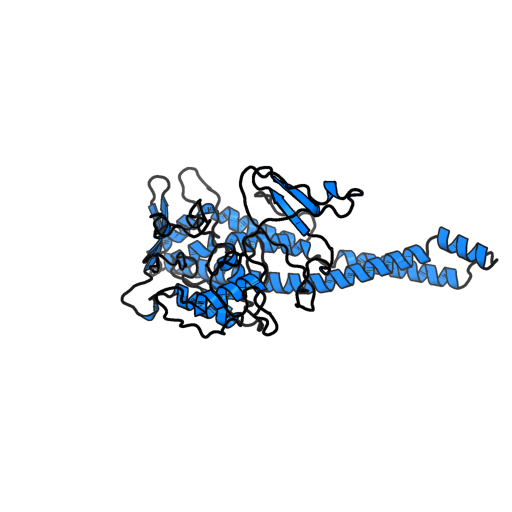A 1 397 ? 20.395 -14.012 -8.956 1.00 30.30 397 PRO A O 1
ATOM 3119 N N . LEU A 1 398 ? 20.088 -14.227 -6.737 1.00 31.38 398 LEU A N 1
ATOM 3120 C CA . LEU A 1 398 ? 20.583 -12.907 -6.347 1.00 31.38 398 LEU A CA 1
ATOM 3121 C C . LEU A 1 398 ? 22.120 -12.912 -6.435 1.00 31.38 398 LEU A C 1
ATOM 3123 O O . LEU A 1 398 ? 22.802 -13.270 -5.480 1.00 31.38 398 LEU A O 1
ATOM 3127 N N . SER A 1 399 ? 22.677 -12.546 -7.591 1.00 31.20 399 SER A N 1
ATOM 3128 C CA . SER A 1 399 ? 24.107 -12.241 -7.743 1.00 31.20 399 SER A CA 1
ATOM 3129 C C . SER A 1 399 ? 24.281 -10.836 -8.339 1.00 31.20 399 SER A C 1
ATOM 3131 O O . SER A 1 399 ? 23.558 -10.507 -9.282 1.00 31.20 399 SER A O 1
ATOM 3133 N N . PRO A 1 400 ? 25.240 -10.010 -7.861 1.00 30.31 400 PRO A N 1
ATOM 3134 C CA . PRO A 1 400 ? 25.406 -8.613 -8.291 1.00 30.31 400 PRO A CA 1
ATOM 3135 C C . PRO A 1 400 ? 25.861 -8.419 -9.748 1.00 30.31 400 PRO A C 1
ATOM 3137 O O . PRO A 1 400 ? 25.906 -7.291 -10.227 1.00 30.31 400 PRO A O 1
ATOM 3140 N N . ALA A 1 401 ? 26.228 -9.486 -10.463 1.00 30.22 401 ALA A N 1
ATOM 3141 C CA . ALA A 1 401 ? 26.696 -9.423 -11.847 1.00 30.22 401 ALA A CA 1
ATOM 3142 C C . ALA A 1 401 ? 25.754 -10.231 -12.752 1.00 30.22 401 ALA A C 1
ATOM 3144 O O . ALA A 1 401 ? 25.983 -11.406 -13.035 1.00 30.22 401 ALA A O 1
ATOM 3145 N N . GLY A 1 402 ? 24.653 -9.600 -13.160 1.00 41.31 402 GLY A N 1
ATOM 3146 C CA . GLY A 1 402 ? 23.568 -10.201 -13.934 1.00 41.31 402 GLY A CA 1
ATOM 3147 C C . GLY A 1 402 ? 23.934 -10.594 -15.368 1.00 41.31 402 GLY A C 1
ATOM 3148 O O . GLY A 1 402 ? 23.524 -9.930 -16.316 1.00 41.31 402 GLY A O 1
ATOM 3149 N N . ILE A 1 403 ? 24.632 -11.717 -15.546 1.00 35.72 403 ILE A N 1
ATOM 3150 C CA . ILE A 1 403 ? 24.656 -12.459 -16.813 1.00 35.72 403 ILE A CA 1
ATOM 3151 C C . ILE A 1 403 ? 24.428 -13.939 -16.499 1.00 35.72 403 ILE A C 1
ATOM 3153 O O . ILE A 1 403 ? 25.275 -14.595 -15.894 1.00 35.72 403 ILE A O 1
ATOM 3157 N N . LEU A 1 404 ? 23.277 -14.471 -16.921 1.00 41.44 404 LEU A N 1
ATOM 3158 C CA . LEU A 1 404 ? 23.016 -15.910 -16.898 1.00 41.44 404 LEU A CA 1
ATOM 3159 C C . LEU A 1 404 ? 24.039 -16.616 -17.806 1.00 41.44 404 LEU A C 1
ATOM 3161 O O . LEU A 1 404 ? 24.147 -16.256 -18.982 1.00 41.44 404 LEU A O 1
ATOM 3165 N N . PRO A 1 405 ? 24.774 -17.634 -17.325 1.00 37.00 405 PRO A N 1
ATOM 3166 C CA . PRO A 1 405 ? 25.580 -18.461 -18.205 1.00 37.00 405 PRO A CA 1
ATOM 3167 C C . PRO A 1 405 ? 24.657 -19.193 -19.194 1.00 37.00 405 PRO A C 1
ATOM 3169 O O . PRO A 1 405 ? 23.652 -19.770 -18.769 1.00 37.00 405 PRO A O 1
ATOM 3172 N N . PRO A 1 406 ? 24.995 -19.243 -20.494 1.00 38.06 406 PRO A N 1
ATOM 3173 C CA . PRO A 1 406 ? 24.159 -19.865 -21.525 1.00 38.06 406 PRO A CA 1
ATOM 3174 C C . PRO A 1 406 ? 23.988 -21.386 -21.355 1.00 38.06 406 PRO A C 1
ATOM 3176 O O . PRO A 1 406 ? 23.158 -21.987 -22.032 1.00 38.06 406 PRO A O 1
ATOM 3179 N N . SER A 1 407 ? 24.750 -22.017 -20.452 1.00 39.22 407 SER A N 1
ATOM 3180 C CA . SER A 1 407 ? 24.636 -23.436 -20.114 1.00 39.22 407 SER A CA 1
ATOM 3181 C C . SER A 1 407 ? 24.273 -23.650 -18.643 1.00 39.22 407 SER A C 1
ATOM 3183 O O . SER A 1 407 ? 24.947 -23.134 -17.748 1.00 39.22 407 SER A O 1
ATOM 3185 N N . VAL A 1 408 ? 23.282 -24.514 -18.411 1.00 40.91 408 VAL A N 1
ATOM 3186 C CA . VAL A 1 408 ? 22.744 -24.922 -17.096 1.00 40.91 408 VAL A CA 1
ATOM 3187 C C . VAL A 1 408 ? 23.829 -25.414 -16.120 1.00 40.91 408 VAL A C 1
ATOM 3189 O O . VAL A 1 408 ? 23.706 -25.225 -14.916 1.00 40.91 408 VAL A O 1
ATOM 3192 N N . GLY A 1 409 ? 24.935 -25.977 -16.622 1.00 40.12 409 GLY A N 1
ATOM 3193 C CA . GLY A 1 409 ? 26.038 -26.495 -15.798 1.00 40.12 409 GLY A CA 1
ATOM 3194 C C . GLY A 1 409 ? 26.865 -25.449 -15.036 1.00 40.12 409 GLY A C 1
ATOM 3195 O O . GLY A 1 409 ? 27.686 -25.831 -14.210 1.00 40.12 409 GLY A O 1
ATOM 3196 N N . ASN A 1 410 ? 26.655 -24.151 -15.284 1.00 39.78 410 ASN A N 1
ATOM 3197 C CA . ASN A 1 410 ? 27.477 -23.067 -14.727 1.00 39.78 410 ASN A CA 1
ATOM 3198 C C . ASN A 1 410 ? 26.729 -22.176 -13.716 1.00 39.78 410 ASN A C 1
ATOM 3200 O O . ASN A 1 410 ? 27.215 -21.100 -13.371 1.00 39.78 410 ASN A O 1
ATOM 3204 N N . TRP A 1 411 ? 25.533 -22.570 -13.271 1.00 39.69 411 TRP A N 1
ATOM 3205 C CA . TRP A 1 411 ? 24.744 -21.780 -12.319 1.00 39.69 411 TRP A CA 1
ATOM 3206 C C . TRP A 1 411 ? 25.254 -21.988 -10.874 1.00 39.69 411 TRP A C 1
ATOM 3208 O O . TRP A 1 411 ? 25.504 -23.133 -10.487 1.00 39.69 411 TRP A O 1
ATOM 3218 N N . PRO A 1 412 ? 25.410 -20.930 -10.047 1.00 37.06 412 PRO A N 1
ATOM 3219 C CA . PRO A 1 412 ? 25.818 -21.080 -8.650 1.00 37.06 412 PRO A CA 1
ATOM 3220 C C . PRO A 1 412 ? 24.688 -21.690 -7.806 1.00 37.06 412 PRO A C 1
ATOM 3222 O O . PRO A 1 412 ? 23.537 -21.271 -7.906 1.00 37.06 412 PRO A O 1
ATOM 3225 N N . LYS A 1 413 ? 25.020 -22.665 -6.953 1.00 34.31 413 LYS A N 1
ATOM 3226 C CA . LYS A 1 413 ? 24.076 -23.383 -6.078 1.00 34.31 413 LYS A CA 1
ATOM 3227 C C . LYS A 1 413 ? 23.983 -22.711 -4.704 1.00 34.31 413 LYS A C 1
ATOM 3229 O O . LYS A 1 413 ? 24.920 -22.929 -3.947 1.00 34.31 413 LYS A O 1
ATOM 3234 N N . GLN A 1 414 ? 22.911 -21.976 -4.365 1.00 30.00 414 GLN A N 1
ATOM 3235 C CA . GLN A 1 414 ? 22.501 -21.636 -2.976 1.00 30.00 414 GLN A CA 1
ATOM 3236 C C . GLN A 1 414 ? 20.983 -21.322 -2.866 1.00 30.00 414 GLN A C 1
ATOM 3238 O O . GLN A 1 414 ? 20.306 -21.179 -3.881 1.00 30.00 414 GLN A O 1
ATOM 3243 N N . GLN A 1 415 ? 20.491 -21.280 -1.622 1.00 31.75 415 GLN A N 1
ATOM 3244 C CA . GLN A 1 415 ? 19.193 -21.757 -1.104 1.00 31.75 415 GLN A CA 1
ATOM 3245 C C . GLN A 1 415 ? 17.960 -20.835 -1.275 1.00 31.75 415 GLN A C 1
ATOM 3247 O O . GLN A 1 415 ? 18.103 -19.621 -1.421 1.00 31.75 415 GLN A O 1
ATOM 3252 N N . GLY A 1 416 ? 16.740 -21.398 -1.186 1.00 36.53 416 GLY A N 1
ATOM 3253 C CA . GLY A 1 416 ? 15.455 -20.671 -1.277 1.00 36.53 416 GLY A CA 1
ATOM 3254 C C . GLY A 1 416 ? 14.245 -21.348 -0.594 1.00 36.53 416 GLY A C 1
ATOM 3255 O O . GLY A 1 416 ? 14.294 -22.515 -0.213 1.00 36.53 416 GLY A O 1
ATOM 3256 N N . TRP A 1 417 ? 13.140 -20.602 -0.419 1.00 32.41 417 TRP A N 1
ATOM 3257 C CA . TRP A 1 417 ? 11.921 -21.045 0.289 1.00 32.41 417 TRP A CA 1
ATOM 3258 C C . TRP A 1 417 ? 10.777 -21.434 -0.658 1.00 32.41 417 TRP A C 1
ATOM 3260 O O . TRP A 1 417 ? 10.478 -20.704 -1.602 1.00 32.41 417 TRP A O 1
ATOM 3270 N N . LEU A 1 418 ? 10.063 -22.518 -0.333 1.00 38.59 418 LEU A N 1
ATOM 3271 C CA . LEU A 1 418 ? 8.781 -22.894 -0.947 1.00 38.59 418 LEU A CA 1
ATOM 3272 C C . LEU A 1 418 ? 7.705 -23.099 0.130 1.00 38.59 418 LEU A C 1
ATOM 3274 O O . LEU A 1 418 ? 7.991 -23.562 1.239 1.00 38.59 418 LEU A O 1
ATOM 3278 N N . SER A 1 419 ? 6.453 -22.778 -0.205 1.00 32.06 419 SER A N 1
ATOM 3279 C CA . SER A 1 419 ? 5.283 -23.058 0.635 1.00 32.06 419 SER A CA 1
ATOM 3280 C C . SER A 1 419 ? 4.161 -23.694 -0.180 1.00 32.06 419 SER A C 1
ATOM 3282 O O . SER A 1 419 ? 3.820 -23.178 -1.243 1.00 32.06 419 SER A O 1
ATOM 3284 N N . ASP A 1 420 ? 3.554 -24.753 0.353 1.00 35.28 420 ASP A N 1
ATOM 3285 C CA . ASP A 1 420 ? 2.348 -25.378 -0.199 1.00 35.28 420 ASP A CA 1
ATOM 3286 C C . ASP A 1 420 ? 1.079 -24.755 0.433 1.00 35.28 420 ASP A C 1
ATOM 3288 O O . ASP A 1 420 ? 0.888 -24.865 1.651 1.00 35.28 420 ASP A O 1
ATOM 3292 N N . PRO A 1 421 ? 0.194 -24.105 -0.350 1.00 34.12 421 PRO A N 1
ATOM 3293 C CA . PRO A 1 421 ? -1.022 -23.476 0.165 1.00 34.12 421 PRO A CA 1
ATOM 3294 C C . PRO A 1 421 ? -2.135 -24.468 0.548 1.00 34.12 421 PRO A C 1
ATOM 3296 O O . PRO A 1 421 ? -3.073 -24.068 1.233 1.00 34.12 421 PRO A O 1
ATOM 3299 N N . GLY A 1 422 ? -2.049 -25.745 0.156 1.00 34.12 422 GLY A N 1
ATOM 3300 C CA . GLY A 1 422 ? -3.039 -26.768 0.519 1.00 34.12 422 GLY A CA 1
ATOM 3301 C C . GLY A 1 422 ? -2.775 -27.439 1.870 1.00 34.12 422 GLY A C 1
ATOM 3302 O O . GLY A 1 422 ? -3.710 -27.896 2.525 1.00 34.12 422 GLY A O 1
ATOM 3303 N N . THR A 1 423 ? -1.511 -27.490 2.301 1.00 38.00 423 THR A N 1
ATOM 3304 C CA . THR A 1 423 ? -1.083 -28.197 3.525 1.00 38.00 423 THR A CA 1
ATOM 3305 C C . THR A 1 423 ? -0.411 -27.297 4.560 1.00 38.00 423 THR A C 1
ATOM 3307 O O . THR A 1 423 ? -0.262 -27.695 5.713 1.00 38.00 423 THR A O 1
ATOM 3310 N N . GLY A 1 424 ? 0.003 -26.084 4.178 1.00 34.16 424 GLY A N 1
ATOM 3311 C CA . GLY A 1 424 ? 0.706 -25.150 5.059 1.00 34.16 424 GLY A CA 1
ATOM 3312 C C . GLY A 1 424 ? 2.169 -25.518 5.336 1.00 34.16 424 GLY A C 1
ATOM 3313 O O . GLY A 1 424 ? 2.828 -24.842 6.128 1.00 34.16 424 GLY A O 1
ATOM 3314 N N . THR A 1 425 ? 2.701 -26.556 4.687 1.00 33.28 425 THR A N 1
ATOM 3315 C CA . THR A 1 425 ? 4.080 -27.014 4.892 1.00 33.28 425 THR A CA 1
ATOM 3316 C C . THR A 1 425 ? 5.064 -26.046 4.226 1.00 33.28 425 THR A C 1
ATOM 3318 O O . THR A 1 425 ? 4.930 -25.723 3.043 1.00 33.28 425 THR A O 1
ATOM 3321 N N . ARG A 1 426 ? 6.058 -25.569 4.988 1.00 31.75 426 ARG A N 1
ATOM 3322 C CA . ARG A 1 426 ? 7.155 -24.710 4.512 1.00 31.75 426 ARG A CA 1
ATOM 3323 C C . ARG A 1 426 ? 8.462 -25.481 4.623 1.00 31.75 426 ARG A C 1
ATOM 3325 O O . ARG A 1 426 ? 8.752 -26.023 5.686 1.00 31.75 426 ARG A O 1
ATOM 3332 N N . GLY A 1 427 ? 9.232 -25.522 3.543 1.00 31.05 427 GLY A N 1
ATOM 3333 C CA . GLY A 1 427 ? 10.516 -26.214 3.492 1.00 31.05 427 GLY A CA 1
ATOM 3334 C C . GLY A 1 427 ? 11.587 -25.353 2.835 1.00 31.05 427 GLY A C 1
ATOM 3335 O O . GLY A 1 427 ? 11.286 -24.505 1.992 1.00 31.05 427 GLY A O 1
ATOM 3336 N N . PHE A 1 428 ? 12.826 -25.576 3.259 1.00 31.25 428 PHE A N 1
ATOM 3337 C CA . PHE A 1 428 ? 14.031 -24.943 2.739 1.00 31.25 428 PHE A CA 1
ATOM 3338 C C . PHE A 1 428 ? 14.673 -25.863 1.695 1.00 31.25 428 PHE A C 1
ATOM 3340 O O . PHE A 1 428 ? 14.702 -27.078 1.913 1.00 31.25 428 PHE A O 1
ATOM 3347 N N . VAL A 1 429 ? 15.173 -25.308 0.588 1.00 40.25 429 VAL A N 1
ATOM 3348 C CA . VAL A 1 429 ? 16.029 -26.030 -0.372 1.00 40.25 429 VAL A CA 1
ATOM 3349 C C . VAL A 1 429 ? 17.386 -25.367 -0.416 1.00 40.25 429 VAL A C 1
ATOM 3351 O O . VAL A 1 429 ? 17.401 -24.148 -0.701 1.00 40.25 429 VAL A O 1
#

=== Feature glossary ===
The features interleaved in this record are:

— What the protein is —

Sequence gives the chain of amino acids in standard one-letter code (A=alanine, C=cysteine, …, Y=tyrosine), read N→C. It is the only feature that is directly encoded by the gene; all structural features are derived from the folded form of this sequence.

Database cross-references. InterPro integrates a dozen domain/family signature databases into unified entries with residue-range hits. GO terms attach function/process/location labels with evidence codes. CATH codes position the fold in a four-level structural taxonomy. Organism is the NCBI-taxonomy species name.

— Where its atoms are —

Atomic coordinates in PDBx/mmCIF format — the same representation the Protein Data Bank distributes. Each line of the _atom_site loop places one backbone atom in Cartesian space (units: ångströms, origin: arbitrary).

The six renders are orthographic views along the three Cartesian axes in both directions. Representation (cartoon, sticks, or surface) and color scheme (sequence-rainbow or by-chain) vary across proteins so the training set covers all the common visualization conventions.

— Local backbone conformation —

Eight-state secondary structure (DSSP): H is the canonical α-helix, G the tighter 3₁₀-helix, I the wider π-helix; E/B are β-structure, T and S are turns and bends, and '-' is everything else. DSSP derives these from the pattern of main-chain N–H···O=C hydrogen bonds, not from the sequence.

P-SEA three-state annotation labels each residue as helix, strand, or coil based purely on the geometry of the Cα trace. It serves as a fallback when the full backbone (and thus DSSP) is unavailable.

The φ/ψ torsion pair specifies the backbone conformation at each residue. φ rotates about the N–Cα bond, ψ about the Cα–C bond. Steric clashes forbid most of the (φ, ψ) plane — the allowed regions (α-helix basin, β-sheet basin, left-handed helix) are the Ramachandran-allowed regions.

— Global shape and packing —

The geometric summary reports three shape descriptors. Rg (radius of gyration) measures how spread out the Cα atoms are about their centre of mass; compact globular proteins have small Rg, elongated or unfolded ones large. Cα contacts (<8 Å, |i−j|>4) count long-range residue pairs in spatial proximity — high for tightly packed folds, near zero for rods or random coil. The bounding-box extents give the protein's footprint along x, y, z in Å.

Solvent-accessible surface area (SASA) is the area in Å² traced out by the centre of a 1.4 Å probe sphere (a water molecule) rolled over the protein's van der Waals surface (Shrake–Rupley / Lee–Richards construction). Buried residues have near-zero SASA; fully exposed residues can exceed 200 Å². The total SASA scales roughly with the number of surface residues.

The contact map is a binary N×N matrix image: pixel (i, j) is dark where Cα_i and Cα_j are within 8 Å and |i−j|>4. Because the |i−j|>4 filter removes local helical contacts, off-diagonal stripes parallel to the main diagonal indicate parallel β-sheets; stripes perpendicular to it indicate antiparallel β-sheets. The Ramachandran plot scatters every residue's (φ, ψ) pair against the sterically allowed regions. The PAE heatmap renders the predicted-aligned-error matrix.

— Structural neighborhood —

3Di is Foldseek's structural alphabet. Each residue is assigned one of twenty discrete states based on how its Cα sits relative to its spatial (not sequential) neighbors. Aligning 3Di strings finds structural homologs roughly as well as full 3D superposition, but orders of magnitude faster.

Nearest PDB neighbors are the top structural matches found by Foldseek when searching this structure against the entire Protein Data Bank. Each hit reports a TM-score (0 to 1; >0.5 almost always implies the same fold) and an E-value. These are *structural* homologs — they may share no detectable sequence similarity.

— Confidence and disorder —

For AlphaFold models, the B-factor field carries pLDDT — the model's own estimate of local accuracy on a 0–100 scale. Regions with pLDDT<50 should be treated as essentially unmodeled; they often correspond to intrinsically disordered segments.

Crystallographic B-factors measure how much each atom's electron density is smeared out, in Å². They rise in mobile loops and surface residues and fall in the buried interior. In AlphaFold models this column is repurposed to hold pLDDT instead.

Predicted aligned error is AlphaFold's pairwise confidence. Unlike pLDDT (per-residue), PAE is per-residue-pair and captures whether two parts of the structure are correctly placed relative to each other. Units are ångströms of expected positional error.